Protein AF-G3NJJ9-F1 (afdb_monomer)

Nearest PDB structures (foldseek):
  6yvu-assembly1_B  TM=1.670E-01  e=7.328E+00  Saccharomyces cerevisiae S288C

pLDDT: mean 70.24, std 14.8, range [27.41, 92.44]

Radius of gyration: 74.54 Å; Cα contacts (8 Å, |Δi|>4): 278; chains: 1; bounding box: 172×60×232 Å

Organism: NCBI:txid481459

Secondary structure (DSSP, 8-state):
-----TTT----PPTTEESTTS-EEPTTEESSTT-PEEPPTHHHHHHHHHHHHHHHHHHHHHHHHHHHHT----SS--HHHHHHHHHHHHHHHHTTSS-HHHHHHHHHHHHHHHHHHHHHHHHHHHHHHHHHHHHHHHHHHHHHHHHHHHHHHHHHHHHHHHHHHHHHHHHH--HHHHHHHHHHHHHHHHHHHHHHHHHHSSTTSHHHHHHHHHHHHHHHHHHHHHHHHHHHHHHHHHHHHHHHHHHHHHHHHHHHHHHHHS---PPPTTSB-TT-TTEEEEEE-TTSSEEE--TT--SHHHHHHHHHHHHHHHHHHHHHHHHHHHHHHHHHHHHHHHHHHHHHHHHHHHHHHHHHHHHHHHHHHHHHHHHHHHHHHHSTT-----------------------------SSSSSS------------SSTHHHHHHHHHHHHHHHHHHHHHHHHHHHHHHHHHHHHHHHHHHHHHHHHHHHHHHHHHHHHHHHHHHHHHHHHHHHHHHHHHHHHHHHHHHHHHHHHHHHHHHHHHHHHHHHHHHHHHHHTTS--

Foldseek 3Di:
DFDQDPPQCATDEDQQFDDRPSLHGDQQWDDHPPPTHGDDPVSVVVVVVLVVVVVVLVVVVVVLVVVVVVDDDDPDDPVVSVVVVVLSVVLVVLSVDDPPPVNVVVVVVSVVVVVVVVVVVVVVVVVVVVVVVVVVVVVVVVVVVVVVVVVVVVVVVVVVVVVVVVVVCVVPDDPVVVVVVVVVVVVVVVVVVVVVCCCCDDCNHPNNVVVVVVVVVVVVCVVCVVVVVVVVVVVVVVVVVVVVVVVVVLVLQQVLFCQAQVGGDDQDPPLDDPPDPSAGDSHADPVRHRRGHDCPGPHLNNLLVVLVVLLVVLVVLVVVLVVLVVVLVVLVVVLVVLVVVLVVLVVVLVVVVVVLVVVVVVLVVVVVVVVVVVVCVVCVPDDDDDPPPPDDDDDDDDDDDDDDDDDDDDDPDDPDDDDDDDDDDDDDDDVCPVVVVSVVSVVVSVVSSVVSVVSNVVSVVSVVVSVVSVVVSVVSVVVSVVSVVVSVVSVVVSVVSVVVSVVVVVVSVVVVVVVVVVVVVVVVVVVVVVVVVVVVVVVVVVVVVVVVVVVVVVD

Sequence (555 aa):
MAQCDRLTGACECREGAAGKRCDECARGFTGDFPSCVQCHPCFQLWDDAVCQIKRDLEHIQYTAQKILESGVMPDIGDTRIRELEMKLLEVQDLISSEDGDRIHQLIGQSIDDLRAEIALTDGRLMGVAREINSTSEEESELRRTLSDLEQQLRDVNATVAHKQRVLDDFLTSGFADQFEKVKKYYQESLTAEDKCDASVSGPLSPVEQSKTSRAVTENLLNATRDNFLRALAAQNKSLSELQQKDLDLDKKVHHLSHKVCGGHSNASVNGSCPHSRCGGAGCRDDQGNPACGGDECNGTVSTSVRALTLARNATDRVSAANEELQGVARKLQDIATLTQDVKNQAMNTLEKVQKKKDQFENNNKKLKDFIKKIRDFLTEEGADPESIEKVALQVLAITLPANTTTLDKMVMRIKDRLSNLTDVEGIVNQTAQHIRKAKELLTEAEEAKSRAEGVKDTANSTKQALDESEKAIKEATDALTEAHDNLNSTRNATFEVAERLRQLEEKQDDVMTRLNNLTAEVEALRNKTEQNRQMAKDAKALASNATREASSLEQ

Structure (mmCIF, N/CA/C/O backbone):
data_AF-G3NJJ9-F1
#
_entry.id   AF-G3NJJ9-F1
#
loop_
_atom_site.group_PDB
_atom_site.id
_atom_site.type_symbol
_atom_site.label_atom_id
_atom_site.label_alt_id
_atom_site.label_comp_id
_atom_site.label_asym_id
_atom_site.label_entity_id
_atom_site.label_seq_id
_atom_site.pdbx_PDB_ins_code
_atom_site.Cartn_x
_atom_site.Cartn_y
_atom_site.Cartn_z
_atom_site.occupancy
_atom_site.B_iso_or_equiv
_atom_site.auth_seq_id
_atom_site.auth_comp_id
_atom_site.auth_asym_id
_atom_site.auth_atom_id
_atom_site.pdbx_PDB_model_num
ATOM 1 N N . MET A 1 1 ? 63.001 -45.233 14.721 1.00 41.09 1 MET A N 1
ATOM 2 C CA . MET A 1 1 ? 64.346 -45.138 14.116 1.00 41.09 1 MET A CA 1
ATOM 3 C C . MET A 1 1 ? 64.260 -44.071 13.042 1.00 41.09 1 MET A C 1
ATOM 5 O O . MET A 1 1 ? 63.453 -44.261 12.146 1.00 41.09 1 MET A O 1
ATOM 9 N N . ALA A 1 2 ? 64.996 -42.963 13.150 1.00 51.69 2 ALA A N 1
ATOM 10 C CA . ALA A 1 2 ? 65.141 -42.043 12.021 1.00 51.69 2 ALA A CA 1
ATOM 11 C C . ALA A 1 2 ? 66.154 -42.661 11.045 1.00 51.69 2 ALA A C 1
ATOM 13 O O . ALA A 1 2 ? 67.210 -43.122 11.483 1.00 51.69 2 ALA A O 1
ATOM 14 N N . GLN A 1 3 ? 65.808 -42.756 9.763 1.00 59.97 3 GLN A N 1
ATOM 15 C CA . GLN A 1 3 ? 66.698 -43.287 8.732 1.00 59.97 3 GLN A CA 1
ATOM 16 C C . GLN A 1 3 ? 67.337 -42.113 7.996 1.00 59.97 3 GLN A C 1
ATOM 18 O O . GLN A 1 3 ? 66.653 -41.399 7.276 1.00 59.97 3 GLN A O 1
ATOM 23 N N . CYS A 1 4 ? 68.644 -41.919 8.169 1.00 74.38 4 CYS A N 1
ATOM 24 C CA . CYS A 1 4 ? 69.392 -41.015 7.301 1.00 74.38 4 CYS A CA 1
ATOM 25 C C . CYS A 1 4 ? 69.577 -41.661 5.922 1.00 74.38 4 CYS A C 1
ATOM 27 O O . CYS A 1 4 ? 69.782 -42.878 5.823 1.00 74.38 4 CYS A O 1
ATOM 29 N N . ASP A 1 5 ? 69.526 -40.850 4.872 1.00 71.31 5 ASP A N 1
ATOM 30 C CA . ASP A 1 5 ? 69.753 -41.286 3.499 1.00 71.31 5 ASP A CA 1
ATOM 31 C C . ASP A 1 5 ? 71.200 -41.790 3.339 1.00 71.31 5 ASP A C 1
ATOM 33 O O . ASP A 1 5 ? 72.174 -41.119 3.691 1.00 71.31 5 ASP A O 1
ATOM 37 N N . ARG A 1 6 ? 71.340 -43.010 2.810 1.00 67.50 6 ARG A N 1
ATOM 38 C CA . ARG A 1 6 ? 72.626 -43.706 2.656 1.00 67.50 6 ARG A CA 1
ATOM 39 C C . ARG A 1 6 ? 73.481 -43.194 1.493 1.00 67.50 6 ARG A C 1
ATOM 41 O O . ARG A 1 6 ? 74.663 -43.521 1.460 1.00 67.50 6 ARG A O 1
ATOM 48 N N . LEU A 1 7 ? 72.904 -42.456 0.544 1.00 68.56 7 LEU A N 1
ATOM 49 C CA . LEU A 1 7 ? 73.606 -41.890 -0.613 1.00 68.56 7 LEU A CA 1
ATOM 50 C C . LEU A 1 7 ? 74.039 -40.445 -0.365 1.00 68.56 7 LEU A C 1
ATOM 52 O O . LEU A 1 7 ? 75.169 -40.085 -0.681 1.00 68.56 7 LEU A O 1
ATOM 56 N N . THR A 1 8 ? 73.157 -39.625 0.208 1.00 70.81 8 THR A N 1
ATOM 57 C CA . THR A 1 8 ? 73.437 -38.198 0.457 1.00 70.81 8 THR A CA 1
ATOM 58 C C . THR A 1 8 ? 74.047 -37.931 1.835 1.00 70.81 8 THR A C 1
ATOM 60 O O . THR A 1 8 ? 74.640 -36.873 2.051 1.00 70.81 8 THR A O 1
ATOM 63 N N . GLY A 1 9 ? 73.916 -38.876 2.774 1.00 70.38 9 GLY A N 1
ATOM 64 C CA . GLY A 1 9 ? 74.346 -38.721 4.165 1.00 70.38 9 GLY A CA 1
ATOM 65 C C . GLY A 1 9 ? 73.478 -37.759 4.982 1.00 70.38 9 GLY A C 1
ATOM 66 O O . GLY A 1 9 ? 73.823 -37.477 6.128 1.00 70.38 9 GLY A O 1
ATOM 67 N N . ALA A 1 10 ? 72.382 -37.250 4.410 1.00 70.19 10 ALA A N 1
ATOM 68 C CA . ALA A 1 10 ? 71.463 -36.341 5.078 1.00 70.19 10 ALA A CA 1
ATOM 69 C C . ALA A 1 10 ? 70.504 -37.114 5.995 1.00 70.19 10 ALA A C 1
ATOM 71 O O . ALA A 1 10 ? 69.851 -38.076 5.583 1.00 70.19 10 ALA A O 1
ATOM 72 N N . CYS A 1 11 ? 70.419 -36.689 7.250 1.00 77.25 11 CYS A N 1
ATOM 73 C CA . CYS A 1 11 ? 69.438 -37.183 8.206 1.00 77.25 11 CYS A CA 1
ATOM 74 C C . CYS A 1 11 ? 68.143 -36.360 8.134 1.00 77.25 11 CYS A C 1
ATOM 76 O O . CYS A 1 11 ? 68.185 -35.143 7.975 1.00 77.25 11 CYS A O 1
ATOM 78 N N . GLU A 1 12 ? 66.988 -37.014 8.274 1.00 78.31 12 GLU A N 1
ATOM 79 C CA . GLU A 1 12 ? 65.707 -36.318 8.420 1.00 78.31 12 GLU A CA 1
ATOM 80 C C . GLU A 1 12 ? 65.588 -35.782 9.855 1.00 78.31 12 GLU A C 1
ATOM 82 O O . GLU A 1 12 ? 65.505 -36.548 10.823 1.00 78.31 12 GLU A O 1
ATOM 87 N N . CYS A 1 13 ? 65.665 -34.458 9.994 1.00 77.81 13 CYS A N 1
ATOM 88 C CA . CYS A 1 13 ? 65.761 -33.796 11.289 1.00 77.81 13 CYS A CA 1
ATOM 89 C C . CYS A 1 13 ? 64.403 -33.620 11.960 1.00 77.81 13 CYS A C 1
ATOM 91 O O . CYS A 1 13 ? 63.373 -33.446 11.311 1.00 77.81 13 CYS A O 1
ATOM 93 N N . ARG A 1 14 ? 64.407 -33.650 13.296 1.00 74.62 14 ARG A N 1
ATOM 94 C CA . ARG A 1 14 ? 63.233 -33.255 14.078 1.00 74.62 14 ARG A CA 1
ATOM 95 C C . ARG A 1 14 ? 63.040 -31.747 13.987 1.00 74.62 14 ARG A C 1
ATOM 97 O O . ARG A 1 14 ? 64.009 -31.006 13.859 1.00 74.62 14 ARG A O 1
ATOM 104 N N . GLU A 1 15 ? 61.791 -31.319 14.110 1.00 74.88 15 GLU A N 1
ATOM 105 C CA . GLU A 1 15 ? 61.422 -29.909 14.187 1.00 74.88 15 GLU A CA 1
ATOM 106 C C . GLU A 1 15 ? 62.269 -29.176 15.243 1.00 74.88 15 GLU A C 1
ATOM 108 O O . GLU A 1 15 ? 62.457 -29.672 16.356 1.00 74.88 15 GLU A O 1
ATOM 113 N N . GLY A 1 16 ? 62.843 -28.036 14.852 1.00 74.94 16 GLY A N 1
ATOM 114 C CA . GLY A 1 16 ? 63.812 -27.282 15.650 1.00 74.94 16 GLY A CA 1
ATOM 115 C C . GLY A 1 16 ? 65.289 -27.642 15.437 1.00 74.94 16 GLY A C 1
ATOM 116 O O . GLY A 1 16 ? 66.140 -26.860 15.851 1.00 74.94 16 GLY A O 1
ATOM 117 N N . ALA A 1 17 ? 65.616 -28.744 14.751 1.00 80.25 17 ALA A N 1
ATOM 118 C CA . ALA A 1 17 ? 66.990 -29.152 14.433 1.00 80.25 17 ALA A CA 1
ATOM 119 C C . ALA A 1 17 ? 67.284 -29.131 12.920 1.00 80.25 17 ALA A C 1
ATOM 121 O O . ALA A 1 17 ? 66.417 -29.430 12.098 1.00 80.25 17 ALA A O 1
ATOM 122 N N . ALA A 1 18 ? 68.524 -28.811 12.557 1.00 78.00 18 ALA A N 1
ATOM 123 C CA . ALA A 1 18 ? 69.042 -28.766 11.192 1.00 78.00 18 ALA A CA 1
ATOM 124 C C . ALA A 1 18 ? 70.519 -29.211 11.144 1.00 78.00 18 ALA A C 1
ATOM 126 O O . ALA A 1 18 ? 71.056 -29.746 12.113 1.00 78.00 18 ALA A O 1
ATOM 127 N N . GLY A 1 19 ? 71.163 -29.039 9.987 1.00 77.31 19 GLY A N 1
ATOM 128 C CA . GLY A 1 19 ? 72.485 -29.599 9.699 1.00 77.31 19 GLY A CA 1
ATOM 129 C C . GLY A 1 19 ? 72.388 -31.018 9.128 1.00 77.31 19 GLY A C 1
ATOM 130 O O . GLY A 1 19 ? 71.391 -31.718 9.303 1.00 77.31 19 GLY A O 1
ATOM 131 N N . LYS A 1 20 ? 73.423 -31.474 8.408 1.00 74.19 20 LYS A N 1
ATOM 132 C CA . LYS A 1 20 ? 73.378 -32.766 7.683 1.00 74.19 20 LYS A CA 1
ATOM 133 C C . LYS A 1 20 ? 73.173 -33.973 8.604 1.00 74.19 20 LYS A C 1
ATOM 135 O O . LYS A 1 20 ? 72.646 -34.987 8.151 1.00 74.19 20 LYS A O 1
ATOM 140 N N . ARG A 1 21 ? 73.585 -33.872 9.872 1.00 72.19 21 ARG A N 1
ATOM 141 C CA . ARG A 1 21 ? 73.423 -34.919 10.891 1.00 72.19 21 ARG A CA 1
ATOM 142 C C . ARG A 1 21 ? 72.408 -34.534 11.971 1.00 72.19 21 ARG A C 1
ATOM 144 O O . ARG A 1 21 ? 72.274 -35.276 12.943 1.00 72.19 21 ARG A O 1
ATOM 151 N N . CYS A 1 22 ? 71.668 -33.441 11.765 1.00 79.12 22 CYS A N 1
ATOM 152 C CA . CYS A 1 22 ? 70.693 -32.893 12.704 1.00 79.12 22 CYS A CA 1
ATOM 153 C C . CYS A 1 22 ? 71.310 -32.511 14.054 1.00 79.12 22 CYS A C 1
ATOM 155 O O . CYS A 1 22 ? 70.753 -32.854 15.092 1.00 79.12 22 CYS A O 1
ATOM 157 N N . ASP A 1 23 ? 72.485 -31.883 14.011 1.00 79.56 23 ASP A N 1
ATOM 158 C CA . ASP A 1 23 ? 73.357 -31.516 15.129 1.00 79.56 23 ASP A CA 1
ATOM 159 C C . ASP A 1 23 ? 73.420 -29.997 15.406 1.00 79.56 23 ASP A C 1
ATOM 161 O O . ASP A 1 23 ? 74.096 -29.567 16.338 1.00 79.56 23 ASP A O 1
ATOM 165 N N . GLU A 1 24 ? 72.670 -29.194 14.649 1.00 82.62 24 GLU A N 1
ATOM 166 C CA . GLU A 1 24 ? 72.542 -27.738 14.795 1.00 82.62 24 GLU A CA 1
ATOM 167 C C . GLU A 1 24 ? 71.064 -27.355 15.012 1.00 82.62 24 GLU A C 1
ATOM 169 O O . GLU A 1 24 ? 70.159 -28.144 14.726 1.00 82.62 24 GLU A O 1
ATOM 174 N N . CYS A 1 25 ? 70.777 -26.146 15.503 1.00 80.50 25 CYS A N 1
ATOM 175 C CA . CYS A 1 25 ? 69.395 -25.656 15.575 1.00 80.50 25 CYS A CA 1
ATOM 176 C C . CYS A 1 25 ? 68.909 -25.148 14.208 1.00 80.50 25 CYS A C 1
ATOM 178 O O . CYS A 1 25 ? 69.658 -24.546 13.440 1.00 80.50 25 CYS A O 1
ATOM 180 N N . ALA A 1 26 ? 67.640 -25.402 13.887 1.00 78.44 26 ALA A N 1
ATOM 181 C CA . ALA A 1 26 ? 67.033 -24.958 12.636 1.00 78.44 26 ALA A CA 1
ATOM 182 C C . ALA A 1 26 ? 66.848 -23.435 12.594 1.00 78.44 26 ALA A C 1
ATOM 184 O O . ALA A 1 26 ? 66.605 -22.803 13.618 1.00 78.44 26 ALA A O 1
ATOM 185 N N . ARG A 1 27 ? 66.880 -22.842 11.393 1.00 79.69 27 ARG A N 1
ATOM 186 C CA . ARG A 1 27 ? 66.535 -21.424 11.186 1.00 79.69 27 ARG A CA 1
ATOM 187 C C . ARG A 1 27 ? 65.144 -21.144 11.773 1.00 79.69 27 ARG A C 1
ATOM 189 O O . ARG A 1 27 ? 64.200 -21.880 11.499 1.00 79.69 27 ARG A O 1
ATOM 196 N N . GLY A 1 28 ? 65.034 -20.109 12.606 1.00 75.00 28 GLY A N 1
ATOM 197 C CA . GLY A 1 28 ? 63.839 -19.849 13.420 1.00 75.00 28 GLY A CA 1
ATOM 198 C C . GLY A 1 28 ? 63.837 -20.512 14.804 1.00 75.00 28 GLY A C 1
ATOM 199 O O . GLY A 1 28 ? 62.858 -20.360 15.533 1.00 75.00 28 GLY A O 1
ATOM 200 N N . PHE A 1 29 ? 64.917 -21.195 15.189 1.00 79.06 29 PHE A N 1
ATOM 201 C CA . PHE A 1 29 ? 65.172 -21.737 16.524 1.00 79.06 29 PHE A CA 1
ATOM 202 C C . PHE A 1 29 ? 66.587 -21.345 16.992 1.00 79.06 29 PHE A C 1
ATOM 204 O O . PHE A 1 29 ? 67.478 -21.103 16.181 1.00 79.06 29 PHE A O 1
ATOM 211 N N . THR A 1 30 ? 66.792 -21.259 18.305 1.00 77.25 30 THR A N 1
ATOM 212 C CA . THR A 1 30 ? 68.030 -20.795 18.953 1.00 77.25 30 THR A CA 1
ATOM 213 C C . THR A 1 30 ? 68.324 -21.590 20.232 1.00 77.25 30 THR A C 1
ATOM 215 O O . THR A 1 30 ? 67.463 -22.324 20.720 1.00 77.25 30 THR A O 1
ATOM 218 N N . GLY A 1 31 ? 69.531 -21.450 20.782 1.00 75.75 31 GLY A N 1
ATOM 219 C CA . GLY A 1 31 ? 70.031 -22.201 21.940 1.00 75.75 31 GLY A CA 1
ATOM 220 C C . GLY A 1 31 ? 71.002 -23.327 21.570 1.00 75.75 31 GLY A C 1
ATOM 221 O O . GLY A 1 31 ? 71.287 -23.563 20.399 1.00 75.75 31 GLY A O 1
ATOM 222 N N . ASP A 1 32 ? 71.520 -24.020 22.585 1.00 75.81 32 ASP A N 1
ATOM 223 C CA . ASP A 1 32 ? 72.497 -25.096 22.404 1.00 75.81 32 ASP A CA 1
ATOM 224 C C . ASP A 1 32 ? 71.812 -26.431 22.074 1.00 75.81 32 ASP A C 1
ATOM 226 O O . ASP A 1 32 ? 70.965 -26.926 22.828 1.00 75.81 32 ASP A O 1
ATOM 230 N N . PHE A 1 33 ? 72.208 -27.056 20.963 1.00 70.44 33 PHE A N 1
ATOM 231 C CA . PHE A 1 33 ? 71.708 -28.370 20.557 1.00 70.44 33 PHE A CA 1
ATOM 232 C C . PHE A 1 33 ? 72.006 -29.438 21.640 1.00 70.44 33 PHE A C 1
ATOM 234 O O . PHE A 1 33 ? 73.137 -29.509 22.127 1.00 70.44 33 PHE A O 1
ATOM 241 N N . PRO A 1 34 ? 71.043 -30.303 22.035 1.00 69.50 34 PRO A N 1
ATOM 242 C CA . PRO A 1 34 ? 69.752 -30.588 21.394 1.00 69.50 34 PRO A CA 1
ATOM 243 C C . PRO A 1 34 ? 68.555 -29.751 21.887 1.00 69.50 34 PRO A C 1
ATOM 245 O O . PRO A 1 34 ? 67.417 -30.060 21.534 1.00 69.50 34 PRO A O 1
ATOM 248 N N . SER A 1 35 ? 68.769 -28.724 22.709 1.00 77.12 35 SER A N 1
ATOM 249 C CA . SER A 1 35 ? 67.711 -27.951 23.381 1.00 77.12 35 SER A CA 1
ATOM 250 C C . SER A 1 35 ? 67.320 -26.683 22.609 1.00 77.12 35 SER A C 1
ATOM 252 O O . SER A 1 35 ? 67.297 -25.586 23.165 1.00 77.12 35 SER A O 1
ATOM 254 N N . CYS A 1 36 ? 67.005 -26.833 21.323 1.00 81.94 36 CYS A N 1
ATOM 255 C CA . CYS A 1 36 ? 66.625 -25.721 20.452 1.00 81.94 36 CYS A CA 1
ATOM 256 C C . CYS A 1 36 ? 65.228 -25.177 20.812 1.00 81.94 36 CYS A C 1
ATOM 258 O O . CYS A 1 36 ? 64.234 -25.902 20.742 1.00 81.94 36 CYS A O 1
ATOM 260 N N . VAL A 1 37 ? 65.138 -23.893 21.164 1.00 80.38 37 VAL A N 1
ATOM 261 C CA . VAL A 1 37 ? 63.878 -23.182 21.440 1.00 80.38 37 VAL A CA 1
ATOM 262 C C . VAL A 1 37 ? 63.496 -22.290 20.264 1.00 80.38 37 VAL A C 1
ATOM 264 O O . VAL A 1 37 ? 64.362 -21.716 19.612 1.00 80.38 37 VAL A O 1
ATOM 267 N N . GLN A 1 38 ? 62.203 -22.163 19.968 1.00 80.81 38 GLN A N 1
ATOM 268 C CA . GLN A 1 38 ? 61.744 -21.333 18.853 1.00 80.81 38 GLN A CA 1
ATOM 269 C C . GLN A 1 38 ? 62.074 -19.852 19.102 1.00 80.81 38 GLN A C 1
ATOM 271 O O . GLN A 1 38 ? 61.852 -19.332 20.198 1.00 80.81 38 GLN A O 1
ATOM 276 N N . CYS A 1 39 ? 62.595 -19.168 18.084 1.00 78.25 39 CYS A N 1
ATOM 277 C CA . CYS A 1 39 ? 62.847 -17.732 18.129 1.00 78.25 39 CYS A CA 1
ATOM 278 C C . CYS A 1 39 ? 61.536 -16.952 18.317 1.00 78.25 39 CYS A C 1
ATOM 280 O O . CYS A 1 39 ? 60.464 -17.388 17.897 1.00 78.25 39 CYS A O 1
ATOM 282 N N . HIS A 1 40 ? 61.624 -15.763 18.923 1.00 78.94 40 HIS A N 1
ATOM 283 C CA . HIS A 1 40 ? 60.466 -14.889 19.131 1.00 78.94 40 HIS A CA 1
ATOM 284 C C . HIS A 1 40 ? 59.728 -14.611 17.801 1.00 78.94 40 HIS A C 1
ATOM 286 O O . HIS A 1 40 ? 60.409 -14.422 16.795 1.00 78.94 40 HIS A O 1
ATOM 292 N N . PRO A 1 41 ? 58.381 -14.499 17.758 1.00 74.38 41 PRO A N 1
ATOM 293 C CA . PRO A 1 41 ? 57.627 -14.321 16.508 1.00 74.38 41 PRO A CA 1
ATOM 294 C C . PRO A 1 41 ? 58.087 -13.171 15.596 1.00 74.38 41 PRO A C 1
ATOM 296 O O . PRO A 1 41 ? 57.960 -13.273 14.380 1.00 74.38 41 PRO A O 1
ATOM 299 N N . CYS A 1 42 ? 58.691 -12.110 16.147 1.00 71.50 42 CYS A N 1
ATOM 300 C CA . CYS A 1 42 ? 59.315 -11.041 15.350 1.00 71.50 42 CYS A CA 1
ATOM 301 C C . CYS A 1 42 ? 60.434 -11.538 14.416 1.00 71.50 42 CYS A C 1
ATOM 303 O O . CYS A 1 42 ? 60.682 -10.905 13.396 1.00 71.50 42 CYS A O 1
ATOM 305 N N . PHE A 1 43 ? 61.083 -12.665 14.732 1.00 76.62 43 PHE A N 1
ATOM 306 C CA . PHE A 1 43 ? 62.064 -13.296 13.853 1.00 76.62 43 PHE A CA 1
ATOM 307 C C . PHE A 1 43 ? 61.438 -13.683 12.514 1.00 76.62 43 PHE A C 1
ATOM 309 O O . PHE A 1 43 ? 62.079 -13.469 11.504 1.00 76.62 43 PHE A O 1
ATOM 316 N N . GLN A 1 44 ? 60.194 -14.177 12.467 1.00 70.44 44 GLN A N 1
ATOM 317 C CA . GLN A 1 44 ? 59.548 -14.529 11.192 1.00 70.44 44 GLN A CA 1
ATOM 318 C C . GLN A 1 44 ? 59.372 -13.294 10.293 1.00 70.44 44 GLN A C 1
ATOM 320 O O . GLN A 1 44 ? 59.733 -13.335 9.125 1.00 70.44 44 GLN A O 1
ATOM 325 N N . LEU A 1 45 ? 58.937 -12.162 10.862 1.00 70.06 45 LEU A N 1
ATOM 326 C CA . LEU A 1 45 ? 58.808 -10.891 10.131 1.00 70.06 45 LEU A CA 1
ATOM 327 C C . LEU A 1 45 ? 60.157 -10.375 9.599 1.00 70.06 45 LEU A C 1
ATOM 329 O O . LEU A 1 45 ? 60.220 -9.791 8.519 1.00 70.06 45 LEU A O 1
ATOM 333 N N . TRP A 1 46 ? 61.234 -10.585 10.360 1.00 71.75 46 TRP A N 1
ATOM 334 C CA . TRP A 1 46 ? 62.602 -10.274 9.942 1.00 71.75 46 TRP A CA 1
ATOM 335 C C . TRP A 1 46 ? 63.105 -11.243 8.860 1.00 71.75 46 TRP A C 1
ATOM 337 O O . TRP A 1 46 ? 63.692 -10.809 7.872 1.00 71.75 46 TRP A O 1
ATOM 347 N N . ASP A 1 47 ? 62.832 -12.539 9.012 1.00 72.44 47 ASP A N 1
ATOM 348 C CA . ASP A 1 47 ? 63.287 -13.601 8.112 1.00 72.44 47 ASP A CA 1
ATOM 349 C C . ASP A 1 47 ? 62.621 -13.494 6.737 1.00 72.44 47 ASP A C 1
ATOM 351 O O . ASP A 1 47 ? 63.296 -13.616 5.714 1.00 72.44 47 ASP A O 1
ATOM 355 N N . ASP A 1 48 ? 61.324 -13.169 6.717 1.00 70.38 48 ASP A N 1
ATOM 356 C CA . ASP A 1 48 ? 60.563 -12.831 5.514 1.00 70.38 48 ASP A CA 1
ATOM 357 C C . ASP A 1 48 ? 61.169 -11.614 4.803 1.00 70.38 48 ASP A C 1
ATOM 359 O O . ASP A 1 48 ? 61.399 -11.659 3.593 1.00 70.38 48 ASP A O 1
ATOM 363 N N . ALA A 1 49 ? 61.493 -10.544 5.542 1.00 69.00 49 ALA A N 1
ATOM 364 C CA . ALA A 1 49 ? 62.103 -9.341 4.977 1.00 69.00 49 ALA A CA 1
ATOM 365 C C . ALA A 1 49 ? 63.500 -9.616 4.390 1.00 69.00 49 ALA A C 1
ATOM 367 O O . ALA A 1 49 ? 63.788 -9.200 3.269 1.00 69.00 49 ALA A O 1
ATOM 368 N N . VAL A 1 50 ? 64.354 -10.368 5.093 1.00 71.06 50 VAL A N 1
ATOM 369 C CA . VAL A 1 50 ? 65.686 -10.761 4.597 1.00 71.06 50 VAL A CA 1
ATOM 370 C C . VAL A 1 50 ? 65.576 -11.698 3.387 1.00 71.06 50 VAL A C 1
ATOM 372 O O . VAL A 1 50 ? 66.326 -11.546 2.421 1.00 71.06 50 VAL A O 1
ATOM 375 N N . CYS A 1 51 ? 64.616 -12.628 3.380 1.00 68.62 51 CYS A N 1
ATOM 376 C CA . CYS A 1 51 ? 64.348 -13.484 2.222 1.00 68.62 51 CYS A CA 1
ATOM 377 C C . CYS A 1 51 ? 63.826 -12.695 1.014 1.00 68.62 51 CYS A C 1
ATOM 379 O O . CYS A 1 51 ? 64.191 -13.020 -0.116 1.00 68.62 51 CYS A O 1
ATOM 381 N N . GLN A 1 52 ? 63.001 -11.669 1.233 1.00 67.06 52 GLN A N 1
ATOM 382 C CA . GLN A 1 52 ? 62.531 -10.762 0.187 1.00 67.06 52 GLN A CA 1
ATOM 383 C C . GLN A 1 52 ? 63.713 -9.997 -0.426 1.00 67.06 52 GLN A C 1
ATOM 385 O O . GLN A 1 52 ? 63.954 -10.109 -1.626 1.00 67.06 52 GLN A O 1
ATOM 390 N N . ILE A 1 53 ? 64.519 -9.333 0.412 1.00 70.00 53 ILE A N 1
ATOM 391 C CA . ILE A 1 53 ? 65.702 -8.563 -0.006 1.00 70.00 53 ILE A CA 1
ATOM 392 C C . ILE A 1 53 ? 66.685 -9.438 -0.787 1.00 70.00 53 ILE A C 1
ATOM 394 O O . ILE A 1 53 ? 67.191 -9.013 -1.821 1.00 70.00 53 ILE A O 1
ATOM 398 N N . LYS A 1 54 ? 66.932 -10.677 -0.340 1.00 67.88 54 LYS A N 1
ATOM 399 C CA . LYS A 1 54 ? 67.832 -11.599 -1.043 1.00 67.88 54 LYS A CA 1
ATOM 400 C C . LYS A 1 54 ? 67.343 -11.936 -2.459 1.00 67.88 54 LYS A C 1
ATOM 402 O O . LYS A 1 54 ? 68.151 -11.917 -3.385 1.00 67.88 54 LYS A O 1
ATOM 407 N N . ARG A 1 55 ? 66.044 -12.211 -2.643 1.00 70.38 55 ARG A N 1
ATOM 408 C CA . ARG A 1 55 ? 65.462 -12.472 -3.976 1.00 70.38 55 ARG A CA 1
ATOM 409 C C . ARG A 1 55 ? 65.532 -11.237 -4.871 1.00 70.38 55 ARG A C 1
ATOM 411 O O . ARG A 1 55 ? 65.845 -11.364 -6.052 1.00 70.38 55 ARG A O 1
ATOM 418 N N . ASP A 1 56 ? 65.269 -10.059 -4.308 1.00 65.94 56 ASP A N 1
ATOM 419 C CA . ASP A 1 56 ? 65.354 -8.792 -5.034 1.00 65.94 56 ASP A CA 1
ATOM 420 C C . ASP A 1 56 ? 66.807 -8.529 -5.490 1.00 65.94 56 ASP A C 1
ATOM 422 O O . ASP A 1 56 ? 67.031 -8.159 -6.643 1.00 65.94 56 ASP A O 1
ATOM 426 N N . LEU A 1 57 ? 67.806 -8.823 -4.642 1.00 66.44 57 LEU A N 1
ATOM 427 C CA . LEU A 1 57 ? 69.236 -8.735 -4.973 1.00 66.44 57 LEU A CA 1
ATOM 428 C C . LEU A 1 57 ? 69.626 -9.682 -6.124 1.00 66.44 57 LEU A C 1
ATOM 430 O O . LEU A 1 57 ? 70.250 -9.254 -7.095 1.00 66.44 57 LEU A O 1
ATOM 434 N N . GLU A 1 58 ? 69.221 -10.955 -6.040 1.00 70.50 58 GLU A N 1
ATOM 435 C CA . GLU A 1 58 ? 69.463 -11.975 -7.074 1.00 70.50 58 GLU A CA 1
ATOM 436 C C . GLU A 1 58 ? 68.814 -11.579 -8.417 1.00 70.50 58 GLU A C 1
ATOM 438 O O . GLU A 1 58 ? 69.420 -11.733 -9.482 1.00 70.50 58 GLU A O 1
ATOM 443 N N . HIS A 1 59 ? 67.611 -10.993 -8.383 1.00 67.69 59 HIS A N 1
ATOM 444 C CA . HIS A 1 59 ? 66.914 -10.499 -9.573 1.00 67.69 59 HIS A CA 1
ATOM 445 C C . HIS A 1 59 ? 67.597 -9.268 -10.197 1.00 67.69 59 HIS A C 1
ATOM 447 O O . HIS A 1 59 ? 67.718 -9.179 -11.425 1.00 67.69 59 HIS A O 1
ATOM 453 N N . ILE A 1 60 ? 68.069 -8.320 -9.380 1.00 64.38 60 ILE A N 1
ATOM 454 C CA . ILE A 1 60 ? 68.826 -7.148 -9.847 1.00 64.38 60 ILE A CA 1
ATOM 455 C C . ILE A 1 60 ? 70.145 -7.594 -10.493 1.00 64.38 60 ILE A C 1
ATOM 457 O O . ILE A 1 60 ? 70.457 -7.150 -11.599 1.00 64.38 60 ILE A O 1
ATOM 461 N N . GLN A 1 61 ? 70.872 -8.525 -9.868 1.00 66.38 61 GLN A N 1
ATOM 462 C CA . GLN A 1 61 ? 72.128 -9.064 -10.397 1.00 66.38 61 GLN A CA 1
ATOM 463 C C . GLN A 1 61 ? 71.926 -9.764 -11.754 1.00 66.38 61 GLN A C 1
ATOM 465 O O . GLN A 1 61 ? 72.652 -9.483 -12.709 1.00 66.38 61 GLN A O 1
ATOM 470 N N . TYR A 1 62 ? 70.885 -10.598 -11.880 1.00 67.25 62 TYR A N 1
ATOM 471 C CA . TYR A 1 62 ? 70.498 -11.213 -13.156 1.00 67.25 62 TYR A CA 1
ATOM 472 C C . TYR A 1 62 ? 70.156 -10.169 -14.235 1.00 67.25 62 TYR A C 1
ATOM 474 O O . TYR A 1 62 ? 70.554 -10.303 -15.394 1.00 67.25 62 TYR A O 1
ATOM 482 N N . THR A 1 63 ? 69.444 -9.103 -13.858 1.00 56.69 63 THR A N 1
ATOM 483 C CA . THR A 1 63 ? 69.041 -8.036 -14.786 1.00 56.69 63 THR A CA 1
ATOM 484 C C . THR A 1 63 ? 70.251 -7.243 -15.292 1.00 56.69 63 THR A C 1
ATOM 486 O O . THR A 1 63 ? 70.362 -7.009 -16.496 1.00 56.69 63 THR A O 1
ATOM 489 N N . ALA A 1 64 ? 71.194 -6.895 -14.410 1.00 60.16 64 ALA A N 1
ATOM 490 C CA . ALA A 1 64 ? 72.432 -6.205 -14.774 1.00 60.16 64 ALA A CA 1
ATOM 491 C C . ALA A 1 64 ? 73.308 -7.043 -15.725 1.00 60.16 64 ALA A C 1
ATOM 493 O O . ALA A 1 64 ? 73.759 -6.541 -16.758 1.00 60.16 64 ALA A O 1
ATOM 494 N N . GLN A 1 65 ? 73.477 -8.340 -15.440 1.00 60.72 65 GLN A N 1
ATOM 495 C CA . GLN A 1 65 ? 74.229 -9.250 -16.310 1.00 60.72 65 GLN A CA 1
ATOM 496 C C . GLN A 1 65 ? 73.597 -9.363 -17.708 1.00 60.72 65 GLN A C 1
ATOM 498 O O . GLN A 1 65 ? 74.296 -9.309 -18.719 1.00 60.72 65 GLN A O 1
ATOM 503 N N . LYS A 1 66 ? 72.264 -9.446 -17.783 1.00 57.47 66 LYS A N 1
ATOM 504 C CA . LYS A 1 66 ? 71.532 -9.525 -19.054 1.00 57.47 66 LYS A CA 1
ATOM 505 C C . LYS A 1 66 ? 71.665 -8.256 -19.906 1.00 57.47 66 LYS A C 1
ATOM 507 O O . LYS A 1 66 ? 71.685 -8.346 -21.132 1.00 57.47 66 LYS A O 1
ATOM 512 N N . ILE A 1 67 ? 71.780 -7.084 -19.275 1.00 56.03 67 ILE A N 1
ATOM 513 C CA . ILE A 1 67 ? 72.049 -5.815 -19.970 1.00 56.03 67 ILE A CA 1
ATOM 514 C C . ILE A 1 67 ? 73.461 -5.835 -20.576 1.00 56.03 67 ILE A C 1
ATOM 516 O O . ILE A 1 67 ? 73.611 -5.529 -21.760 1.00 56.03 67 ILE A O 1
ATOM 520 N N . LEU A 1 68 ? 74.472 -6.287 -19.825 1.00 55.00 68 LEU A N 1
ATOM 521 C CA . LEU A 1 68 ? 75.852 -6.436 -20.314 1.00 55.00 68 LEU A CA 1
ATOM 522 C C . LEU A 1 68 ? 75.972 -7.421 -21.492 1.00 55.00 68 LEU A C 1
ATOM 524 O O . LEU A 1 68 ? 76.674 -7.134 -22.461 1.00 55.00 68 LEU A O 1
ATOM 528 N N . GLU A 1 69 ? 75.254 -8.547 -21.457 1.00 56.09 69 GLU A N 1
ATOM 529 C CA . GLU A 1 69 ? 75.221 -9.523 -22.560 1.00 56.09 69 GLU A CA 1
ATOM 530 C C . GLU A 1 69 ? 74.498 -8.998 -23.819 1.00 56.09 69 GLU A C 1
ATOM 532 O O . GLU A 1 69 ? 74.749 -9.486 -24.921 1.00 56.09 69 GLU A O 1
ATOM 537 N N . SER A 1 70 ? 73.627 -7.988 -23.688 1.00 50.38 70 SER A N 1
ATOM 538 C CA . SER A 1 70 ? 72.797 -7.471 -24.792 1.00 50.38 70 SER A CA 1
ATOM 539 C C . SER A 1 70 ? 73.493 -6.488 -25.750 1.00 50.38 70 SER A C 1
ATOM 541 O O . SER A 1 70 ? 72.911 -6.115 -26.767 1.00 50.38 70 SER A O 1
ATOM 543 N N . GLY A 1 71 ? 74.757 -6.130 -25.491 1.00 49.44 71 GLY A N 1
ATOM 544 C CA . GLY A 1 71 ? 75.677 -5.673 -26.539 1.00 49.44 71 GLY A CA 1
ATOM 545 C C . GLY A 1 71 ? 75.375 -4.322 -27.202 1.00 49.44 71 GLY A C 1
ATOM 546 O O . GLY A 1 71 ? 75.486 -4.214 -28.422 1.00 49.44 71 GLY A O 1
ATOM 547 N N . VAL A 1 72 ? 75.072 -3.277 -26.424 1.00 43.34 72 VAL A N 1
ATOM 548 C CA . VAL A 1 72 ? 75.075 -1.883 -26.913 1.00 43.34 72 VAL A CA 1
ATOM 549 C C . VAL A 1 72 ? 76.128 -1.078 -26.152 1.00 43.34 72 VAL A C 1
ATOM 551 O O . VAL A 1 72 ? 75.923 -0.700 -25.004 1.00 43.34 72 VAL A O 1
ATOM 554 N N . MET A 1 73 ? 77.259 -0.808 -26.808 1.00 41.28 73 MET A N 1
ATOM 555 C CA . MET A 1 73 ? 78.298 0.106 -26.323 1.00 41.28 73 MET A CA 1
ATOM 556 C C . MET A 1 73 ? 78.156 1.474 -27.002 1.00 41.28 73 MET A C 1
ATOM 558 O O . MET A 1 73 ? 78.511 1.606 -28.175 1.00 41.28 73 MET A O 1
ATOM 562 N N . PRO A 1 74 ? 77.756 2.519 -26.268 1.00 42.16 74 PRO A N 1
ATOM 563 C CA . PRO A 1 74 ? 78.371 3.827 -26.375 1.00 42.16 74 PRO A CA 1
ATOM 564 C C . PRO A 1 74 ? 79.644 3.819 -25.520 1.00 42.16 74 PRO A C 1
ATOM 566 O O . PRO A 1 74 ? 79.621 3.462 -24.344 1.00 42.16 74 PRO A O 1
ATOM 569 N N . ASP A 1 75 ? 80.759 4.207 -26.128 1.00 42.06 75 ASP A N 1
ATOM 570 C CA . ASP A 1 75 ? 81.985 4.545 -25.408 1.00 42.06 75 ASP A CA 1
ATOM 571 C C . ASP A 1 75 ? 81.728 5.686 -24.398 1.00 42.06 75 ASP A C 1
ATOM 573 O O . ASP A 1 75 ? 80.887 6.550 -24.649 1.00 42.06 75 ASP A O 1
ATOM 577 N N . ILE A 1 76 ? 82.511 5.705 -23.311 1.00 44.50 76 ILE A N 1
ATOM 578 C CA . ILE A 1 76 ? 82.414 6.505 -22.067 1.00 44.50 76 ILE A CA 1
ATOM 579 C C . ILE A 1 76 ? 81.682 5.764 -20.937 1.00 44.50 76 ILE A C 1
ATOM 581 O O . ILE A 1 76 ? 80.459 5.687 -20.873 1.00 44.50 76 ILE A O 1
ATOM 585 N N . GLY A 1 77 ? 82.481 5.230 -20.006 1.00 56.75 77 GLY A N 1
ATOM 586 C CA . GLY A 1 77 ? 82.011 4.361 -18.930 1.00 56.75 77 GLY A CA 1
ATOM 587 C C . GLY A 1 77 ? 81.006 5.030 -17.994 1.00 56.75 77 GLY A C 1
ATOM 588 O O . GLY A 1 77 ? 81.330 6.017 -17.332 1.00 56.75 77 GLY A O 1
ATOM 589 N N . ASP A 1 78 ? 79.820 4.429 -17.886 1.00 55.88 78 ASP A N 1
ATOM 590 C CA . ASP A 1 78 ? 78.801 4.835 -16.924 1.00 55.88 78 ASP A CA 1
ATOM 591 C C . ASP A 1 78 ? 79.250 4.439 -15.509 1.00 55.88 78 ASP A C 1
ATOM 593 O O . ASP A 1 78 ? 79.060 3.310 -15.041 1.00 55.88 78 ASP A O 1
ATOM 597 N N . THR A 1 79 ? 79.918 5.379 -14.834 1.00 57.25 79 THR A N 1
ATOM 598 C CA . THR A 1 79 ? 80.458 5.201 -13.480 1.00 57.25 79 THR A CA 1
ATOM 599 C C . THR A 1 79 ? 79.385 4.758 -12.492 1.00 57.25 79 THR A C 1
ATOM 601 O O . THR A 1 79 ? 79.705 4.038 -11.551 1.00 57.25 79 THR A O 1
ATOM 604 N N . ARG A 1 80 ? 78.116 5.103 -12.749 1.00 55.31 80 ARG A N 1
ATOM 605 C CA . ARG A 1 80 ? 76.975 4.781 -11.888 1.00 55.31 80 ARG A CA 1
ATOM 606 C C . ARG A 1 80 ? 76.614 3.303 -11.892 1.00 55.31 80 ARG A C 1
ATOM 608 O O . ARG A 1 80 ? 76.231 2.799 -10.845 1.00 55.31 80 ARG A O 1
ATOM 615 N N . ILE A 1 81 ? 76.771 2.586 -13.011 1.00 59.12 81 ILE A N 1
ATOM 616 C CA . ILE A 1 81 ? 76.533 1.129 -13.039 1.00 59.12 81 ILE A CA 1
ATOM 617 C C . ILE A 1 81 ? 77.583 0.421 -12.172 1.00 59.12 81 ILE A C 1
ATOM 619 O O . ILE A 1 81 ? 77.244 -0.453 -11.380 1.00 59.12 81 ILE A O 1
ATOM 623 N N . ARG A 1 82 ? 78.843 0.873 -12.234 1.00 60.84 82 ARG A N 1
ATOM 624 C CA . ARG A 1 82 ? 79.917 0.395 -11.349 1.00 60.84 82 ARG A CA 1
ATOM 625 C C . ARG A 1 82 ? 79.721 0.792 -9.886 1.00 60.84 82 ARG A C 1
ATOM 627 O O . ARG A 1 82 ? 80.018 -0.009 -9.007 1.00 60.84 82 ARG A O 1
ATOM 634 N N . GLU A 1 83 ? 79.218 1.992 -9.601 1.00 63.03 83 GLU A N 1
ATOM 635 C CA . GLU A 1 83 ? 78.832 2.380 -8.236 1.00 63.03 83 GLU A CA 1
ATOM 636 C C . GLU A 1 83 ? 77.668 1.529 -7.710 1.00 63.03 83 GLU A C 1
ATOM 638 O O . GLU A 1 83 ? 77.681 1.156 -6.541 1.00 63.03 83 GLU A O 1
ATOM 643 N N . LEU A 1 84 ? 76.700 1.168 -8.560 1.00 60.69 84 LEU A N 1
ATOM 644 C CA . LEU A 1 84 ? 75.621 0.236 -8.224 1.00 60.69 84 LEU A CA 1
ATOM 645 C C . LEU A 1 84 ? 76.152 -1.174 -7.938 1.00 60.69 84 LEU A C 1
ATOM 647 O O . LEU A 1 84 ? 75.774 -1.744 -6.919 1.00 60.69 84 LEU A O 1
ATOM 651 N N . GLU A 1 85 ? 77.059 -1.716 -8.759 1.00 61.84 85 GLU A N 1
ATOM 652 C CA . GLU A 1 85 ? 77.727 -3.000 -8.479 1.00 61.84 85 GLU A CA 1
ATOM 653 C C . GLU A 1 85 ? 78.510 -2.968 -7.158 1.00 61.84 85 GLU A C 1
ATOM 655 O O . GLU A 1 85 ? 78.390 -3.894 -6.356 1.00 61.84 85 GLU A O 1
ATOM 660 N N . MET A 1 86 ? 79.274 -1.899 -6.889 1.00 64.88 86 MET A N 1
ATOM 661 C CA . MET A 1 86 ? 80.000 -1.758 -5.620 1.00 64.88 86 MET A CA 1
ATOM 662 C C . MET A 1 86 ? 79.050 -1.671 -4.421 1.00 64.88 86 MET A C 1
ATOM 664 O O . MET A 1 86 ? 79.264 -2.379 -3.442 1.00 64.88 86 MET A O 1
ATOM 668 N N . LYS A 1 87 ? 77.976 -0.873 -4.502 1.00 64.44 87 LYS A N 1
ATOM 669 C CA . LYS A 1 87 ? 76.966 -0.775 -3.434 1.00 64.44 87 LYS A CA 1
ATOM 670 C C . LYS A 1 87 ? 76.206 -2.090 -3.224 1.00 64.44 87 LYS A C 1
ATOM 672 O O . LYS A 1 87 ? 75.894 -2.433 -2.089 1.00 64.44 87 LYS A O 1
ATOM 677 N N . LEU A 1 88 ? 75.927 -2.848 -4.288 1.00 64.00 88 LEU A N 1
ATOM 678 C CA . LEU A 1 88 ? 75.313 -4.180 -4.199 1.00 64.00 88 LEU A CA 1
ATOM 679 C C . LEU A 1 88 ? 76.231 -5.182 -3.487 1.00 64.00 88 LEU A C 1
ATOM 681 O O . LEU A 1 88 ? 75.762 -5.919 -2.621 1.00 64.00 88 LEU A O 1
ATOM 685 N N . LEU A 1 89 ? 77.531 -5.175 -3.801 1.00 67.56 89 LEU A N 1
ATOM 686 C CA . LEU A 1 89 ? 78.537 -5.988 -3.108 1.00 67.56 89 LEU A CA 1
ATOM 687 C C . LEU A 1 89 ? 78.689 -5.583 -1.634 1.00 67.56 89 LEU A C 1
ATOM 689 O O . LEU A 1 89 ? 78.749 -6.451 -0.769 1.00 67.56 89 LEU A O 1
ATOM 693 N N . GLU A 1 90 ? 78.692 -4.283 -1.336 1.00 65.62 90 GLU A N 1
ATOM 694 C CA . GLU A 1 90 ? 78.777 -3.743 0.028 1.00 65.62 90 GLU A CA 1
ATOM 695 C C . GLU A 1 90 ? 77.557 -4.152 0.879 1.00 65.62 90 GLU A C 1
ATOM 697 O O . GLU A 1 90 ? 77.708 -4.598 2.016 1.00 65.62 90 GLU A O 1
ATOM 702 N N . VAL A 1 91 ? 76.347 -4.118 0.305 1.00 63.12 91 VAL A N 1
ATOM 703 C CA . VAL A 1 91 ? 75.123 -4.641 0.943 1.00 63.12 91 VAL A CA 1
ATOM 704 C C . VAL A 1 91 ? 75.175 -6.167 1.121 1.00 63.12 91 VAL A C 1
ATOM 706 O O . VAL A 1 91 ? 74.722 -6.676 2.146 1.00 63.12 91 VAL A O 1
ATOM 709 N N . GLN A 1 92 ? 75.741 -6.913 0.167 1.00 62.03 92 GLN A N 1
ATOM 710 C CA . GLN A 1 92 ? 75.860 -8.375 0.249 1.00 62.03 92 GLN A CA 1
ATOM 711 C C . GLN A 1 92 ? 76.857 -8.835 1.333 1.00 62.03 92 GLN A C 1
ATOM 713 O O . GLN A 1 92 ? 76.599 -9.826 2.025 1.00 62.03 92 GLN A O 1
ATOM 718 N N . ASP A 1 93 ? 77.956 -8.101 1.516 1.00 64.12 93 ASP A N 1
ATOM 719 C CA . ASP A 1 93 ? 78.931 -8.319 2.592 1.00 64.12 93 ASP A CA 1
ATOM 720 C C . ASP A 1 93 ? 78.326 -7.965 3.966 1.00 64.12 93 ASP A C 1
ATOM 722 O O . ASP A 1 93 ? 78.397 -8.756 4.907 1.00 64.12 93 ASP A O 1
ATOM 726 N N . LEU A 1 94 ? 77.595 -6.844 4.060 1.00 59.31 94 LEU A N 1
ATOM 727 C CA . LEU A 1 94 ? 76.885 -6.428 5.280 1.00 59.31 94 LEU A CA 1
ATOM 728 C C . LEU A 1 94 ? 75.802 -7.420 5.734 1.00 59.31 94 LEU A C 1
ATOM 730 O O . LEU A 1 94 ? 75.667 -7.656 6.933 1.00 59.31 94 LEU A O 1
ATOM 734 N N . ILE A 1 95 ? 75.062 -8.040 4.807 1.00 58.94 95 ILE A N 1
ATOM 735 C CA . ILE A 1 95 ? 74.083 -9.107 5.113 1.00 58.94 95 ILE A CA 1
ATOM 736 C C . ILE A 1 95 ? 74.767 -10.378 5.661 1.00 58.94 95 ILE A C 1
ATOM 738 O O . ILE A 1 95 ? 74.115 -11.203 6.303 1.00 58.94 95 ILE A O 1
ATOM 742 N N . SER A 1 96 ? 76.074 -10.534 5.439 1.00 58.19 96 SER A N 1
ATOM 743 C CA . SER A 1 96 ? 76.873 -11.678 5.899 1.00 58.19 96 SER A CA 1
ATOM 744 C C . SER A 1 96 ? 77.573 -11.439 7.251 1.00 58.19 96 SER A C 1
ATOM 746 O O . SER A 1 96 ? 78.295 -12.318 7.720 1.00 58.19 96 SER A O 1
ATOM 748 N N . SER A 1 97 ? 77.368 -10.274 7.881 1.00 57.97 97 SER A N 1
ATOM 749 C CA . SER A 1 97 ? 77.990 -9.865 9.150 1.00 57.97 97 SER A CA 1
ATOM 750 C C . SER A 1 97 ? 77.016 -9.958 10.338 1.00 57.97 97 SER A C 1
ATOM 752 O O . SER A 1 97 ? 75.815 -9.757 10.182 1.00 57.97 97 SER A O 1
ATOM 754 N N . GLU A 1 98 ? 77.514 -10.249 11.546 1.00 53.91 98 GLU A N 1
ATOM 755 C CA . GLU A 1 98 ? 76.686 -10.550 12.738 1.00 53.91 98 GLU A CA 1
ATOM 756 C C . GLU A 1 98 ? 76.199 -9.314 13.540 1.00 53.91 98 GLU A C 1
ATOM 758 O O . GLU A 1 98 ? 75.582 -9.463 14.595 1.00 53.91 98 GLU A O 1
ATOM 763 N N . ASP A 1 99 ? 76.437 -8.083 13.070 1.00 53.38 99 ASP A N 1
ATOM 764 C CA . ASP A 1 99 ? 76.254 -6.850 13.866 1.00 53.38 99 ASP A CA 1
ATOM 765 C C . ASP A 1 99 ? 74.878 -6.163 13.631 1.00 53.38 99 ASP A C 1
ATOM 767 O O . ASP A 1 99 ? 74.744 -5.140 12.948 1.00 53.38 99 ASP A O 1
ATOM 771 N N . GLY A 1 100 ? 73.819 -6.770 14.184 1.00 55.97 100 GLY A N 1
ATOM 772 C CA . GLY A 1 100 ? 72.406 -6.525 13.832 1.00 55.97 100 GLY A CA 1
ATOM 773 C C . GLY A 1 100 ? 71.871 -5.082 13.905 1.00 55.97 100 GLY A C 1
ATOM 774 O O . GLY A 1 100 ? 71.034 -4.704 13.082 1.00 55.97 100 GLY A O 1
ATOM 775 N N . ASP A 1 101 ? 72.348 -4.245 14.831 1.00 53.81 101 ASP A N 1
ATOM 776 C CA . ASP A 1 101 ? 71.787 -2.893 15.028 1.00 53.81 101 ASP A CA 1
ATOM 777 C C . ASP A 1 101 ? 72.224 -1.887 13.946 1.00 53.81 101 ASP A C 1
ATOM 779 O O . ASP A 1 101 ? 71.468 -0.979 13.591 1.00 53.81 101 ASP A O 1
ATOM 783 N N . ARG A 1 102 ? 73.421 -2.052 13.363 1.00 55.12 102 ARG A N 1
ATOM 784 C CA . ARG A 1 102 ? 73.874 -1.222 12.227 1.00 55.12 102 ARG A CA 1
ATOM 785 C C . ARG A 1 102 ? 73.214 -1.626 10.915 1.00 55.12 102 ARG A C 1
ATOM 787 O O . ARG A 1 102 ? 72.939 -0.768 10.074 1.00 55.12 102 ARG A O 1
ATOM 794 N N . ILE A 1 103 ? 72.938 -2.919 10.769 1.00 57.31 103 ILE A N 1
ATOM 795 C CA . ILE A 1 103 ? 72.332 -3.522 9.581 1.00 57.31 103 ILE A CA 1
ATOM 796 C C . ILE A 1 103 ? 70.961 -2.891 9.287 1.00 57.31 103 ILE A C 1
ATOM 798 O O . ILE A 1 103 ? 70.672 -2.573 8.136 1.00 57.31 103 ILE A O 1
ATOM 802 N N . HIS A 1 104 ? 70.141 -2.608 10.304 1.00 54.94 104 HIS A N 1
ATOM 803 C CA . HIS A 1 104 ? 68.781 -2.105 10.084 1.00 54.94 104 HIS A CA 1
ATOM 804 C C . HIS A 1 104 ? 68.668 -0.672 9.542 1.00 54.94 104 HIS A C 1
ATOM 806 O O . HIS A 1 104 ? 67.822 -0.434 8.678 1.00 54.94 104 HIS A O 1
ATOM 812 N N . GLN A 1 105 ? 69.497 0.280 9.987 1.00 58.28 105 GLN A N 1
ATOM 813 C CA . GLN A 1 105 ? 69.453 1.644 9.432 1.00 58.28 105 GLN A CA 1
ATOM 814 C C . GLN A 1 105 ? 70.076 1.729 8.034 1.00 58.28 105 GLN A C 1
ATOM 816 O O . GLN A 1 105 ? 69.524 2.406 7.166 1.00 58.28 105 GLN A O 1
ATOM 821 N N . LEU A 1 106 ? 71.186 1.020 7.803 1.00 58.00 106 LEU A N 1
ATOM 822 C CA . LEU A 1 106 ? 71.883 1.042 6.517 1.00 58.00 106 LEU A CA 1
ATOM 823 C C . LEU A 1 106 ? 71.093 0.315 5.424 1.00 58.00 106 LEU A C 1
ATOM 825 O O . LEU A 1 106 ? 70.908 0.887 4.356 1.00 58.00 106 LEU A O 1
ATOM 829 N N . ILE A 1 107 ? 70.532 -0.871 5.695 1.00 62.41 107 ILE A N 1
ATOM 830 C CA . ILE A 1 107 ? 69.699 -1.583 4.708 1.00 62.41 107 ILE A CA 1
ATOM 831 C C . ILE A 1 107 ? 68.466 -0.757 4.314 1.00 62.41 107 ILE A C 1
ATOM 833 O O . ILE A 1 107 ? 68.129 -0.713 3.134 1.00 62.41 107 ILE A O 1
ATOM 837 N N . GLY A 1 108 ? 67.820 -0.065 5.260 1.00 61.47 108 GLY A N 1
ATOM 838 C CA . GLY A 1 108 ? 66.688 0.816 4.952 1.00 61.47 108 GLY A CA 1
ATOM 839 C C . GLY A 1 108 ? 67.062 1.929 3.968 1.00 61.47 108 GLY A C 1
ATOM 840 O O . GLY A 1 108 ? 66.425 2.069 2.926 1.00 61.47 108 GLY A O 1
ATOM 841 N N . GLN A 1 109 ? 68.139 2.670 4.257 1.00 65.62 109 GLN A N 1
ATOM 842 C CA . GLN A 1 109 ? 68.622 3.734 3.368 1.00 65.62 109 GLN A CA 1
ATOM 843 C C . GLN A 1 109 ? 69.100 3.195 2.015 1.00 65.62 109 GLN A C 1
ATOM 845 O O . GLN A 1 109 ? 68.711 3.732 0.983 1.00 65.62 109 GLN A O 1
ATOM 850 N N . SER A 1 110 ? 69.878 2.108 1.991 1.00 63.47 110 SER A N 1
ATOM 851 C CA . SER A 1 110 ? 70.355 1.511 0.741 1.00 63.47 110 SER A CA 1
ATOM 852 C C . SER A 1 110 ? 69.215 0.990 -0.137 1.00 63.47 110 SER A C 1
ATOM 854 O O . SER A 1 110 ? 69.294 1.127 -1.353 1.00 63.47 110 SER A O 1
ATOM 856 N N . ILE A 1 111 ? 68.142 0.433 0.438 1.00 64.56 111 ILE A N 1
ATOM 857 C CA . ILE A 1 111 ? 66.972 -0.022 -0.331 1.00 64.56 111 ILE A CA 1
ATOM 858 C C . ILE A 1 111 ? 66.195 1.154 -0.924 1.00 64.56 111 ILE A C 1
ATOM 860 O O . ILE A 1 111 ? 65.787 1.075 -2.083 1.00 64.56 111 ILE A O 1
ATOM 864 N N . ASP A 1 112 ? 65.985 2.235 -0.173 1.00 68.62 112 ASP A N 1
ATOM 865 C CA . ASP A 1 112 ? 65.242 3.387 -0.690 1.00 68.62 112 ASP A CA 1
ATOM 866 C C . ASP A 1 112 ? 66.064 4.186 -1.724 1.00 68.62 112 ASP A C 1
ATOM 868 O O . ASP A 1 112 ? 65.509 4.582 -2.753 1.00 68.62 112 ASP A O 1
ATOM 872 N N . ASP A 1 113 ? 67.387 4.301 -1.550 1.00 70.19 113 ASP A N 1
ATOM 873 C CA . ASP A 1 113 ? 68.309 4.822 -2.575 1.00 70.19 113 ASP A CA 1
ATOM 874 C C . ASP A 1 113 ? 68.292 3.953 -3.848 1.00 70.19 113 ASP A C 1
ATOM 876 O O . ASP A 1 113 ? 68.189 4.474 -4.963 1.00 70.19 113 ASP A O 1
ATOM 880 N N . LEU A 1 114 ? 68.347 2.620 -3.706 1.00 64.94 114 LEU A N 1
ATOM 881 C CA . LEU A 1 114 ? 68.264 1.687 -4.837 1.00 64.94 114 LEU A CA 1
ATOM 882 C C . LEU A 1 114 ? 66.910 1.786 -5.550 1.00 64.94 114 LEU A C 1
ATOM 884 O O . LEU A 1 114 ? 66.875 1.801 -6.777 1.00 64.94 114 LEU A O 1
ATOM 888 N N . ARG A 1 115 ? 65.794 1.913 -4.821 1.00 66.38 115 ARG A N 1
ATOM 889 C CA . ARG A 1 115 ? 64.464 2.139 -5.417 1.00 66.38 115 ARG A CA 1
ATOM 890 C C . ARG A 1 115 ? 64.399 3.451 -6.194 1.00 66.38 115 ARG A C 1
ATOM 892 O O . ARG A 1 115 ? 63.812 3.471 -7.276 1.00 66.38 115 ARG A O 1
ATOM 899 N N . ALA A 1 116 ? 64.996 4.523 -5.675 1.00 72.94 116 ALA A N 1
ATOM 900 C CA . ALA A 1 116 ? 65.035 5.817 -6.350 1.00 72.94 116 ALA A CA 1
ATOM 901 C C . ALA A 1 116 ? 65.852 5.762 -7.655 1.00 72.94 116 ALA A C 1
ATOM 903 O O . ALA A 1 116 ? 65.372 6.215 -8.697 1.00 72.94 116 ALA A O 1
ATOM 904 N N . GLU A 1 117 ? 67.043 5.155 -7.634 1.00 69.38 117 GLU A N 1
ATOM 905 C CA . GLU A 1 117 ? 67.875 4.972 -8.834 1.00 69.38 117 GLU A CA 1
ATOM 906 C C . GLU A 1 117 ? 67.254 3.988 -9.842 1.00 69.38 117 GLU A C 1
ATOM 908 O O . GLU A 1 117 ? 67.308 4.244 -11.047 1.00 69.38 117 GLU A O 1
ATOM 913 N N . ILE A 1 118 ? 66.584 2.919 -9.393 1.00 68.06 118 ILE A N 1
ATOM 914 C CA . ILE A 1 118 ? 65.831 2.009 -10.276 1.00 68.06 118 ILE A CA 1
ATOM 915 C C . ILE A 1 118 ? 64.677 2.754 -10.960 1.00 68.06 118 ILE A C 1
ATOM 917 O O . ILE A 1 118 ? 64.538 2.650 -12.176 1.00 68.06 118 ILE A O 1
ATOM 921 N N . ALA A 1 119 ? 63.891 3.555 -10.232 1.00 69.25 119 ALA A N 1
ATOM 922 C CA . ALA A 1 119 ? 62.791 4.330 -10.816 1.00 69.25 119 ALA A CA 1
ATOM 923 C C . ALA A 1 119 ? 63.281 5.394 -11.822 1.00 69.25 119 ALA A C 1
ATOM 925 O O . ALA A 1 119 ? 62.672 5.586 -12.876 1.00 69.25 119 ALA A O 1
ATOM 926 N N . LEU A 1 120 ? 64.409 6.055 -11.535 1.00 73.81 120 LEU A N 1
ATOM 927 C CA . LEU A 1 120 ? 65.079 6.964 -12.475 1.00 73.81 120 LEU A CA 1
ATOM 928 C C . LEU A 1 120 ? 65.596 6.234 -13.723 1.00 73.81 120 LEU A C 1
ATOM 930 O O . LEU A 1 120 ? 65.496 6.759 -14.834 1.00 73.81 120 LEU A O 1
ATOM 934 N N . THR A 1 121 ? 66.134 5.029 -13.550 1.00 70.00 121 THR A N 1
ATOM 935 C CA . THR A 1 121 ? 66.675 4.208 -14.640 1.00 70.00 121 THR A CA 1
ATOM 936 C C . THR A 1 121 ? 65.562 3.660 -15.534 1.00 70.00 121 THR A C 1
ATOM 938 O O . THR A 1 121 ? 65.670 3.766 -16.753 1.00 70.00 121 THR A O 1
ATOM 941 N N . ASP A 1 122 ? 64.459 3.176 -14.957 1.00 67.25 122 ASP A N 1
ATOM 942 C CA . ASP A 1 122 ? 63.267 2.720 -15.687 1.00 67.25 122 ASP A CA 1
ATOM 943 C C . ASP A 1 122 ? 62.611 3.868 -16.475 1.00 67.25 122 ASP A C 1
ATOM 945 O O . ASP A 1 122 ? 62.344 3.740 -17.670 1.00 67.25 122 ASP A O 1
ATOM 949 N N . GLY A 1 123 ? 62.479 5.053 -15.863 1.00 71.94 123 GLY A N 1
ATOM 950 C CA . GLY A 1 123 ? 61.996 6.253 -16.553 1.00 71.94 123 GLY A CA 1
ATOM 951 C C . GLY A 1 123 ? 62.862 6.658 -17.756 1.00 71.94 123 GLY A C 1
ATOM 952 O O . GLY A 1 123 ? 62.331 7.044 -18.800 1.00 71.94 123 GLY A O 1
ATOM 953 N N . ARG A 1 124 ? 64.194 6.521 -17.653 1.00 71.81 124 ARG A N 1
ATOM 954 C CA . ARG A 1 124 ? 65.118 6.745 -18.783 1.00 71.81 124 ARG A CA 1
ATOM 955 C C . ARG A 1 124 ? 65.020 5.641 -19.838 1.00 71.81 124 ARG A C 1
ATOM 957 O O . ARG A 1 124 ? 65.019 5.961 -21.024 1.00 71.81 124 ARG A O 1
ATOM 964 N N . LEU A 1 125 ? 64.881 4.377 -19.434 1.00 71.00 125 LEU A N 1
ATOM 965 C CA . LEU A 1 125 ? 64.667 3.239 -20.335 1.00 71.00 125 LEU A CA 1
ATOM 966 C C . LEU A 1 125 ? 63.369 3.376 -21.137 1.00 71.00 125 LEU A C 1
ATOM 968 O O . LEU A 1 125 ? 63.388 3.150 -22.343 1.00 71.00 125 LEU A O 1
ATOM 972 N N . MET A 1 126 ? 62.268 3.824 -20.523 1.00 68.88 126 MET A N 1
ATOM 973 C CA . MET A 1 126 ? 61.029 4.131 -21.249 1.00 68.88 126 MET A CA 1
ATOM 974 C C . MET A 1 126 ? 61.192 5.302 -22.229 1.00 68.88 126 MET A C 1
ATOM 976 O O . MET A 1 126 ? 60.599 5.276 -23.309 1.00 68.88 126 MET A O 1
ATOM 980 N N . GLY A 1 127 ? 62.001 6.309 -21.882 1.00 75.00 127 GLY A N 1
ATOM 981 C CA . GLY A 1 127 ? 62.378 7.394 -22.793 1.00 75.00 127 GLY A CA 1
ATOM 982 C C . GLY A 1 127 ? 63.109 6.869 -24.030 1.00 75.00 127 GLY A C 1
ATOM 983 O O . GLY A 1 127 ? 62.631 7.049 -25.147 1.00 75.00 127 GLY A O 1
ATOM 984 N N . VAL A 1 128 ? 64.199 6.126 -23.821 1.00 75.62 128 VAL A N 1
ATOM 985 C CA . VAL A 1 128 ? 65.008 5.521 -24.894 1.00 75.62 128 VAL A CA 1
ATOM 986 C C . VAL A 1 128 ? 64.194 4.524 -25.727 1.00 75.6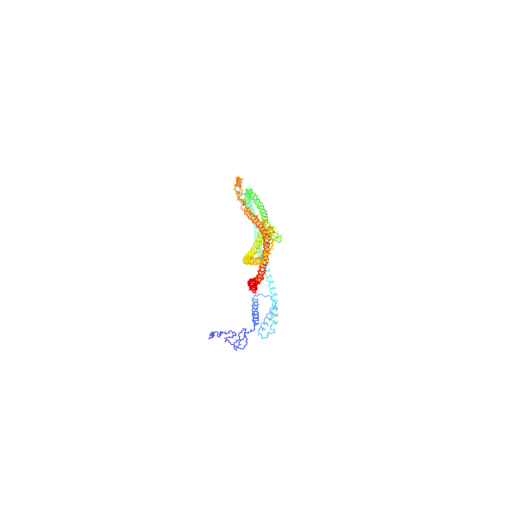2 128 VAL A C 1
ATOM 988 O O . VAL A 1 128 ? 64.300 4.521 -26.948 1.00 75.62 128 VAL A O 1
ATOM 991 N N . ALA A 1 129 ? 63.327 3.714 -25.114 1.00 68.00 129 ALA A N 1
ATOM 992 C CA . ALA A 1 129 ? 62.449 2.796 -25.842 1.00 68.00 129 ALA A CA 1
ATOM 993 C C . ALA A 1 129 ? 61.450 3.538 -26.750 1.00 68.00 129 ALA A C 1
ATOM 995 O O . ALA A 1 129 ? 61.176 3.089 -27.864 1.00 68.00 129 ALA A O 1
ATOM 996 N N . ARG A 1 130 ? 60.929 4.691 -26.305 1.00 75.75 130 ARG A N 1
ATOM 997 C CA . ARG A 1 130 ? 60.057 5.547 -27.121 1.00 75.75 130 ARG A CA 1
ATOM 998 C C . ARG A 1 130 ? 60.828 6.224 -28.258 1.00 75.75 130 ARG A C 1
ATOM 1000 O O . ARG A 1 130 ? 60.307 6.277 -29.368 1.00 75.75 130 ARG A O 1
ATOM 1007 N N . GLU A 1 131 ? 62.049 6.693 -28.004 1.00 78.50 131 GLU A N 1
ATOM 1008 C CA . GLU A 1 131 ? 62.937 7.247 -29.037 1.00 78.50 131 GLU A CA 1
ATOM 1009 C C . GLU A 1 131 ? 63.287 6.193 -30.096 1.00 78.50 131 GLU A C 1
ATOM 1011 O O . GLU A 1 131 ? 63.072 6.440 -31.278 1.00 78.50 131 GLU A O 1
ATOM 1016 N N . ILE A 1 132 ? 63.696 4.982 -29.696 1.00 80.19 132 ILE A N 1
ATOM 1017 C CA . ILE A 1 132 ? 63.973 3.861 -30.614 1.00 80.19 132 ILE A CA 1
ATOM 1018 C C . ILE A 1 132 ? 62.751 3.531 -31.480 1.00 80.19 132 ILE A C 1
ATOM 1020 O O . ILE A 1 132 ? 62.901 3.303 -32.680 1.00 80.19 132 ILE A O 1
ATOM 1024 N N . ASN A 1 133 ? 61.543 3.524 -30.907 1.00 77.56 133 ASN A N 1
ATOM 1025 C CA . ASN A 1 133 ? 60.331 3.251 -31.680 1.00 77.56 133 ASN A CA 1
ATOM 1026 C C . ASN A 1 133 ? 60.043 4.372 -32.699 1.00 77.56 133 ASN A C 1
ATOM 1028 O O . ASN A 1 133 ? 59.739 4.072 -33.850 1.00 77.56 133 ASN A O 1
ATOM 1032 N N . SER A 1 134 ? 60.231 5.642 -32.315 1.00 82.88 134 SER A N 1
ATOM 1033 C CA . SER A 1 134 ? 60.128 6.797 -33.225 1.00 82.88 134 SER A CA 1
ATOM 1034 C C . SER A 1 134 ? 61.156 6.721 -34.361 1.00 82.88 134 SER A C 1
ATOM 1036 O O . SER A 1 134 ? 60.802 6.843 -35.529 1.00 82.88 134 SER A O 1
ATOM 1038 N N . THR A 1 135 ? 62.423 6.438 -34.045 1.00 83.88 135 THR A N 1
ATOM 1039 C CA . THR A 1 135 ? 63.492 6.290 -35.046 1.00 83.88 135 THR A CA 1
ATOM 1040 C C . THR A 1 135 ? 63.268 5.079 -35.958 1.00 83.88 135 THR A C 1
ATOM 1042 O O . THR A 1 135 ? 63.625 5.127 -37.131 1.00 83.88 135 THR A O 1
ATOM 1045 N N . SER A 1 136 ? 62.648 3.999 -35.470 1.00 81.06 136 SER A N 1
ATOM 1046 C CA . SER A 1 136 ? 62.285 2.845 -36.304 1.00 81.06 136 SER A CA 1
ATOM 1047 C C . SER A 1 136 ? 61.129 3.159 -37.263 1.00 81.06 136 SER A C 1
ATOM 1049 O O . SER A 1 136 ? 61.155 2.735 -38.422 1.00 81.06 136 SER A O 1
ATOM 1051 N N . GLU A 1 137 ? 60.143 3.947 -36.823 1.00 82.56 137 GLU A N 1
ATOM 1052 C CA . GLU A 1 137 ? 59.078 4.462 -37.690 1.00 82.56 137 GLU A CA 1
ATOM 1053 C C . GLU A 1 137 ? 59.661 5.368 -38.791 1.00 82.56 137 GLU A C 1
ATOM 1055 O O . GLU A 1 137 ? 59.393 5.121 -39.973 1.00 82.56 137 GLU A O 1
ATOM 1060 N N . GLU A 1 138 ? 60.547 6.304 -38.428 1.00 84.56 138 GLU A N 1
ATOM 1061 C CA . GLU A 1 138 ? 61.298 7.166 -39.356 1.00 84.56 138 GLU A CA 1
ATOM 1062 C C . GLU A 1 138 ? 62.170 6.359 -40.338 1.00 84.56 138 GLU A C 1
ATOM 1064 O O . GLU A 1 138 ? 62.127 6.611 -41.543 1.00 84.56 138 GLU A O 1
ATOM 1069 N N . GLU A 1 139 ? 62.910 5.337 -39.881 1.00 83.69 139 GLU A N 1
ATOM 1070 C CA . GLU A 1 139 ? 63.683 4.444 -40.764 1.00 83.69 139 GLU A CA 1
ATOM 1071 C C . GLU A 1 139 ? 62.763 3.727 -41.765 1.00 83.69 139 GLU A C 1
ATOM 1073 O O . GLU A 1 139 ? 63.101 3.583 -42.944 1.00 83.69 139 GLU A O 1
ATOM 1078 N N . SER A 1 140 ? 61.572 3.301 -41.327 1.00 84.50 140 SER A N 1
ATOM 1079 C CA . SER A 1 140 ? 60.597 2.630 -42.191 1.00 84.50 140 SER A CA 1
ATOM 1080 C C . SER A 1 140 ? 60.055 3.555 -43.289 1.00 84.50 140 SER A C 1
ATOM 1082 O O . SER A 1 140 ? 59.842 3.116 -44.423 1.00 84.50 140 SER A O 1
ATOM 1084 N N . GLU A 1 141 ? 59.847 4.836 -42.980 1.00 88.44 141 GLU A N 1
ATOM 1085 C CA . GLU A 1 141 ? 59.404 5.851 -43.935 1.00 88.44 141 GLU A CA 1
ATOM 1086 C C . GLU A 1 141 ? 60.534 6.238 -44.896 1.00 88.44 141 GLU A C 1
ATOM 1088 O O . GLU A 1 141 ? 60.330 6.280 -46.116 1.00 88.44 141 GLU A O 1
ATOM 1093 N N . LEU A 1 142 ? 61.757 6.395 -44.383 1.00 89.44 142 LEU A N 1
ATOM 1094 C CA . LEU A 1 142 ? 62.938 6.669 -45.196 1.00 89.44 142 LEU A CA 1
ATOM 1095 C C . LEU A 1 142 ? 63.243 5.508 -46.159 1.00 89.44 142 LEU A C 1
ATOM 1097 O O . LEU A 1 142 ? 63.533 5.750 -47.329 1.00 89.44 142 LEU A O 1
ATOM 1101 N N . ARG A 1 143 ? 63.088 4.246 -45.725 1.00 87.62 143 ARG A N 1
ATOM 1102 C CA . ARG A 1 143 ? 63.199 3.058 -46.596 1.00 87.62 143 ARG A CA 1
ATOM 1103 C C . ARG A 1 143 ? 62.145 3.026 -47.699 1.00 87.62 143 ARG A C 1
ATOM 1105 O O . ARG A 1 143 ? 62.488 2.705 -48.837 1.00 87.62 143 ARG A O 1
ATOM 1112 N N . ARG A 1 144 ? 60.878 3.344 -47.396 1.00 87.44 144 ARG A N 1
ATOM 1113 C CA . ARG A 1 144 ? 59.822 3.445 -48.424 1.00 87.44 144 ARG A CA 1
ATOM 1114 C C . ARG A 1 144 ? 60.174 4.522 -49.449 1.00 87.44 144 ARG A C 1
ATOM 1116 O O . ARG A 1 144 ? 60.120 4.258 -50.646 1.00 87.44 144 ARG A O 1
ATOM 1123 N N . THR A 1 145 ? 60.605 5.687 -48.972 1.00 90.88 145 THR A N 1
ATOM 1124 C CA . THR A 1 145 ? 61.003 6.827 -49.810 1.00 90.88 145 THR A CA 1
ATOM 1125 C C . THR A 1 145 ? 62.211 6.492 -50.688 1.00 90.88 145 THR A C 1
ATOM 1127 O O . THR A 1 145 ? 62.213 6.801 -51.877 1.00 90.88 145 THR A O 1
ATOM 1130 N N . LEU A 1 146 ? 63.216 5.797 -50.145 1.00 91.31 146 LEU A N 1
ATOM 1131 C CA . LEU A 1 146 ? 64.377 5.325 -50.901 1.00 91.31 146 LEU A CA 1
ATOM 1132 C C . LEU A 1 146 ? 63.979 4.300 -51.973 1.00 91.31 146 LEU A C 1
ATOM 1134 O O . LEU A 1 146 ? 64.428 4.407 -53.109 1.00 91.31 146 LEU A O 1
ATOM 1138 N N . SER A 1 147 ? 63.107 3.342 -51.641 1.00 91.19 147 SER A N 1
ATOM 1139 C CA . SER A 1 147 ? 62.608 2.349 -52.601 1.00 91.19 147 SER A CA 1
ATOM 1140 C C . SER A 1 147 ? 61.813 2.985 -53.744 1.00 91.19 147 SER A C 1
ATOM 1142 O O . SER A 1 147 ? 61.902 2.511 -54.878 1.00 91.19 147 SER A O 1
ATOM 1144 N N . ASP A 1 148 ? 61.042 4.037 -53.462 1.00 91.06 148 ASP A N 1
ATOM 1145 C CA . ASP A 1 148 ? 60.312 4.795 -54.479 1.00 91.06 148 ASP A CA 1
ATOM 1146 C C . ASP A 1 148 ? 61.273 5.615 -55.354 1.00 91.06 148 ASP A C 1
ATOM 1148 O O . ASP A 1 148 ? 61.222 5.518 -56.577 1.00 91.06 148 ASP A O 1
ATOM 1152 N N . LEU A 1 149 ? 62.245 6.314 -54.755 1.00 90.00 149 LEU A N 1
ATOM 1153 C CA . LEU A 1 149 ? 63.307 7.024 -55.480 1.00 90.00 149 LEU A CA 1
ATOM 1154 C C . LEU A 1 149 ? 64.143 6.096 -56.373 1.00 90.00 149 LEU A C 1
ATOM 1156 O O . LEU A 1 149 ? 64.449 6.458 -57.508 1.00 90.00 149 LEU A O 1
ATOM 1160 N N . GLU A 1 150 ? 64.491 4.891 -55.911 1.00 90.69 150 GLU A N 1
ATOM 1161 C CA . GLU A 1 150 ? 65.150 3.892 -56.755 1.00 90.69 150 GLU A CA 1
ATOM 1162 C C . GLU A 1 150 ? 64.268 3.459 -57.930 1.00 90.69 150 GLU A C 1
ATOM 1164 O O . GLU A 1 150 ? 64.774 3.259 -59.036 1.00 90.69 150 GLU A O 1
ATOM 1169 N N . GLN A 1 151 ? 62.962 3.282 -57.705 1.00 90.38 151 GLN A N 1
ATOM 1170 C CA . GLN A 1 151 ? 62.027 2.898 -58.757 1.00 90.38 151 GLN A CA 1
ATOM 1171 C C . GLN A 1 151 ? 61.869 4.020 -59.788 1.00 90.38 151 GLN A C 1
ATOM 1173 O O . GLN A 1 151 ? 62.046 3.774 -60.979 1.00 90.38 151 GLN A O 1
ATOM 1178 N N . GLN A 1 152 ? 61.671 5.262 -59.339 1.00 91.44 152 GLN A N 1
ATOM 1179 C CA . GLN A 1 152 ? 61.655 6.440 -60.203 1.00 91.44 152 GLN A CA 1
ATOM 1180 C C . GLN A 1 152 ? 62.966 6.581 -60.992 1.00 91.44 152 GLN A C 1
ATOM 1182 O O . GLN A 1 152 ? 62.934 6.847 -62.192 1.00 91.44 152 GLN A O 1
ATOM 1187 N N . LEU A 1 153 ? 64.128 6.350 -60.368 1.00 90.88 153 LEU A N 1
ATOM 1188 C CA . LEU A 1 153 ? 65.422 6.397 -61.054 1.00 90.88 153 LEU A CA 1
ATOM 1189 C C . LEU A 1 153 ? 65.563 5.274 -62.097 1.00 90.88 153 LEU A C 1
ATOM 1191 O O . LEU A 1 153 ? 66.077 5.523 -63.191 1.00 90.88 153 LEU A O 1
ATOM 1195 N N . ARG A 1 154 ? 65.078 4.058 -61.800 1.00 89.62 154 ARG A N 1
ATOM 1196 C CA . ARG A 1 154 ? 65.000 2.945 -62.764 1.00 89.62 154 ARG A CA 1
ATOM 1197 C C . ARG A 1 154 ? 64.103 3.304 -63.953 1.00 89.62 154 ARG A C 1
ATOM 1199 O O . ARG A 1 154 ? 64.530 3.121 -65.095 1.00 89.62 154 ARG A O 1
ATOM 1206 N N . ASP A 1 155 ? 62.928 3.877 -63.708 1.00 90.69 155 ASP A N 1
ATOM 1207 C CA . ASP A 1 155 ? 61.958 4.252 -64.745 1.00 90.69 155 ASP A CA 1
ATOM 1208 C C . ASP A 1 155 ? 62.437 5.442 -65.594 1.00 90.69 155 ASP A C 1
ATOM 1210 O O . ASP A 1 155 ? 62.292 5.435 -66.821 1.00 90.69 155 ASP A O 1
ATOM 1214 N N . VAL A 1 156 ? 63.099 6.432 -64.985 1.00 89.50 156 VAL A N 1
ATOM 1215 C CA . VAL A 1 156 ? 63.771 7.529 -65.700 1.00 89.50 156 VAL A CA 1
ATOM 1216 C C . VAL A 1 156 ? 64.919 6.992 -66.552 1.00 89.50 156 VAL A C 1
ATOM 1218 O O . VAL A 1 156 ? 65.003 7.342 -67.727 1.00 89.50 156 VAL A O 1
ATOM 1221 N N . ASN A 1 157 ? 65.767 6.104 -66.027 1.00 91.12 157 ASN A N 1
ATOM 1222 C CA . ASN A 1 157 ? 66.862 5.508 -66.796 1.00 91.12 157 ASN A CA 1
ATOM 1223 C C . ASN A 1 157 ? 66.338 4.666 -67.977 1.00 91.12 157 ASN A C 1
ATOM 1225 O O . ASN A 1 157 ? 66.827 4.791 -69.100 1.00 91.12 157 ASN A O 1
ATOM 1229 N N . ALA A 1 158 ? 65.279 3.876 -67.767 1.00 88.25 158 ALA A N 1
ATOM 1230 C CA . ALA A 1 158 ? 64.595 3.147 -68.835 1.00 88.25 158 ALA A CA 1
ATOM 1231 C C . ALA A 1 158 ? 63.998 4.098 -69.890 1.00 88.25 158 ALA A C 1
ATOM 1233 O O . ALA A 1 158 ? 64.141 3.860 -71.093 1.00 88.25 158 ALA A O 1
ATOM 1234 N N . THR A 1 159 ? 63.396 5.208 -69.453 1.00 88.56 159 THR A N 1
ATOM 1235 C CA . THR A 1 159 ? 62.848 6.252 -70.330 1.00 88.56 159 THR A CA 1
ATOM 1236 C C . THR A 1 159 ? 63.948 6.935 -71.142 1.00 88.56 159 THR A C 1
ATOM 1238 O O . THR A 1 159 ? 63.801 7.073 -72.354 1.00 88.56 159 THR A O 1
ATOM 1241 N N . VAL A 1 160 ? 65.076 7.303 -70.528 1.00 88.62 160 VAL A N 1
ATOM 1242 C CA . VAL A 1 160 ? 66.234 7.902 -71.215 1.00 88.62 160 VAL A CA 1
ATOM 1243 C C . VAL A 1 160 ? 66.833 6.920 -72.221 1.00 88.62 160 VAL A C 1
ATOM 1245 O O . VAL A 1 160 ? 67.002 7.284 -73.382 1.00 88.62 160 VAL A O 1
ATOM 1248 N N . ALA A 1 161 ? 67.053 5.658 -71.843 1.00 86.38 161 ALA A N 1
ATOM 1249 C CA . ALA A 1 161 ? 67.563 4.624 -72.746 1.00 86.38 161 ALA A CA 1
ATOM 1250 C C . ALA A 1 161 ? 66.591 4.292 -73.896 1.00 86.38 161 ALA A C 1
ATOM 1252 O O . ALA A 1 161 ? 67.014 3.869 -74.976 1.00 86.38 161 ALA A O 1
ATOM 1253 N N . HIS A 1 162 ? 65.281 4.457 -73.689 1.00 85.94 162 HIS A N 1
ATOM 1254 C CA . HIS A 1 162 ? 64.280 4.370 -74.751 1.00 85.94 162 HIS A CA 1
ATOM 1255 C C . HIS A 1 162 ? 64.318 5.609 -75.660 1.00 85.94 162 HIS A C 1
ATOM 1257 O O . HIS A 1 162 ? 64.362 5.458 -76.877 1.00 85.94 162 HIS A O 1
ATOM 1263 N N . LYS A 1 163 ? 64.375 6.826 -75.103 1.00 84.25 163 LYS A N 1
ATOM 1264 C CA . LYS A 1 163 ? 64.458 8.073 -75.882 1.00 84.25 163 LYS A CA 1
ATOM 1265 C C . LYS A 1 163 ? 65.764 8.193 -76.668 1.00 84.25 163 LYS A C 1
ATOM 1267 O O . LYS A 1 163 ? 65.711 8.651 -77.801 1.00 84.25 163 LYS A O 1
ATOM 1272 N N . GLN A 1 164 ? 66.896 7.728 -76.137 1.00 83.50 164 GLN A N 1
ATOM 1273 C CA . GLN A 1 164 ? 68.154 7.617 -76.885 1.00 83.50 164 GLN A CA 1
ATOM 1274 C C . GLN A 1 164 ? 68.020 6.656 -78.068 1.00 83.50 164 GLN A C 1
ATOM 1276 O O . GLN A 1 164 ? 68.395 7.030 -79.171 1.00 83.50 164 GLN A O 1
ATOM 1281 N N . ARG A 1 165 ? 67.416 5.472 -77.879 1.00 81.31 165 ARG A N 1
ATOM 1282 C CA . ARG A 1 165 ? 67.124 4.555 -78.995 1.00 81.31 165 ARG A CA 1
ATOM 1283 C C . ARG A 1 165 ? 66.202 5.181 -80.036 1.00 81.31 165 ARG A C 1
ATOM 1285 O O . ARG A 1 165 ? 66.490 5.068 -81.214 1.00 81.31 165 ARG A O 1
ATOM 1292 N N . VAL A 1 166 ? 65.138 5.869 -79.619 1.00 77.81 166 VAL A N 1
ATOM 1293 C CA . VAL A 1 166 ? 64.229 6.578 -80.539 1.00 77.81 166 VAL A CA 1
ATOM 1294 C C . VAL A 1 166 ? 64.939 7.727 -81.264 1.00 77.81 166 VAL A C 1
ATOM 1296 O O . VAL A 1 166 ? 64.620 7.987 -82.416 1.00 77.81 166 VAL A O 1
ATOM 1299 N N . LEU A 1 167 ? 65.899 8.407 -80.631 1.00 76.56 167 LEU A N 1
ATOM 1300 C CA . LEU A 1 167 ? 66.676 9.482 -81.254 1.00 76.56 167 LEU A CA 1
ATOM 1301 C C . LEU A 1 167 ? 67.710 8.943 -82.254 1.00 76.56 167 LEU A C 1
ATOM 1303 O O . LEU A 1 167 ? 67.843 9.503 -83.335 1.00 76.56 167 LEU A O 1
ATOM 1307 N N . ASP A 1 168 ? 68.412 7.864 -81.913 1.00 74.38 168 ASP A N 1
ATOM 1308 C CA . ASP A 1 168 ? 69.381 7.193 -82.791 1.00 74.38 168 ASP A CA 1
ATOM 1309 C C . ASP A 1 168 ? 68.679 6.573 -84.012 1.00 74.38 168 ASP A C 1
ATOM 1311 O O . ASP A 1 168 ? 69.070 6.802 -85.156 1.00 74.38 168 ASP A O 1
ATOM 1315 N N . ASP A 1 169 ? 67.546 5.907 -83.780 1.00 68.56 169 ASP A N 1
ATOM 1316 C CA . ASP A 1 169 ? 66.617 5.434 -84.810 1.00 68.56 169 ASP A CA 1
ATOM 1317 C C . ASP A 1 169 ? 66.080 6.600 -85.662 1.00 68.56 169 ASP A C 1
ATOM 1319 O O . ASP A 1 169 ? 66.088 6.525 -86.884 1.00 68.56 169 ASP A O 1
ATOM 1323 N N . PHE A 1 170 ? 65.702 7.737 -85.065 1.00 64.50 170 PHE A N 1
ATOM 1324 C CA . PHE A 1 170 ? 65.278 8.927 -85.816 1.00 64.50 170 PHE A CA 1
ATOM 1325 C C . PHE A 1 170 ? 66.401 9.488 -86.707 1.00 64.50 170 PHE A C 1
ATOM 1327 O O . PHE A 1 170 ? 66.146 9.796 -87.870 1.00 64.50 170 PHE A O 1
ATOM 1334 N N . LEU A 1 171 ? 67.631 9.590 -86.191 1.00 65.44 171 LEU A N 1
ATOM 1335 C CA . LEU A 1 171 ? 68.800 10.126 -86.903 1.00 65.44 171 LEU A CA 1
ATOM 1336 C C . LEU A 1 171 ? 69.329 9.191 -88.002 1.00 65.44 171 LEU A C 1
ATOM 1338 O O . LEU A 1 171 ? 69.882 9.672 -88.990 1.00 65.44 171 LEU A O 1
ATOM 1342 N N . THR A 1 172 ? 69.166 7.876 -87.845 1.00 63.50 172 THR A N 1
ATOM 1343 C CA . THR A 1 172 ? 69.551 6.872 -88.853 1.00 63.50 172 THR A CA 1
ATOM 1344 C C . THR A 1 172 ? 68.432 6.569 -89.856 1.00 63.50 172 THR A C 1
ATOM 1346 O O . THR A 1 172 ? 68.711 6.122 -90.971 1.00 63.50 172 THR A O 1
ATOM 1349 N N . SER A 1 173 ? 67.173 6.850 -89.509 1.00 59.47 173 SER A N 1
ATOM 1350 C CA . SER A 1 173 ? 66.015 6.623 -90.376 1.00 59.47 173 SER A CA 1
ATOM 1351 C C . SER A 1 173 ? 65.887 7.641 -91.519 1.00 59.47 173 SER A C 1
ATOM 1353 O O . SER A 1 173 ? 65.868 8.855 -91.320 1.00 59.47 173 SER A O 1
ATOM 1355 N N . GLY A 1 174 ? 65.727 7.141 -92.747 1.00 65.25 174 GLY A N 1
ATOM 1356 C CA . GLY A 1 174 ? 65.364 7.965 -93.904 1.00 65.25 174 GLY A CA 1
ATOM 1357 C C . GLY A 1 174 ? 63.870 8.325 -93.941 1.00 65.25 174 GLY A C 1
ATOM 1358 O O . GLY A 1 174 ? 63.049 7.735 -93.240 1.00 65.25 174 GLY A O 1
ATOM 1359 N N . PHE A 1 175 ? 63.492 9.246 -94.838 1.00 64.69 175 PHE A N 1
ATOM 1360 C CA . PHE A 1 175 ? 62.115 9.758 -94.995 1.00 64.69 175 PHE A CA 1
ATOM 1361 C C . PHE A 1 175 ? 61.006 8.687 -95.076 1.00 64.69 175 PHE A C 1
ATOM 1363 O O . PHE A 1 175 ? 59.891 8.940 -94.624 1.00 64.69 175 PHE A O 1
ATOM 1370 N N . ALA A 1 176 ? 61.286 7.507 -95.639 1.00 69.31 176 ALA A N 1
ATOM 1371 C CA . ALA A 1 176 ? 60.303 6.426 -95.766 1.00 69.31 176 ALA A CA 1
ATOM 1372 C C . ALA A 1 176 ? 59.835 5.875 -94.406 1.00 69.31 176 ALA A C 1
ATOM 1374 O O . ALA A 1 176 ? 58.660 5.566 -94.222 1.00 69.31 176 ALA A O 1
ATOM 1375 N N . ASP A 1 177 ? 60.745 5.793 -93.441 1.00 66.62 177 ASP A N 1
ATOM 1376 C CA . ASP A 1 177 ? 60.499 5.180 -92.138 1.00 66.62 177 ASP A CA 1
ATOM 1377 C C . ASP A 1 177 ? 59.731 6.137 -91.203 1.00 66.62 177 ASP A C 1
ATOM 1379 O O . ASP A 1 177 ? 58.834 5.740 -90.458 1.00 66.62 177 ASP A O 1
ATOM 1383 N N . GLN A 1 178 ? 59.988 7.443 -91.342 1.00 68.81 178 GLN A N 1
ATOM 1384 C CA . GLN A 1 178 ? 59.198 8.507 -90.713 1.00 68.81 178 GLN A CA 1
ATOM 1385 C C . GLN A 1 178 ? 57.730 8.490 -91.173 1.00 68.81 178 GLN A C 1
ATOM 1387 O O . GLN A 1 178 ? 56.826 8.724 -90.369 1.00 68.81 178 GLN A O 1
ATOM 1392 N N . PHE A 1 179 ? 57.466 8.166 -92.443 1.00 76.69 179 PHE A N 1
ATOM 1393 C CA . PHE A 1 179 ? 56.101 8.070 -92.964 1.00 76.69 179 PHE A CA 1
ATOM 1394 C C . PHE A 1 179 ? 55.325 6.879 -92.373 1.00 76.69 179 PHE A C 1
ATOM 1396 O O . PHE A 1 179 ? 54.177 7.043 -91.954 1.00 76.69 179 PHE A O 1
ATOM 1403 N N . GLU A 1 180 ? 55.947 5.700 -92.252 1.00 79.06 180 GLU A N 1
ATOM 1404 C CA . GLU A 1 180 ? 55.310 4.556 -91.576 1.00 79.06 180 GLU A CA 1
ATOM 1405 C C . GLU A 1 180 ? 55.123 4.803 -90.066 1.00 79.06 180 GLU A C 1
ATOM 1407 O O . GLU A 1 180 ? 54.095 4.414 -89.511 1.00 79.06 180 GLU A O 1
ATOM 1412 N N . LYS A 1 181 ? 56.020 5.551 -89.404 1.00 76.81 181 LYS A N 1
ATOM 1413 C CA . LYS A 1 181 ? 55.816 6.013 -88.015 1.00 76.81 181 LYS A CA 1
ATOM 1414 C C . LYS A 1 181 ? 54.571 6.903 -87.873 1.00 76.81 181 LYS A C 1
ATOM 1416 O O . LYS A 1 181 ? 53.772 6.677 -86.965 1.00 76.81 181 LYS A O 1
ATOM 1421 N N . VAL A 1 182 ? 54.345 7.858 -88.783 1.00 81.25 182 VAL A N 1
ATOM 1422 C CA . VAL A 1 182 ? 53.119 8.692 -88.795 1.00 81.25 182 VAL A CA 1
ATOM 1423 C C . VAL A 1 182 ? 51.863 7.837 -88.985 1.00 81.25 182 VAL A C 1
ATOM 1425 O O . VAL A 1 182 ? 50.888 7.993 -88.250 1.00 81.25 182 VAL A O 1
ATOM 1428 N N . LYS A 1 183 ? 51.893 6.892 -89.927 1.00 83.31 183 LYS A N 1
ATOM 1429 C CA . LYS A 1 183 ? 50.782 5.968 -90.194 1.00 83.31 183 LYS A CA 1
ATOM 1430 C C . LYS A 1 183 ? 50.483 5.054 -88.996 1.00 83.31 183 LYS A C 1
ATOM 1432 O O . LYS A 1 183 ? 49.312 4.836 -88.690 1.00 83.31 183 LYS A O 1
ATOM 1437 N N . LYS A 1 184 ? 51.511 4.584 -88.276 1.00 86.75 184 LYS A N 1
ATOM 1438 C CA . LYS A 1 184 ? 51.359 3.821 -87.026 1.00 86.75 184 LYS A CA 1
ATOM 1439 C C . LYS A 1 184 ? 50.656 4.644 -85.944 1.00 86.75 184 LYS A C 1
ATOM 1441 O O . LYS A 1 184 ? 49.663 4.184 -85.390 1.00 86.75 184 LYS A O 1
ATOM 1446 N N . TYR A 1 185 ? 51.119 5.866 -85.669 1.00 84.88 185 TYR A N 1
ATOM 1447 C CA . TYR A 1 185 ? 50.481 6.721 -84.659 1.00 84.88 185 TYR A CA 1
ATOM 1448 C C . TYR A 1 185 ? 49.050 7.123 -85.044 1.00 84.88 185 TYR A C 1
ATOM 1450 O O . TYR A 1 185 ? 48.189 7.222 -84.174 1.00 84.88 185 TYR A O 1
ATOM 1458 N N . TYR A 1 186 ? 48.760 7.282 -86.338 1.00 85.94 186 TYR A N 1
ATOM 1459 C CA . TYR A 1 186 ? 47.393 7.484 -86.821 1.00 85.94 186 TYR A CA 1
ATOM 1460 C C . TYR A 1 186 ? 46.487 6.272 -86.527 1.00 85.94 186 TYR A C 1
ATOM 1462 O O . TYR A 1 186 ? 45.378 6.446 -86.027 1.00 85.94 186 TYR A O 1
ATOM 1470 N N . GLN A 1 187 ? 46.970 5.040 -86.736 1.00 90.06 187 GLN A N 1
ATOM 1471 C CA . GLN A 1 187 ? 46.238 3.820 -86.362 1.00 90.06 187 GLN A CA 1
ATOM 1472 C C . GLN A 1 187 ? 46.045 3.680 -84.842 1.00 90.06 187 GLN A C 1
ATOM 1474 O O . GLN A 1 187 ? 44.971 3.274 -84.395 1.00 90.06 187 GLN A O 1
ATOM 1479 N N . GLU A 1 188 ? 47.049 4.038 -84.037 1.00 89.31 188 GLU A N 1
ATOM 1480 C CA . GLU A 1 188 ? 46.927 4.071 -82.571 1.00 89.31 188 GLU A CA 1
ATOM 1481 C C . GLU A 1 188 ? 45.886 5.109 -82.113 1.00 89.31 188 GLU A C 1
ATOM 1483 O O . GLU A 1 188 ? 45.092 4.813 -81.220 1.00 89.31 188 GLU A O 1
ATOM 1488 N N . SER A 1 189 ? 45.827 6.275 -82.768 1.00 88.75 189 SER A N 1
ATOM 1489 C CA . SER A 1 189 ? 44.817 7.311 -82.510 1.00 88.75 189 SER A CA 1
ATOM 1490 C C . SER A 1 189 ? 43.400 6.837 -82.838 1.00 88.75 189 SER A C 1
ATOM 1492 O O . SER A 1 189 ? 42.516 6.990 -82.000 1.00 88.75 189 SER A O 1
ATOM 1494 N N . LEU A 1 190 ? 43.184 6.209 -84.001 1.00 90.38 190 LEU A N 1
ATOM 1495 C CA . LEU A 1 190 ? 41.884 5.621 -84.364 1.00 90.38 190 LEU A CA 1
ATOM 1496 C C . LEU A 1 190 ? 41.462 4.529 -83.366 1.00 90.38 190 LEU A C 1
ATOM 1498 O O . LEU A 1 190 ? 40.328 4.498 -82.906 1.00 90.38 190 LEU A O 1
ATOM 1502 N N . THR A 1 191 ? 42.405 3.683 -82.935 1.00 90.19 191 THR A N 1
ATOM 1503 C CA . THR A 1 191 ? 42.137 2.638 -81.928 1.00 90.19 191 THR A CA 1
ATOM 1504 C C . THR A 1 191 ? 41.792 3.224 -80.548 1.00 90.19 191 THR A C 1
ATOM 1506 O O . THR A 1 191 ? 41.131 2.569 -79.738 1.00 90.19 191 THR A O 1
ATOM 1509 N N . ALA A 1 192 ? 42.268 4.432 -80.232 1.00 86.44 192 ALA A N 1
ATOM 1510 C CA . ALA A 1 192 ? 41.901 5.151 -79.014 1.00 86.44 192 ALA A CA 1
ATOM 1511 C C . ALA A 1 192 ? 40.520 5.817 -79.142 1.00 86.44 192 ALA A C 1
ATOM 1513 O O . ALA A 1 192 ? 39.737 5.756 -78.195 1.00 86.44 192 ALA A O 1
ATOM 1514 N N . GLU A 1 193 ? 40.205 6.379 -80.312 1.00 86.62 193 GLU A N 1
ATOM 1515 C CA . GLU A 1 193 ? 38.885 6.916 -80.666 1.00 86.62 193 GLU A CA 1
ATOM 1516 C C . GLU A 1 193 ? 37.803 5.829 -80.547 1.00 86.62 193 GLU A C 1
ATOM 1518 O O . GLU A 1 193 ? 36.885 5.988 -79.745 1.00 86.62 193 GLU A O 1
ATOM 1523 N N . ASP A 1 194 ? 37.996 4.662 -81.176 1.00 85.69 194 ASP A N 1
ATOM 1524 C CA . ASP A 1 194 ? 37.092 3.500 -81.080 1.00 85.69 194 ASP A CA 1
ATOM 1525 C C . ASP A 1 194 ? 36.812 3.068 -79.623 1.00 85.69 194 ASP A C 1
ATOM 1527 O O . ASP A 1 194 ? 35.699 2.665 -79.276 1.00 85.69 194 ASP A O 1
ATOM 1531 N N . LYS A 1 195 ? 37.817 3.144 -78.737 1.00 84.62 195 LYS A N 1
ATOM 1532 C CA . LYS A 1 195 ? 37.677 2.793 -77.309 1.00 84.62 195 LYS A CA 1
ATOM 1533 C C . LYS A 1 195 ? 36.917 3.851 -76.514 1.00 84.62 195 LYS A C 1
ATOM 1535 O O . LYS A 1 195 ? 36.145 3.496 -75.619 1.00 84.62 195 LYS A O 1
ATOM 1540 N N . CYS A 1 196 ? 37.139 5.129 -76.813 1.00 84.19 196 CYS A N 1
ATOM 1541 C CA . CYS A 1 196 ? 36.364 6.226 -76.241 1.00 84.19 196 CYS A CA 1
ATOM 1542 C C . CYS A 1 196 ? 34.899 6.117 -76.675 1.00 84.19 196 CYS A C 1
ATOM 1544 O O . CYS A 1 196 ? 34.012 6.119 -75.820 1.00 84.19 196 CYS A O 1
ATOM 1546 N N . ASP A 1 197 ? 34.655 5.904 -77.968 1.00 86.75 197 ASP A N 1
ATOM 1547 C CA . ASP A 1 197 ? 33.317 5.746 -78.530 1.00 86.75 197 ASP A CA 1
ATOM 1548 C C . ASP A 1 197 ? 32.600 4.521 -77.962 1.00 86.75 197 ASP A C 1
ATOM 1550 O O . ASP A 1 197 ? 31.471 4.658 -77.499 1.00 86.75 197 ASP A O 1
ATOM 1554 N N . ALA A 1 198 ? 33.251 3.360 -77.844 1.00 83.50 198 ALA A N 1
ATOM 1555 C CA . ALA A 1 198 ? 32.668 2.190 -77.175 1.00 83.50 198 ALA A CA 1
ATOM 1556 C C . ALA A 1 198 ? 32.348 2.420 -75.678 1.00 83.50 198 ALA A C 1
ATOM 1558 O O . ALA A 1 198 ? 31.516 1.717 -75.099 1.00 83.50 198 ALA A O 1
ATOM 1559 N N . SER A 1 199 ? 32.991 3.403 -75.038 1.00 82.62 199 SER A N 1
ATOM 1560 C CA . SER A 1 199 ? 32.755 3.752 -73.630 1.00 82.62 199 SER A CA 1
ATOM 1561 C C . SER A 1 199 ? 31.560 4.694 -73.431 1.00 82.62 199 SER A C 1
ATOM 1563 O O . SER A 1 199 ? 30.960 4.699 -72.353 1.00 82.62 199 SER A O 1
ATOM 1565 N N . VAL A 1 200 ? 31.174 5.466 -74.455 1.00 84.06 200 VAL A N 1
ATOM 1566 C CA . VAL A 1 200 ? 30.042 6.413 -74.391 1.00 84.06 200 VAL A CA 1
ATOM 1567 C C . VAL A 1 200 ? 28.836 5.971 -75.227 1.00 84.06 200 VAL A C 1
ATOM 1569 O O . VAL A 1 200 ? 27.696 6.152 -74.799 1.00 84.06 200 VAL A O 1
ATOM 1572 N N . SER A 1 201 ? 29.066 5.303 -76.354 1.00 79.75 201 SER A N 1
ATOM 1573 C CA . SER A 1 201 ? 28.085 4.961 -77.385 1.00 79.75 201 SER A CA 1
ATOM 1574 C C . SER A 1 201 ? 27.895 3.449 -77.538 1.00 79.75 201 SER A C 1
ATOM 1576 O O . SER A 1 201 ? 28.830 2.659 -77.435 1.00 79.75 201 SER A O 1
ATOM 1578 N N . GLY A 1 202 ? 26.661 3.041 -77.839 1.00 82.44 202 GLY A N 1
ATOM 1579 C CA . GLY A 1 202 ? 26.288 1.641 -78.064 1.00 82.44 202 GLY A CA 1
ATOM 1580 C C . GLY A 1 202 ? 25.676 0.942 -76.837 1.00 82.44 202 GLY A C 1
ATOM 1581 O O . GLY A 1 202 ? 25.802 1.415 -75.709 1.00 82.44 202 GLY A O 1
ATOM 1582 N N . PRO A 1 203 ? 24.994 -0.203 -77.035 1.00 76.56 203 PRO A N 1
ATOM 1583 C CA . PRO A 1 203 ? 24.158 -0.840 -76.007 1.00 76.56 203 PRO A CA 1
ATOM 1584 C C . PRO A 1 203 ? 24.943 -1.461 -74.841 1.00 76.56 203 PRO A C 1
ATOM 1586 O O . PRO A 1 203 ? 24.360 -1.773 -73.806 1.00 76.56 203 PRO A O 1
ATOM 1589 N N . LEU A 1 204 ? 26.255 -1.654 -75.003 1.00 81.50 204 LEU A N 1
ATOM 1590 C CA . LEU A 1 204 ? 27.152 -2.148 -73.957 1.00 81.50 204 LEU A CA 1
ATOM 1591 C C . LEU A 1 204 ? 28.009 -1.036 -73.330 1.00 81.50 204 LEU A C 1
ATOM 1593 O O . LEU A 1 204 ? 28.834 -1.345 -72.473 1.00 81.50 204 LEU A O 1
ATOM 1597 N N . SER A 1 205 ? 27.817 0.234 -73.713 1.00 89.31 205 SER A N 1
ATOM 1598 C CA . SER A 1 205 ? 28.592 1.331 -73.131 1.00 89.31 205 SER A CA 1
ATOM 1599 C C . SER A 1 205 ? 28.232 1.517 -71.646 1.00 89.31 205 SER A C 1
ATOM 1601 O O . SER A 1 205 ? 27.050 1.451 -71.281 1.00 89.31 205 SER A O 1
ATOM 1603 N N . PRO A 1 206 ? 29.211 1.786 -70.762 1.00 87.88 206 PRO A N 1
ATOM 1604 C CA . PRO A 1 206 ? 28.951 2.136 -69.365 1.00 87.88 206 PRO A CA 1
ATOM 1605 C C . PRO A 1 206 ? 27.934 3.276 -69.190 1.00 87.88 206 PRO A C 1
ATOM 1607 O O . PRO A 1 206 ? 27.159 3.277 -68.230 1.00 87.88 206 PRO A O 1
ATOM 1610 N N . VAL A 1 207 ? 27.889 4.230 -70.128 1.00 88.69 207 VAL A N 1
ATOM 1611 C CA . VAL A 1 207 ? 26.941 5.356 -70.104 1.00 88.69 207 VAL A CA 1
ATOM 1612 C C . VAL A 1 207 ? 25.501 4.893 -70.360 1.00 88.69 207 VAL A C 1
ATOM 1614 O O . VAL A 1 207 ? 24.601 5.267 -69.601 1.00 88.69 207 VAL A O 1
ATOM 1617 N N . GLU A 1 208 ? 25.262 4.041 -71.361 1.00 88.19 208 GLU A N 1
ATOM 1618 C CA . GLU A 1 208 ? 23.913 3.548 -71.678 1.00 88.19 208 GLU A CA 1
ATOM 1619 C C . GLU A 1 208 ? 23.426 2.518 -70.638 1.00 88.19 208 GLU A C 1
ATOM 1621 O O . GLU A 1 208 ? 22.257 2.536 -70.236 1.00 88.19 208 GLU A O 1
ATOM 1626 N N . GLN A 1 209 ? 24.331 1.699 -70.086 1.00 88.88 209 GLN A N 1
ATOM 1627 C CA . GLN A 1 209 ? 24.039 0.835 -68.932 1.00 88.88 209 GLN A CA 1
ATOM 1628 C C . GLN A 1 209 ? 23.677 1.650 -67.677 1.00 88.88 209 GLN A C 1
ATOM 1630 O O . GLN A 1 209 ? 22.716 1.322 -66.975 1.00 88.88 209 GLN A O 1
ATOM 1635 N N . SER A 1 210 ? 24.391 2.751 -67.412 1.00 89.94 210 SER A N 1
ATOM 1636 C CA . SER A 1 210 ? 24.087 3.686 -66.318 1.00 89.94 210 SER A CA 1
ATOM 1637 C C . SER A 1 210 ? 22.719 4.354 -66.491 1.00 89.94 210 SER A C 1
ATOM 1639 O O . SER A 1 210 ? 21.960 4.479 -65.527 1.00 89.94 210 SER A O 1
ATOM 1641 N N . LYS A 1 211 ? 22.379 4.775 -67.713 1.00 89.88 211 LYS A N 1
ATOM 1642 C CA . LYS A 1 211 ? 21.070 5.350 -68.061 1.00 89.88 211 LYS A CA 1
ATOM 1643 C C . LYS A 1 211 ? 19.938 4.334 -67.878 1.00 89.88 211 LYS A C 1
ATOM 1645 O O . LYS A 1 211 ? 18.931 4.658 -67.254 1.00 89.88 211 LYS A O 1
ATOM 1650 N N . THR A 1 212 ? 20.136 3.097 -68.332 1.00 89.44 212 THR A N 1
ATOM 1651 C CA . THR A 1 212 ? 19.176 1.996 -68.146 1.00 89.44 212 THR A CA 1
ATOM 1652 C C . THR A 1 212 ? 18.964 1.687 -66.661 1.00 89.44 212 THR A C 1
ATOM 1654 O O . THR A 1 212 ? 17.829 1.626 -66.192 1.00 89.44 212 THR A O 1
ATOM 1657 N N . SER A 1 213 ? 20.050 1.581 -65.891 1.00 90.12 213 SER A N 1
ATOM 1658 C CA . SER A 1 213 ? 20.001 1.314 -64.445 1.00 90.12 213 SER A CA 1
ATOM 1659 C C . SER A 1 213 ? 19.283 2.428 -63.674 1.00 90.12 213 SER A C 1
ATOM 1661 O O . SER A 1 213 ? 18.475 2.144 -62.786 1.00 90.12 213 SER A O 1
ATOM 1663 N N . ARG A 1 214 ? 19.513 3.697 -64.045 1.00 90.31 214 ARG A N 1
ATOM 1664 C CA . ARG A 1 214 ? 18.780 4.850 -63.496 1.00 90.31 214 ARG A CA 1
ATOM 1665 C C . ARG A 1 214 ? 17.287 4.774 -63.799 1.00 90.31 214 ARG A C 1
ATOM 1667 O O . ARG A 1 214 ? 16.501 4.839 -62.862 1.00 90.31 214 ARG A O 1
ATOM 1674 N N . ALA A 1 215 ? 16.896 4.531 -65.051 1.00 92.06 215 ALA A N 1
ATOM 1675 C CA . ALA A 1 215 ? 15.486 4.416 -65.430 1.00 92.06 215 ALA A CA 1
ATOM 1676 C C . ALA A 1 215 ? 14.759 3.271 -64.692 1.00 92.06 215 ALA A C 1
ATOM 1678 O O . ALA A 1 215 ? 13.626 3.438 -64.240 1.00 92.06 215 ALA A O 1
ATOM 1679 N N . VAL A 1 216 ? 15.406 2.112 -64.511 1.00 92.44 216 VAL A N 1
ATOM 1680 C CA . VAL A 1 216 ? 14.854 1.006 -63.702 1.00 92.44 216 VAL A CA 1
ATOM 1681 C C . VAL A 1 216 ? 14.697 1.418 -62.233 1.00 92.44 216 VAL A C 1
ATOM 1683 O O . VAL A 1 216 ? 13.655 1.156 -61.630 1.00 92.44 216 VAL A O 1
ATOM 1686 N N . THR A 1 217 ? 15.693 2.108 -61.672 1.00 89.06 217 THR A N 1
ATOM 1687 C CA . THR A 1 217 ?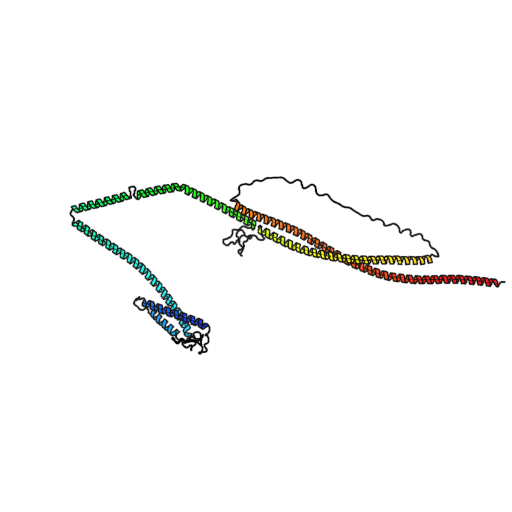 15.675 2.577 -60.277 1.00 89.06 217 THR A CA 1
ATOM 1688 C C . THR A 1 217 ? 14.587 3.627 -60.040 1.00 89.06 217 THR A C 1
ATOM 1690 O O . THR A 1 217 ? 13.836 3.514 -59.076 1.00 89.06 217 THR A O 1
ATOM 1693 N N . GLU A 1 218 ? 14.444 4.611 -60.931 1.00 90.31 218 GLU A N 1
ATOM 1694 C CA . GLU A 1 218 ? 13.400 5.644 -60.868 1.00 90.31 218 GLU A CA 1
ATOM 1695 C C . GLU A 1 218 ? 11.992 5.042 -60.960 1.00 90.31 218 GLU A C 1
ATOM 1697 O O . GLU A 1 218 ? 11.107 5.413 -60.186 1.00 90.31 218 GLU A O 1
ATOM 1702 N N . ASN A 1 219 ? 11.785 4.064 -61.849 1.00 89.88 219 ASN A N 1
ATOM 1703 C CA . ASN A 1 219 ? 10.511 3.352 -61.957 1.00 89.88 219 ASN A CA 1
ATOM 1704 C C . ASN A 1 219 ? 10.184 2.559 -60.682 1.00 89.88 219 ASN A C 1
ATOM 1706 O O . ASN A 1 219 ? 9.054 2.627 -60.195 1.00 89.88 219 ASN A O 1
ATOM 1710 N N . LEU A 1 220 ? 11.164 1.858 -60.098 1.00 88.31 220 LEU A N 1
ATOM 1711 C CA . LEU A 1 220 ? 10.982 1.138 -58.834 1.00 88.31 220 LEU A CA 1
ATOM 1712 C C . LEU A 1 220 ? 10.693 2.096 -57.665 1.00 88.31 220 LEU A C 1
ATOM 1714 O O . LEU A 1 220 ? 9.815 1.822 -56.843 1.00 88.31 220 LEU A O 1
ATOM 1718 N N . LEU A 1 221 ? 11.383 3.239 -57.610 1.00 86.06 221 LEU A N 1
ATOM 1719 C CA . LEU A 1 221 ? 11.173 4.271 -56.594 1.00 86.06 221 LEU A CA 1
ATOM 1720 C C . LEU A 1 221 ? 9.761 4.870 -56.698 1.00 86.06 221 LEU A C 1
ATOM 1722 O O . LEU A 1 221 ? 9.053 4.960 -55.699 1.00 86.06 221 LEU A O 1
ATOM 1726 N N . ASN A 1 222 ? 9.313 5.214 -57.909 1.00 87.56 222 ASN A N 1
ATOM 1727 C CA . ASN A 1 222 ? 7.967 5.743 -58.143 1.00 87.56 222 ASN A CA 1
ATOM 1728 C C . ASN A 1 222 ? 6.874 4.708 -57.825 1.00 87.56 222 ASN A C 1
ATOM 1730 O O . ASN A 1 222 ? 5.887 5.054 -57.179 1.00 87.56 222 ASN A O 1
ATOM 1734 N N . ALA A 1 223 ? 7.065 3.435 -58.189 1.00 86.56 223 ALA A N 1
ATOM 1735 C CA . ALA A 1 223 ? 6.117 2.362 -57.876 1.00 86.56 223 ALA A CA 1
ATOM 1736 C C . ALA A 1 223 ? 6.005 2.060 -56.366 1.00 86.56 223 ALA A C 1
ATOM 1738 O O . ALA A 1 223 ? 4.951 1.636 -55.888 1.00 86.56 223 ALA A O 1
ATOM 1739 N N . THR A 1 224 ? 7.078 2.273 -55.596 1.00 86.69 224 THR A N 1
ATOM 1740 C CA . THR A 1 224 ? 7.107 2.006 -54.145 1.00 86.69 224 THR A CA 1
ATOM 1741 C C . THR A 1 224 ? 6.749 3.221 -53.286 1.00 86.69 224 THR A C 1
ATOM 1743 O O . THR A 1 224 ? 6.239 3.037 -52.177 1.00 86.69 224 THR A O 1
ATOM 1746 N N . ARG A 1 225 ? 6.925 4.447 -53.802 1.00 87.25 225 ARG A N 1
ATOM 1747 C CA . ARG A 1 225 ? 6.660 5.731 -53.124 1.00 87.25 225 ARG A CA 1
ATOM 1748 C C . ARG A 1 225 ? 5.323 5.772 -52.386 1.00 87.25 225 ARG A C 1
ATOM 1750 O O . ARG A 1 225 ? 5.297 6.037 -51.186 1.00 87.25 225 ARG A O 1
ATOM 1757 N N . ASP A 1 226 ? 4.220 5.489 -53.073 1.00 87.69 226 ASP A N 1
ATOM 1758 C CA . ASP A 1 226 ? 2.881 5.630 -52.484 1.00 87.69 226 ASP A CA 1
ATOM 1759 C C . ASP A 1 226 ? 2.588 4.571 -51.419 1.00 87.69 226 ASP A C 1
ATOM 1761 O O . ASP A 1 226 ? 1.860 4.835 -50.461 1.00 87.69 226 ASP A O 1
ATOM 1765 N N . ASN A 1 227 ? 3.167 3.375 -51.559 1.00 87.25 227 ASN A N 1
ATOM 1766 C CA . ASN A 1 227 ? 3.062 2.322 -50.551 1.00 87.25 227 ASN A CA 1
ATOM 1767 C C . ASN A 1 227 ? 3.890 2.681 -49.306 1.00 87.25 227 ASN A C 1
ATOM 1769 O O . ASN A 1 227 ? 3.395 2.525 -48.191 1.00 87.25 227 ASN A O 1
ATOM 1773 N N . PHE A 1 228 ? 5.098 3.230 -49.484 1.00 86.12 228 PHE A N 1
ATOM 1774 C CA . PHE A 1 228 ? 5.934 3.722 -48.387 1.00 86.12 228 PHE A CA 1
ATOM 1775 C C . PHE A 1 228 ? 5.266 4.882 -47.634 1.00 86.12 228 PHE A C 1
ATOM 1777 O O . PHE A 1 228 ? 5.162 4.840 -46.411 1.00 86.12 228 PHE A O 1
ATOM 1784 N N . LEU A 1 229 ? 4.734 5.882 -48.348 1.00 88.81 229 LEU A N 1
ATOM 1785 C CA . LEU A 1 229 ? 4.032 7.014 -47.733 1.00 88.81 229 LEU A CA 1
ATOM 1786 C C . LEU A 1 229 ? 2.753 6.578 -47.000 1.00 88.81 229 LEU A C 1
ATOM 1788 O O . LEU A 1 229 ? 2.498 7.055 -45.893 1.00 88.81 229 LEU A O 1
ATOM 1792 N N . ARG A 1 230 ? 1.978 5.632 -47.555 1.00 87.12 230 ARG A N 1
ATOM 1793 C CA . ARG A 1 230 ? 0.821 5.041 -46.856 1.00 87.12 230 ARG A CA 1
ATOM 1794 C C . ARG A 1 230 ? 1.235 4.262 -45.605 1.00 87.12 230 ARG A C 1
ATOM 1796 O O . ARG A 1 230 ? 0.576 4.407 -44.577 1.00 87.12 230 ARG A O 1
ATOM 1803 N N . ALA A 1 231 ? 2.321 3.491 -45.656 1.00 87.94 231 ALA A N 1
ATOM 1804 C CA . ALA A 1 231 ? 2.843 2.768 -44.495 1.00 87.94 231 ALA A CA 1
ATOM 1805 C C . ALA A 1 231 ? 3.334 3.724 -43.392 1.00 87.94 231 ALA A C 1
ATOM 1807 O O . ALA A 1 231 ? 2.966 3.552 -42.232 1.00 87.94 231 ALA A O 1
ATOM 1808 N N . LEU A 1 232 ? 4.084 4.769 -43.755 1.00 88.38 232 LEU A N 1
ATOM 1809 C CA . LEU A 1 232 ? 4.565 5.797 -42.829 1.00 88.38 232 LEU A CA 1
ATOM 1810 C C . LEU A 1 232 ? 3.402 6.552 -42.165 1.00 88.38 232 LEU A C 1
ATOM 1812 O O . LEU A 1 232 ? 3.399 6.738 -40.949 1.00 88.38 232 LEU A O 1
ATOM 1816 N N . ALA A 1 233 ? 2.383 6.941 -42.938 1.00 89.88 233 ALA A N 1
ATOM 1817 C CA . ALA A 1 233 ? 1.188 7.596 -42.408 1.00 89.88 233 ALA A CA 1
ATOM 1818 C C . ALA A 1 233 ? 0.391 6.677 -41.462 1.00 89.88 233 ALA A C 1
ATOM 1820 O O . ALA A 1 233 ? -0.051 7.122 -40.402 1.00 89.88 233 ALA A O 1
ATOM 1821 N N . ALA A 1 234 ? 0.245 5.392 -41.809 1.00 88.12 234 ALA A N 1
ATOM 1822 C CA . ALA A 1 234 ? -0.414 4.404 -40.958 1.00 88.12 234 ALA A CA 1
ATOM 1823 C C . ALA A 1 234 ? 0.350 4.181 -39.642 1.00 88.12 234 ALA A C 1
ATOM 1825 O O . ALA A 1 234 ? -0.262 4.233 -38.579 1.00 88.12 234 ALA A O 1
ATOM 1826 N N . GLN A 1 235 ? 1.677 4.020 -39.694 1.00 87.25 235 GLN A N 1
ATOM 1827 C CA . GLN A 1 235 ? 2.520 3.881 -38.501 1.00 87.25 235 GLN A CA 1
ATOM 1828 C C . GLN A 1 235 ? 2.462 5.123 -37.606 1.00 87.25 235 GLN A C 1
ATOM 1830 O O . GLN A 1 235 ? 2.273 4.990 -36.399 1.00 87.25 235 GLN A O 1
ATOM 1835 N N . ASN A 1 236 ? 2.560 6.327 -38.178 1.00 88.31 236 ASN A N 1
ATOM 1836 C CA . ASN A 1 236 ? 2.501 7.573 -37.411 1.00 88.31 236 ASN A CA 1
ATOM 1837 C C . ASN A 1 236 ? 1.120 7.767 -36.747 1.00 88.31 236 ASN A C 1
ATOM 1839 O O . ASN A 1 236 ? 1.032 8.135 -35.576 1.00 88.31 236 ASN A O 1
ATOM 1843 N N . LYS A 1 237 ? 0.029 7.409 -37.444 1.00 89.44 237 LYS A N 1
ATOM 1844 C CA . LYS A 1 237 ? -1.319 7.375 -36.853 1.00 89.44 237 LYS A CA 1
ATOM 1845 C C . LYS A 1 237 ? -1.411 6.364 -35.707 1.00 89.44 237 LYS A C 1
ATOM 1847 O O . LYS A 1 237 ? -1.904 6.713 -34.640 1.00 89.44 237 LYS A O 1
ATOM 1852 N N . SER A 1 238 ? -0.911 5.140 -35.895 1.00 89.12 238 SER A N 1
ATOM 1853 C CA . SER A 1 238 ? -0.895 4.111 -34.847 1.00 89.12 238 SER A CA 1
ATOM 1854 C C . SER A 1 238 ? -0.069 4.524 -33.626 1.00 89.12 238 SER A C 1
ATOM 1856 O O . SER A 1 238 ? -0.484 4.251 -32.503 1.00 89.12 238 SER A O 1
ATOM 1858 N N . LEU A 1 239 ? 1.057 5.216 -33.827 1.00 89.12 239 LEU A N 1
ATOM 1859 C CA . LEU A 1 239 ? 1.883 5.759 -32.748 1.00 89.12 239 LEU A CA 1
ATOM 1860 C C . LEU A 1 239 ? 1.141 6.852 -31.968 1.00 89.12 239 LEU A C 1
ATOM 1862 O O . LEU A 1 239 ? 1.118 6.809 -30.741 1.00 89.12 239 LEU A O 1
ATOM 1866 N N . SER A 1 240 ? 0.477 7.780 -32.661 1.00 86.31 240 SER A N 1
ATOM 1867 C CA . SER A 1 240 ? -0.332 8.828 -32.026 1.00 86.31 240 SER A CA 1
ATOM 1868 C C . SER A 1 240 ? -1.530 8.250 -31.255 1.00 86.31 240 SER A C 1
ATOM 1870 O O . SER A 1 240 ? -1.777 8.634 -30.111 1.00 86.31 240 SER A O 1
ATOM 1872 N N . GLU A 1 241 ? -2.224 7.251 -31.815 1.00 89.06 241 GLU A N 1
ATOM 1873 C CA . GLU A 1 241 ? -3.284 6.517 -31.110 1.00 89.06 241 GLU A CA 1
ATOM 1874 C C . GLU A 1 241 ? -2.758 5.766 -29.874 1.00 89.06 241 GLU A C 1
ATOM 1876 O O . GLU A 1 241 ? -3.467 5.669 -28.871 1.00 89.06 241 GLU A O 1
ATOM 1881 N N . LEU A 1 242 ? -1.535 5.226 -29.927 1.00 83.62 242 LEU A N 1
ATOM 1882 C CA . LEU A 1 242 ? -0.900 4.547 -28.795 1.00 83.62 242 LEU A CA 1
ATOM 1883 C C . LEU A 1 242 ? -0.516 5.540 -27.690 1.00 83.62 242 LEU A C 1
ATOM 1885 O O . LEU A 1 242 ? -0.860 5.305 -26.537 1.00 83.62 242 LEU A O 1
ATOM 1889 N N . GLN A 1 243 ? 0.098 6.674 -28.039 1.00 80.69 243 GLN A N 1
ATOM 1890 C CA . GLN A 1 243 ? 0.407 7.764 -27.103 1.00 80.69 243 GLN A CA 1
ATOM 1891 C C . GLN A 1 243 ? -0.854 8.308 -26.416 1.00 80.69 243 GLN A C 1
ATOM 1893 O O . GLN A 1 243 ? -0.853 8.561 -25.213 1.00 80.69 243 GLN A O 1
ATOM 1898 N N . GLN A 1 244 ? -1.963 8.449 -27.150 1.00 84.69 244 GLN A N 1
ATOM 1899 C CA . GLN A 1 244 ? -3.228 8.890 -26.560 1.00 84.69 244 GLN A CA 1
ATOM 1900 C C . GLN A 1 244 ? -3.822 7.844 -25.599 1.00 84.69 244 GLN A C 1
ATOM 1902 O O . GLN A 1 244 ? -4.384 8.220 -24.570 1.00 84.69 244 GLN A O 1
ATOM 1907 N N . LYS A 1 245 ? -3.688 6.545 -25.905 1.00 84.06 245 LYS A N 1
ATOM 1908 C CA . LYS A 1 245 ? -4.101 5.447 -25.010 1.00 84.06 245 LYS A CA 1
ATOM 1909 C C . LYS A 1 245 ? -3.229 5.362 -23.758 1.00 84.06 245 LYS A C 1
ATOM 1911 O O . LYS A 1 245 ? -3.765 5.084 -22.692 1.00 84.06 245 LYS A O 1
ATOM 1916 N N . ASP A 1 246 ? -1.933 5.629 -23.877 1.00 78.00 246 ASP A N 1
ATOM 1917 C CA . ASP A 1 246 ? -0.990 5.669 -22.755 1.00 78.00 246 ASP A CA 1
ATOM 1918 C C . ASP A 1 246 ? -1.337 6.804 -21.773 1.00 78.00 246 ASP A C 1
ATOM 1920 O O . ASP A 1 246 ? -1.573 6.558 -20.593 1.00 78.00 246 ASP A O 1
ATOM 1924 N N . LEU A 1 247 ? -1.551 8.024 -22.284 1.00 79.81 247 LEU A N 1
ATOM 1925 C CA . LEU A 1 247 ? -2.001 9.179 -21.488 1.00 79.81 247 LEU A CA 1
ATOM 1926 C C . LEU A 1 247 ? -3.385 8.988 -20.835 1.00 79.81 247 LEU A C 1
ATOM 1928 O O . LEU A 1 247 ? -3.663 9.562 -19.782 1.00 79.81 247 LEU A O 1
ATOM 1932 N N . ASP A 1 248 ? -4.289 8.236 -21.465 1.00 81.50 248 ASP A N 1
ATOM 1933 C CA . ASP A 1 248 ? -5.589 7.871 -20.886 1.00 81.50 248 ASP A CA 1
ATOM 1934 C C . ASP A 1 248 ? -5.456 6.767 -19.819 1.00 81.50 248 ASP A C 1
ATOM 1936 O O . ASP A 1 248 ? -6.159 6.795 -18.804 1.00 81.50 248 ASP A O 1
ATOM 1940 N N . LEU A 1 249 ? -4.525 5.825 -20.001 1.00 80.31 249 LEU A N 1
ATOM 1941 C CA . LEU A 1 249 ? -4.217 4.783 -19.025 1.00 80.31 249 LEU A CA 1
ATOM 1942 C C . LEU A 1 249 ? -3.557 5.366 -17.767 1.00 80.31 249 LEU A C 1
ATOM 1944 O O . LEU A 1 249 ? -4.020 5.068 -16.668 1.00 80.31 249 LEU A O 1
ATOM 1948 N N . ASP A 1 250 ? -2.561 6.239 -17.917 1.00 77.69 250 ASP A N 1
ATOM 1949 C CA . ASP A 1 250 ? -1.904 6.962 -16.820 1.00 77.69 250 ASP A CA 1
ATOM 1950 C C . ASP A 1 250 ? -2.928 7.727 -15.959 1.00 77.69 250 ASP A C 1
ATOM 1952 O O . ASP A 1 250 ? -3.044 7.495 -14.753 1.00 77.69 250 ASP A O 1
ATOM 1956 N N . LYS A 1 251 ? -3.809 8.521 -16.586 1.00 80.69 251 LYS A N 1
ATOM 1957 C CA . LYS A 1 251 ? -4.915 9.212 -15.892 1.00 80.69 251 LYS A CA 1
ATOM 1958 C C . LYS A 1 251 ? -5.835 8.259 -15.124 1.00 80.69 251 LYS A C 1
ATOM 1960 O O . LYS A 1 251 ? -6.278 8.585 -14.019 1.00 80.69 251 LYS A O 1
ATOM 1965 N N . LYS A 1 252 ? -6.137 7.083 -15.684 1.00 81.62 252 LYS A N 1
ATOM 1966 C CA . LYS A 1 252 ? -6.952 6.054 -15.013 1.00 81.62 252 LYS A CA 1
ATOM 1967 C C . LYS A 1 252 ? -6.220 5.429 -13.828 1.00 81.62 252 LYS A C 1
ATOM 1969 O O . LYS A 1 252 ? -6.851 5.223 -12.791 1.00 81.62 252 LYS A O 1
ATOM 1974 N N . VAL A 1 253 ? -4.915 5.182 -13.946 1.00 81.12 253 VAL A N 1
ATOM 1975 C CA . VAL A 1 253 ? -4.063 4.690 -12.852 1.00 81.12 253 VAL A CA 1
ATOM 1976 C C . VAL A 1 253 ? -3.971 5.728 -11.731 1.00 81.12 253 VAL A C 1
ATOM 1978 O O . VAL A 1 253 ? -4.189 5.373 -10.575 1.00 81.12 253 VAL A O 1
ATOM 1981 N N . HIS A 1 254 ? -3.778 7.012 -12.045 1.00 80.00 254 HIS A N 1
ATOM 1982 C CA . HIS A 1 254 ? -3.815 8.100 -11.062 1.00 80.00 254 HIS A CA 1
ATOM 1983 C C . HIS A 1 254 ? -5.151 8.186 -10.317 1.00 80.00 254 HIS A C 1
ATOM 1985 O O . HIS A 1 254 ? -5.174 8.253 -9.086 1.00 80.00 254 HIS A O 1
ATOM 1991 N N . HIS A 1 255 ? -6.273 8.147 -11.040 1.00 82.88 255 HIS A N 1
ATOM 1992 C CA . HIS A 1 255 ? -7.603 8.191 -10.433 1.00 82.88 255 HIS A CA 1
ATOM 1993 C C . HIS A 1 255 ? -7.883 6.958 -9.551 1.00 82.88 255 HIS A C 1
ATOM 1995 O O . HIS A 1 255 ? -8.446 7.093 -8.461 1.00 82.88 255 HIS A O 1
ATOM 2001 N N . LEU A 1 256 ? -7.452 5.763 -9.975 1.00 81.50 256 LEU A N 1
ATOM 2002 C CA . LEU A 1 256 ? -7.567 4.542 -9.173 1.00 81.50 256 LEU A CA 1
ATOM 2003 C C . LEU A 1 256 ? -6.669 4.598 -7.926 1.00 81.50 256 LEU A C 1
ATOM 2005 O O . LEU A 1 256 ? -7.151 4.335 -6.828 1.00 81.50 256 LEU A O 1
ATOM 2009 N N . SER A 1 257 ? -5.410 5.027 -8.069 1.00 82.31 257 SER A N 1
ATOM 2010 C CA . SER A 1 257 ? -4.480 5.276 -6.956 1.00 82.31 257 SER A CA 1
ATOM 2011 C C . SER A 1 257 ? -5.103 6.208 -5.918 1.00 82.31 257 SER A C 1
ATOM 2013 O O . SER A 1 257 ? -5.098 5.903 -4.726 1.00 82.31 257 SER A O 1
ATOM 2015 N N . HIS A 1 258 ? -5.722 7.305 -6.363 1.00 81.81 258 HIS A N 1
ATOM 2016 C CA . HIS A 1 258 ? -6.387 8.245 -5.469 1.00 81.81 258 HIS A CA 1
ATOM 2017 C C . HIS A 1 258 ? -7.585 7.614 -4.736 1.00 81.81 258 HIS A C 1
ATOM 2019 O O . HIS A 1 258 ? -7.726 7.806 -3.531 1.00 81.81 258 HIS A O 1
ATOM 2025 N N . LYS A 1 259 ? -8.425 6.808 -5.404 1.00 83.19 259 LYS A N 1
ATOM 2026 C CA . LYS A 1 259 ? -9.543 6.100 -4.742 1.00 83.19 259 LYS A CA 1
ATOM 2027 C C . LYS A 1 259 ? -9.095 4.992 -3.775 1.00 83.19 259 LYS A C 1
ATOM 2029 O O . LYS A 1 259 ? -9.748 4.761 -2.754 1.00 83.19 259 LYS A O 1
ATOM 2034 N N . VAL A 1 260 ? -7.998 4.296 -4.069 1.00 85.19 260 VAL A N 1
ATOM 2035 C CA . VAL A 1 260 ? -7.511 3.174 -3.248 1.00 85.19 260 VAL A CA 1
ATOM 2036 C C . VAL A 1 260 ? -6.666 3.670 -2.071 1.00 85.19 260 VAL A C 1
ATOM 2038 O O . VAL A 1 260 ? -6.962 3.324 -0.927 1.00 85.19 260 VAL A O 1
ATOM 2041 N N . CYS A 1 261 ? -5.676 4.525 -2.331 1.00 85.44 261 CYS A N 1
ATOM 2042 C CA . CYS A 1 261 ? -4.702 4.995 -1.342 1.00 85.44 261 CYS A CA 1
ATOM 2043 C C . CYS A 1 261 ? -5.069 6.346 -0.705 1.00 85.44 261 CYS A C 1
ATOM 2045 O O . CYS A 1 261 ? -4.607 6.652 0.387 1.00 85.44 261 CYS A O 1
ATOM 2047 N N . GLY A 1 262 ? -5.911 7.162 -1.347 1.00 78.19 262 GLY A N 1
ATOM 2048 C CA . GLY A 1 262 ? -6.187 8.540 -0.915 1.00 78.19 262 GLY A CA 1
ATOM 2049 C C . GLY A 1 262 ? -5.173 9.565 -1.435 1.00 78.19 262 GLY A C 1
ATOM 2050 O O . GLY A 1 262 ? -5.205 10.714 -1.011 1.00 78.19 262 GLY A O 1
ATOM 2051 N N . GLY A 1 263 ? -4.280 9.158 -2.342 1.00 76.56 263 GLY A N 1
ATOM 2052 C CA . GLY A 1 263 ? -3.276 10.015 -2.964 1.00 76.56 263 GLY A CA 1
ATOM 2053 C C . GLY A 1 263 ? -2.857 9.508 -4.343 1.00 76.56 263 GLY A C 1
ATOM 2054 O O . GLY A 1 263 ? -3.049 8.339 -4.694 1.00 76.56 263 GLY A O 1
ATOM 2055 N N . HIS A 1 264 ? -2.290 10.409 -5.140 1.00 67.12 264 HIS A N 1
ATOM 2056 C CA . HIS A 1 264 ? -1.680 10.084 -6.421 1.00 67.12 264 HIS A CA 1
ATOM 2057 C C . HIS A 1 264 ? -0.252 10.638 -6.464 1.00 67.12 264 HIS A C 1
ATOM 2059 O O . HIS A 1 264 ? -0.003 11.820 -6.231 1.00 67.12 264 HIS A O 1
ATOM 2065 N N . SER A 1 265 ? 0.714 9.786 -6.776 1.00 65.56 265 SER A N 1
ATOM 2066 C CA . SER A 1 265 ? 2.077 10.196 -7.104 1.00 65.56 265 SER A CA 1
ATOM 2067 C C . SER A 1 265 ? 2.679 9.149 -8.009 1.00 65.56 265 SER A C 1
ATOM 2069 O O . SER A 1 265 ? 2.513 7.958 -7.759 1.00 65.56 265 SER A O 1
ATOM 2071 N N . ASN A 1 266 ? 3.360 9.608 -9.055 1.00 61.19 266 ASN A N 1
ATOM 2072 C CA . ASN A 1 266 ? 4.193 8.725 -9.847 1.00 61.19 266 ASN A CA 1
ATOM 2073 C C . ASN A 1 266 ? 5.437 8.395 -9.034 1.00 61.19 266 ASN A C 1
ATOM 2075 O O . ASN A 1 266 ? 6.059 9.285 -8.449 1.00 61.19 266 ASN A O 1
ATOM 2079 N N . ALA A 1 267 ? 5.769 7.107 -8.999 1.00 57.66 267 ALA A N 1
ATOM 2080 C CA . ALA A 1 267 ? 7.018 6.629 -8.443 1.00 57.66 267 ALA A CA 1
ATOM 2081 C C . ALA A 1 267 ? 8.181 7.435 -9.039 1.00 57.66 267 ALA A C 1
ATOM 2083 O O . ALA A 1 267 ? 8.325 7.525 -10.261 1.00 57.66 267 ALA A O 1
ATOM 2084 N N . SER A 1 268 ? 9.020 8.018 -8.179 1.00 60.34 268 SER A N 1
ATOM 2085 C CA . SER A 1 268 ? 10.329 8.500 -8.625 1.00 60.34 268 SER A CA 1
ATOM 2086 C C . SER A 1 268 ? 11.182 7.317 -9.106 1.00 60.34 268 SER A C 1
ATOM 2088 O O . SER A 1 268 ? 10.823 6.156 -8.900 1.00 60.34 268 SER A O 1
ATOM 2090 N N . VAL A 1 269 ? 12.349 7.588 -9.699 1.00 55.25 269 VAL A N 1
ATOM 2091 C CA . VAL A 1 269 ? 13.273 6.546 -10.202 1.00 55.25 269 VAL A CA 1
ATOM 2092 C C . VAL A 1 269 ? 13.629 5.490 -9.132 1.00 55.25 269 VAL A C 1
ATOM 2094 O O . VAL A 1 269 ? 13.904 4.346 -9.476 1.00 55.25 269 VAL A O 1
ATOM 2097 N N . ASN A 1 270 ? 13.526 5.837 -7.841 1.00 55.66 270 ASN A N 1
ATOM 2098 C CA . ASN A 1 270 ? 13.786 4.944 -6.705 1.00 55.66 270 ASN A CA 1
ATOM 2099 C C . ASN A 1 270 ? 12.511 4.416 -6.003 1.00 55.66 270 ASN A C 1
ATOM 2101 O O . ASN A 1 270 ? 12.600 3.875 -4.906 1.00 55.66 270 ASN A O 1
ATOM 2105 N N . GLY A 1 271 ? 11.310 4.619 -6.555 1.00 60.75 271 GLY A N 1
ATOM 2106 C CA . GLY A 1 271 ? 10.039 4.211 -5.930 1.00 60.75 271 GLY A CA 1
ATOM 2107 C C . GLY A 1 271 ? 9.582 5.066 -4.739 1.00 60.75 271 GLY A C 1
ATOM 2108 O O . GLY A 1 271 ? 8.431 4.963 -4.323 1.00 60.75 271 GLY A O 1
ATOM 2109 N N . SER A 1 272 ? 10.435 5.944 -4.207 1.00 62.56 272 SER A N 1
ATOM 2110 C CA . SER A 1 272 ? 10.060 6.888 -3.149 1.00 62.56 272 SER A CA 1
ATOM 2111 C C . SER A 1 272 ? 9.059 7.927 -3.671 1.00 62.56 272 SER A C 1
ATOM 2113 O O . SER A 1 272 ? 9.194 8.414 -4.801 1.00 62.56 272 SER A O 1
ATOM 2115 N N . CYS A 1 273 ? 8.081 8.294 -2.838 1.00 71.88 273 CYS A N 1
ATOM 2116 C CA . CYS A 1 273 ? 7.054 9.299 -3.132 1.00 71.88 273 CYS A CA 1
ATOM 2117 C C . CYS A 1 273 ? 7.022 10.414 -2.062 1.00 71.88 273 CYS A C 1
ATOM 2119 O O . CYS A 1 273 ? 6.044 10.511 -1.319 1.00 71.88 273 CYS A O 1
ATOM 2121 N N . PRO A 1 274 ? 8.041 11.300 -1.989 1.00 61.16 274 PRO A N 1
ATOM 2122 C CA . PRO A 1 274 ? 8.195 12.268 -0.891 1.00 61.16 274 PRO A CA 1
ATOM 2123 C C . PRO A 1 274 ? 7.037 13.267 -0.749 1.00 61.16 274 PRO A C 1
ATOM 2125 O O . PRO A 1 274 ? 6.835 13.850 0.312 1.00 61.16 274 PRO A O 1
ATOM 2128 N N . HIS A 1 275 ? 6.281 13.486 -1.829 1.00 61.78 275 HIS A N 1
ATOM 2129 C CA . HIS A 1 275 ? 5.214 14.483 -1.900 1.00 61.78 275 HIS A CA 1
ATOM 2130 C C . HIS A 1 275 ? 3.799 13.916 -1.687 1.00 61.78 275 HIS A C 1
ATOM 2132 O O . HIS A 1 275 ? 2.855 14.701 -1.623 1.00 61.78 275 HIS A O 1
ATOM 2138 N N . SER A 1 276 ? 3.623 12.594 -1.532 1.00 68.31 276 SER A N 1
ATOM 2139 C CA . SER A 1 276 ? 2.321 11.995 -1.192 1.00 68.31 276 SER A CA 1
ATOM 2140 C C . SER A 1 276 ? 2.375 11.296 0.159 1.00 68.31 276 SER A C 1
ATOM 2142 O O . SER A 1 276 ? 2.803 10.149 0.268 1.00 68.31 276 SER A O 1
ATOM 2144 N N . ARG A 1 277 ? 1.828 11.968 1.180 1.00 76.25 277 ARG A N 1
ATOM 2145 C CA . ARG A 1 277 ? 1.582 11.398 2.519 1.00 76.25 277 ARG A CA 1
ATOM 2146 C C . ARG A 1 277 ? 0.734 10.121 2.501 1.00 76.25 277 ARG A C 1
ATOM 2148 O O . ARG A 1 277 ? 0.787 9.355 3.450 1.00 76.25 277 ARG A O 1
ATOM 2155 N N . CYS A 1 278 ? -0.044 9.917 1.439 1.00 82.12 278 CYS A N 1
ATOM 2156 C CA . CYS A 1 278 ? -0.937 8.773 1.263 1.00 82.12 278 CYS A CA 1
ATOM 2157 C C . CYS A 1 278 ? -0.375 7.703 0.314 1.00 82.12 278 CYS A C 1
ATOM 2159 O O . CYS A 1 278 ? -1.084 6.757 -0.038 1.00 82.12 278 CYS A O 1
ATOM 2161 N N . GLY A 1 279 ? 0.872 7.862 -0.145 1.00 81.31 279 GLY A N 1
ATOM 2162 C CA . GLY A 1 279 ? 1.496 6.973 -1.118 1.00 81.31 279 GLY A CA 1
ATOM 2163 C C . GLY A 1 279 ? 0.788 6.983 -2.477 1.00 81.31 279 GLY A C 1
ATOM 2164 O O . GLY A 1 279 ? 0.285 8.023 -2.922 1.00 81.31 279 GLY A O 1
ATOM 2165 N N . GLY A 1 280 ? 0.765 5.832 -3.150 1.00 79.25 280 GLY A N 1
ATOM 2166 C CA . GLY A 1 280 ? 0.169 5.683 -4.478 1.00 79.25 280 GLY A CA 1
ATOM 2167 C C . GLY A 1 280 ? 0.695 4.486 -5.275 1.00 79.25 280 GLY A C 1
ATOM 2168 O O . GLY A 1 280 ? 1.519 3.705 -4.801 1.00 79.25 280 GLY A O 1
ATOM 2169 N N . ALA A 1 281 ? 0.212 4.330 -6.508 1.00 74.75 281 ALA A N 1
ATOM 2170 C CA . ALA A 1 281 ? 0.618 3.241 -7.396 1.00 74.75 281 ALA A CA 1
ATOM 2171 C C . ALA A 1 281 ? 2.131 3.282 -7.708 1.00 74.75 281 ALA A C 1
ATOM 2173 O O . ALA A 1 281 ? 2.624 4.203 -8.352 1.00 74.75 281 ALA A O 1
ATOM 2174 N N . GLY A 1 282 ? 2.867 2.262 -7.252 1.00 75.31 282 GLY A N 1
ATOM 2175 C CA . GLY A 1 282 ? 4.326 2.174 -7.399 1.00 75.31 282 GLY A CA 1
ATOM 2176 C C . GLY A 1 282 ? 5.132 2.882 -6.302 1.00 75.31 282 GLY A C 1
ATOM 2177 O O . GLY A 1 282 ? 6.351 2.718 -6.269 1.00 75.31 282 GLY A O 1
ATOM 2178 N N . CYS A 1 283 ? 4.480 3.604 -5.387 1.00 80.44 283 CYS A N 1
ATOM 2179 C CA . CYS A 1 283 ? 5.141 4.201 -4.231 1.00 80.44 283 CYS A CA 1
ATOM 2180 C C . CYS A 1 283 ? 5.604 3.130 -3.238 1.00 80.44 283 CYS A C 1
ATOM 2182 O O . CYS A 1 283 ? 4.888 2.159 -2.970 1.00 80.44 283 CYS A O 1
ATOM 2184 N N . ARG A 1 284 ? 6.781 3.339 -2.649 1.00 81.25 284 ARG A N 1
ATOM 2185 C CA . ARG A 1 284 ? 7.329 2.525 -1.562 1.00 81.25 284 ARG A CA 1
ATOM 2186 C C . ARG A 1 284 ? 7.709 3.384 -0.358 1.00 81.25 284 ARG A C 1
ATOM 2188 O O . ARG A 1 284 ? 8.013 4.566 -0.518 1.00 81.25 284 ARG A O 1
ATOM 2195 N N . ASP A 1 285 ? 7.649 2.781 0.824 1.00 76.25 285 ASP A N 1
ATOM 2196 C CA . ASP A 1 285 ? 8.161 3.362 2.066 1.00 76.25 285 ASP A CA 1
ATOM 2197 C C . ASP A 1 285 ? 9.694 3.232 2.162 1.00 76.25 285 ASP A C 1
ATOM 2199 O O . ASP A 1 285 ? 10.339 2.622 1.303 1.00 76.25 285 ASP A O 1
ATOM 2203 N N . ASP A 1 286 ? 10.285 3.788 3.222 1.00 76.00 286 ASP A N 1
ATOM 2204 C CA . ASP A 1 286 ? 11.736 3.752 3.470 1.00 76.00 286 ASP A CA 1
ATOM 2205 C C . ASP A 1 286 ? 12.285 2.327 3.705 1.00 76.00 286 ASP A C 1
ATOM 2207 O O . ASP A 1 286 ? 13.496 2.114 3.716 1.00 76.00 286 ASP A O 1
ATOM 2211 N N . GLN A 1 287 ? 11.401 1.339 3.885 1.00 77.38 287 GLN A N 1
ATOM 2212 C CA . GLN A 1 287 ? 11.717 -0.082 4.054 1.00 77.38 287 GLN A CA 1
ATOM 2213 C C . GLN A 1 287 ? 11.541 -0.866 2.738 1.00 77.38 287 GLN A C 1
ATOM 2215 O O . GLN A 1 287 ? 11.820 -2.064 2.680 1.00 77.38 287 GLN A O 1
ATOM 2220 N N . GLY A 1 288 ? 11.094 -0.200 1.667 1.00 76.62 288 GLY A N 1
ATOM 2221 C CA . GLY A 1 288 ? 10.850 -0.785 0.354 1.00 76.62 288 GLY A CA 1
ATOM 2222 C C . GLY A 1 288 ? 9.488 -1.470 0.196 1.00 76.62 288 GLY A C 1
ATOM 2223 O O . GLY A 1 288 ? 9.245 -2.057 -0.862 1.00 76.62 288 GLY A O 1
ATOM 2224 N N . ASN A 1 289 ? 8.580 -1.404 1.171 1.00 80.56 289 ASN A N 1
ATOM 2225 C CA . ASN A 1 289 ? 7.236 -1.983 1.063 1.00 80.56 289 ASN A CA 1
ATOM 2226 C C . ASN A 1 289 ? 6.280 -1.044 0.305 1.00 80.56 289 ASN A C 1
ATOM 2228 O O . ASN A 1 289 ? 6.505 0.164 0.295 1.00 80.56 289 ASN A O 1
ATOM 2232 N N . PRO A 1 290 ? 5.205 -1.546 -0.336 1.00 80.75 290 PRO A N 1
ATOM 2233 C CA . PRO A 1 290 ? 4.239 -0.695 -1.035 1.00 80.75 290 PRO A CA 1
ATOM 2234 C C . PRO A 1 290 ? 3.548 0.311 -0.098 1.00 80.75 290 PRO A C 1
ATOM 2236 O O . PRO A 1 290 ? 2.816 -0.079 0.810 1.00 80.75 290 PRO A O 1
ATOM 2239 N N . ALA A 1 291 ? 3.730 1.608 -0.355 1.00 82.12 291 ALA A N 1
ATOM 2240 C CA . ALA A 1 291 ? 3.137 2.686 0.431 1.00 82.12 291 ALA A CA 1
ATOM 2241 C C . ALA A 1 291 ? 1.786 3.113 -0.165 1.00 82.12 291 ALA A C 1
ATOM 2243 O O . ALA A 1 291 ? 1.723 3.669 -1.266 1.00 82.12 291 ALA A O 1
ATOM 2244 N N . CYS A 1 292 ? 0.695 2.857 0.560 1.00 85.38 292 CYS A N 1
ATOM 2245 C CA . CYS A 1 292 ? -0.671 3.170 0.137 1.00 85.38 292 C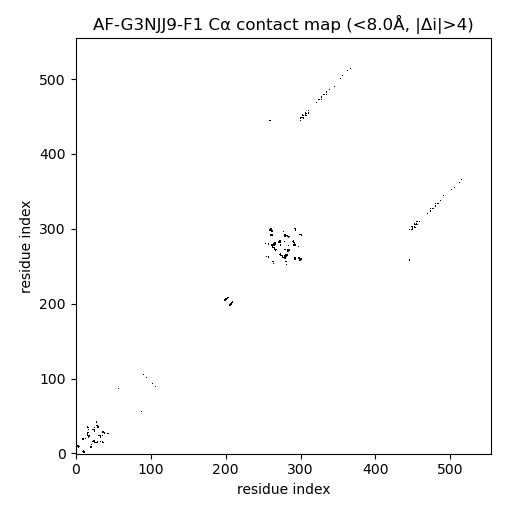YS A CA 1
ATOM 2246 C C . CYS A 1 292 ? -1.595 3.326 1.356 1.00 85.38 292 CYS A C 1
ATOM 2248 O O . CYS A 1 292 ? -1.806 2.368 2.099 1.00 85.38 292 CYS A O 1
ATOM 2250 N N . GLY A 1 293 ? -2.179 4.512 1.543 1.00 81.88 293 GLY A N 1
ATOM 2251 C CA . GLY A 1 293 ? -3.011 4.831 2.708 1.00 81.88 293 GLY A CA 1
ATOM 2252 C C . GLY A 1 293 ? -2.255 5.558 3.825 1.00 81.88 293 GLY A C 1
ATOM 2253 O O . GLY A 1 293 ? -1.187 6.119 3.603 1.00 81.88 293 GLY A O 1
ATOM 2254 N N . GLY A 1 294 ? -2.860 5.582 5.014 1.00 82.38 294 GLY A N 1
ATOM 2255 C CA . GLY A 1 294 ? -2.466 6.401 6.171 1.00 82.38 294 GLY A CA 1
ATOM 2256 C C . GLY A 1 294 ? -3.687 7.016 6.873 1.00 82.38 294 GLY A C 1
ATOM 2257 O O . GLY A 1 294 ? -4.769 7.068 6.284 1.00 82.38 294 GLY A O 1
ATOM 2258 N N . ASP A 1 295 ? -3.546 7.472 8.119 1.00 79.00 295 ASP A N 1
ATOM 2259 C CA . ASP A 1 295 ? -4.690 7.874 8.964 1.00 79.00 295 ASP A CA 1
ATOM 2260 C C . ASP A 1 295 ? -5.479 9.081 8.423 1.00 79.00 295 ASP A C 1
ATOM 2262 O O . ASP A 1 295 ? -6.714 9.081 8.451 1.00 79.00 295 ASP A O 1
ATOM 2266 N N . GLU A 1 296 ? -4.779 10.079 7.869 1.00 81.62 296 GLU A N 1
ATOM 2267 C CA . GLU A 1 296 ? -5.371 11.278 7.243 1.00 81.62 296 GLU A CA 1
ATOM 2268 C C . GLU A 1 296 ? -5.945 11.008 5.835 1.00 81.62 296 GLU A C 1
ATOM 2270 O O . GLU A 1 296 ? -6.562 11.883 5.225 1.00 81.62 296 GLU A O 1
ATOM 2275 N N . CYS A 1 297 ? -5.749 9.806 5.287 1.00 85.94 297 CYS A N 1
ATOM 2276 C CA . CYS A 1 297 ? -6.041 9.508 3.890 1.00 85.94 297 CYS A CA 1
ATOM 2277 C C . CYS A 1 297 ? -7.470 8.980 3.702 1.00 85.94 297 CYS A C 1
ATOM 2279 O O . CYS A 1 297 ? -7.927 8.066 4.389 1.00 85.94 297 CYS A O 1
ATOM 2281 N N . ASN A 1 298 ? -8.172 9.509 2.698 1.00 83.25 298 ASN A N 1
ATOM 2282 C CA . ASN A 1 298 ? -9.548 9.114 2.361 1.00 83.25 298 ASN A CA 1
ATOM 2283 C C . ASN A 1 298 ? -9.627 7.946 1.359 1.00 83.25 298 ASN A C 1
ATOM 2285 O O . ASN A 1 298 ? -10.641 7.756 0.686 1.00 83.25 298 ASN A O 1
ATOM 2289 N N . GLY A 1 299 ? -8.552 7.161 1.259 1.00 85.50 299 GLY A N 1
ATOM 2290 C CA . GLY A 1 299 ? -8.499 5.957 0.440 1.00 85.50 299 GLY A CA 1
ATOM 2291 C C . GLY A 1 299 ? -9.341 4.810 0.998 1.00 85.50 299 GLY A C 1
ATOM 2292 O O . GLY A 1 299 ? -9.658 4.740 2.192 1.00 85.50 299 GLY A O 1
ATOM 2293 N N . THR A 1 300 ? -9.653 3.861 0.121 1.00 86.06 300 THR A N 1
ATOM 2294 C CA . THR A 1 300 ? -10.278 2.577 0.469 1.00 86.06 300 THR A CA 1
ATOM 2295 C C . THR A 1 300 ? -9.474 1.817 1.528 1.00 86.06 300 THR A C 1
ATOM 2297 O O . THR A 1 300 ? -10.062 1.295 2.477 1.00 86.06 300 THR A O 1
ATOM 2300 N N . VAL A 1 301 ? -8.138 1.794 1.413 1.00 86.12 301 VAL A N 1
ATOM 2301 C CA . VAL A 1 301 ? -7.247 1.094 2.359 1.00 86.12 301 VAL A CA 1
ATOM 2302 C C . VAL A 1 301 ? -7.388 1.680 3.766 1.00 86.12 301 VAL A C 1
ATOM 2304 O O . VAL A 1 301 ? -7.782 0.970 4.690 1.00 86.12 301 VAL A O 1
ATOM 2307 N N . SER A 1 302 ? -7.177 2.990 3.922 1.00 85.62 302 SER A N 1
ATOM 2308 C CA . SER A 1 302 ? -7.322 3.693 5.204 1.00 85.62 302 SER A CA 1
ATOM 2309 C C . SER A 1 302 ? -8.715 3.558 5.811 1.00 85.62 302 SER A C 1
ATOM 2311 O O . SER A 1 302 ? -8.855 3.357 7.016 1.00 85.62 302 SER A O 1
ATOM 2313 N N . THR A 1 303 ? -9.762 3.625 4.983 1.00 85.50 303 THR A N 1
ATOM 2314 C CA . THR A 1 303 ? -11.147 3.454 5.446 1.00 85.50 303 THR A CA 1
ATOM 2315 C C . THR A 1 303 ? -11.378 2.041 5.989 1.00 85.50 303 THR A C 1
ATOM 2317 O O . THR A 1 303 ? -11.987 1.888 7.047 1.00 85.50 303 THR A O 1
ATOM 2320 N N . SER A 1 304 ? -10.824 1.022 5.324 1.00 83.62 304 SER A N 1
ATOM 2321 C CA . SER A 1 304 ? -10.904 -0.382 5.748 1.00 83.62 304 SER A CA 1
ATOM 2322 C C . SER A 1 304 ? -10.139 -0.642 7.049 1.00 83.62 304 SER A C 1
ATOM 2324 O O . SER A 1 304 ? -10.675 -1.275 7.958 1.00 83.62 304 SER A O 1
ATOM 2326 N N . VAL A 1 305 ? -8.923 -0.099 7.184 1.00 86.19 305 VAL A N 1
ATOM 2327 C CA . VAL A 1 305 ? -8.121 -0.194 8.419 1.00 86.19 305 VAL A CA 1
ATOM 2328 C C . VAL A 1 305 ? -8.841 0.484 9.587 1.00 86.19 305 VAL A C 1
ATOM 2330 O O . VAL A 1 305 ? -9.000 -0.119 10.647 1.00 86.19 305 VAL A O 1
ATOM 2333 N N . ARG A 1 306 ? -9.362 1.701 9.388 1.00 83.56 306 ARG A N 1
ATOM 2334 C CA . ARG A 1 306 ? -10.113 2.440 10.415 1.00 83.56 306 ARG A CA 1
ATOM 2335 C C . ARG A 1 306 ? -11.385 1.706 10.852 1.00 83.56 306 ARG A C 1
ATOM 2337 O O . ARG A 1 306 ? -11.680 1.670 12.045 1.00 83.56 306 ARG A O 1
ATOM 2344 N N . ALA A 1 307 ? -12.111 1.086 9.921 1.00 82.75 307 ALA A N 1
ATOM 2345 C CA . ALA A 1 307 ? -13.275 0.259 10.238 1.00 82.75 307 ALA A CA 1
ATOM 2346 C C . ALA A 1 307 ? -12.902 -1.002 11.038 1.00 82.75 307 ALA A C 1
ATOM 2348 O O . ALA A 1 307 ? -13.583 -1.327 12.008 1.00 82.75 307 ALA A O 1
ATOM 2349 N N . LEU A 1 308 ? -11.796 -1.672 10.692 1.00 84.31 308 LEU A N 1
ATOM 2350 C CA . LEU A 1 308 ? -11.286 -2.823 11.443 1.00 84.31 308 LEU A CA 1
ATOM 2351 C C . LEU A 1 308 ? -10.885 -2.443 12.878 1.00 84.31 308 LEU A C 1
ATOM 2353 O O . LEU A 1 308 ? -11.217 -3.165 13.817 1.00 84.31 308 LEU A O 1
ATOM 2357 N N . THR A 1 309 ? -10.216 -1.302 13.066 1.00 84.62 309 THR A N 1
ATOM 2358 C CA . THR A 1 309 ? -9.861 -0.787 14.400 1.00 84.62 309 THR A CA 1
ATOM 2359 C C . THR A 1 309 ? -11.106 -0.448 15.223 1.00 84.62 309 THR A C 1
ATOM 2361 O O . THR A 1 309 ? -11.181 -0.819 16.392 1.00 84.62 309 THR A O 1
ATOM 2364 N N . LEU A 1 310 ? -12.126 0.177 14.620 1.00 82.62 310 LEU A N 1
ATOM 2365 C CA . LEU A 1 310 ? -13.412 0.420 15.288 1.00 82.62 310 LEU A CA 1
ATOM 2366 C C . LEU A 1 310 ? -14.122 -0.885 15.681 1.00 82.62 310 LEU A C 1
ATOM 2368 O O . LEU A 1 310 ? -14.636 -0.980 16.794 1.00 82.62 310 LEU A O 1
ATOM 2372 N N . ALA A 1 311 ? -14.113 -1.899 14.811 1.00 77.31 311 ALA A N 1
ATOM 2373 C CA . ALA A 1 311 ? -14.708 -3.203 15.099 1.00 77.31 311 ALA A CA 1
ATOM 2374 C C . ALA A 1 311 ? -13.994 -3.938 16.250 1.00 77.31 311 ALA A C 1
ATOM 2376 O O . ALA A 1 311 ? -14.661 -4.520 17.108 1.00 77.31 311 ALA A O 1
ATOM 2377 N N . ARG A 1 312 ? -12.655 -3.871 16.312 1.00 83.12 312 ARG A N 1
ATOM 2378 C CA . ARG A 1 312 ? -11.863 -4.414 17.432 1.00 83.12 312 ARG A CA 1
ATOM 2379 C C . ARG A 1 312 ? -12.202 -3.714 18.745 1.00 83.12 312 ARG A C 1
ATOM 2381 O O . ARG A 1 312 ? -12.675 -4.370 19.663 1.00 83.12 312 ARG A O 1
ATOM 2388 N N . ASN A 1 313 ? -12.123 -2.382 18.775 1.00 79.75 313 ASN A N 1
ATOM 2389 C CA . ASN A 1 313 ? -12.461 -1.590 19.961 1.00 79.75 313 ASN A CA 1
ATOM 2390 C C . ASN A 1 313 ? -13.901 -1.843 20.455 1.00 79.75 313 ASN A C 1
ATOM 2392 O O . ASN A 1 313 ? -14.153 -1.840 21.659 1.00 79.75 313 ASN A O 1
ATOM 2396 N N . ALA A 1 314 ? -14.858 -2.062 19.544 1.00 74.69 314 ALA A N 1
ATOM 2397 C CA . ALA A 1 314 ? -16.220 -2.452 19.908 1.00 74.69 314 ALA A CA 1
ATOM 2398 C C . ALA A 1 314 ? -16.274 -3.870 20.506 1.00 74.69 314 ALA A C 1
ATOM 2400 O O . ALA A 1 314 ? -16.939 -4.070 21.517 1.00 74.69 314 ALA A O 1
ATOM 2401 N N . THR A 1 315 ? -15.550 -4.834 19.929 1.00 74.62 315 THR A N 1
ATOM 2402 C CA . THR A 1 315 ? -15.463 -6.221 20.429 1.00 74.62 315 THR A CA 1
ATOM 2403 C C . THR A 1 315 ? -14.869 -6.282 21.840 1.00 74.62 315 THR A C 1
ATOM 2405 O O . THR A 1 315 ? -15.413 -6.967 22.709 1.00 74.62 315 THR A O 1
ATOM 2408 N N . ASP A 1 316 ? -13.808 -5.516 22.096 1.00 78.25 316 ASP A N 1
ATOM 2409 C CA . ASP A 1 316 ? -13.162 -5.444 23.410 1.00 78.25 316 ASP A CA 1
ATOM 2410 C C . ASP A 1 316 ? -14.122 -4.852 24.461 1.00 78.25 316 ASP A C 1
ATOM 2412 O O . ASP A 1 316 ? -14.276 -5.403 25.552 1.00 78.25 316 ASP A O 1
ATOM 2416 N N . ARG A 1 317 ? -14.864 -3.789 24.108 1.00 74.31 317 ARG A N 1
ATOM 2417 C CA . ARG A 1 317 ? -15.898 -3.203 24.982 1.00 74.31 317 ARG A CA 1
ATOM 2418 C C . ARG A 1 317 ? -17.086 -4.139 25.237 1.00 74.31 317 ARG A C 1
ATOM 2420 O O . ARG A 1 317 ? -17.553 -4.202 26.370 1.00 74.31 317 ARG A O 1
ATOM 2427 N N . VAL A 1 318 ? -17.568 -4.877 24.228 1.00 72.62 318 VAL A N 1
ATOM 2428 C CA . VAL A 1 318 ? -18.616 -5.906 24.419 1.00 72.62 318 VAL A CA 1
ATOM 2429 C C . VAL A 1 318 ? -18.139 -6.982 25.394 1.00 72.62 318 VAL A C 1
ATOM 2431 O O . VAL A 1 318 ? -18.905 -7.413 26.254 1.00 72.62 318 VAL A O 1
ATOM 2434 N N . SER A 1 319 ? -16.873 -7.389 25.289 1.00 72.19 319 SER A N 1
ATOM 2435 C CA . SER A 1 319 ? -16.281 -8.397 26.173 1.00 72.19 319 SER A CA 1
ATOM 2436 C C . SER A 1 319 ? -16.241 -7.910 27.627 1.00 72.19 319 SER A C 1
ATOM 2438 O O . SER A 1 319 ? -16.721 -8.619 28.510 1.00 72.19 319 SER A O 1
ATOM 2440 N N . ALA A 1 320 ? -15.789 -6.673 27.863 1.00 72.94 320 ALA A N 1
ATOM 2441 C CA . ALA A 1 320 ? -15.784 -6.054 29.191 1.00 72.94 320 ALA A CA 1
ATOM 2442 C C . ALA A 1 320 ? -17.201 -5.905 29.788 1.00 72.94 320 ALA A C 1
ATOM 2444 O O . ALA A 1 320 ? -17.445 -6.330 30.916 1.00 72.94 320 ALA A O 1
ATOM 2445 N N . ALA A 1 321 ? -18.170 -5.393 29.019 1.00 66.44 321 ALA A N 1
ATOM 2446 C CA . ALA A 1 321 ? -19.556 -5.255 29.481 1.00 66.44 321 ALA A CA 1
ATOM 2447 C C . ALA A 1 321 ? -20.208 -6.613 29.820 1.00 66.44 321 ALA A C 1
ATOM 2449 O O . ALA A 1 321 ? -21.009 -6.719 30.750 1.00 66.44 321 ALA A O 1
ATOM 2450 N N . ASN A 1 322 ? -19.843 -7.680 29.102 1.00 65.88 322 ASN A N 1
ATOM 2451 C CA . ASN A 1 322 ? -20.280 -9.041 29.408 1.00 65.88 322 ASN A CA 1
ATOM 2452 C C . ASN A 1 322 ? -19.669 -9.580 30.719 1.00 65.88 322 ASN A C 1
ATOM 2454 O O . ASN A 1 322 ? -20.358 -10.282 31.462 1.00 65.88 322 ASN A O 1
ATOM 2458 N N . GLU A 1 323 ? -18.418 -9.240 31.047 1.00 69.81 323 GLU A N 1
ATOM 2459 C CA . GLU A 1 323 ? -17.821 -9.572 32.351 1.00 69.81 323 GLU A CA 1
ATOM 2460 C C . GLU A 1 323 ? -18.519 -8.833 33.506 1.00 69.81 323 GLU A C 1
ATOM 2462 O O . GLU A 1 323 ? -18.835 -9.449 34.530 1.00 69.81 323 GLU A O 1
ATOM 2467 N N . GLU A 1 324 ? -18.854 -7.551 33.329 1.00 69.06 324 GLU A N 1
ATOM 2468 C CA . GLU A 1 324 ? -19.621 -6.782 34.320 1.00 69.06 324 GLU A CA 1
ATOM 2469 C C . GLU A 1 324 ? -21.037 -7.339 34.526 1.00 69.06 324 GLU A C 1
ATOM 2471 O O . GLU A 1 324 ? -21.465 -7.520 35.670 1.00 69.06 324 GLU A O 1
ATOM 2476 N N . LEU A 1 325 ? -21.742 -7.706 33.448 1.00 63.91 325 LEU A N 1
ATOM 2477 C CA . LEU A 1 325 ? -23.053 -8.366 33.523 1.00 63.91 325 LEU A CA 1
ATOM 2478 C C . LEU A 1 325 ? -22.995 -9.693 34.292 1.00 63.91 325 LEU A C 1
ATOM 2480 O O . LEU A 1 325 ? -23.890 -9.976 35.092 1.00 63.91 325 LEU A O 1
ATOM 2484 N N . GLN A 1 326 ? -21.935 -10.489 34.121 1.00 64.44 326 GLN A N 1
ATOM 2485 C CA . GLN A 1 326 ? -21.722 -11.685 34.945 1.00 64.44 326 GLN A CA 1
ATOM 2486 C C . GLN A 1 326 ? -21.479 -11.336 36.421 1.00 64.44 326 GLN A C 1
ATOM 2488 O O . GLN A 1 326 ? -21.930 -12.068 37.304 1.00 64.44 326 GLN A O 1
ATOM 2493 N N . GLY A 1 327 ? -20.808 -10.217 36.707 1.00 66.88 327 GLY A N 1
ATOM 2494 C CA . GLY A 1 327 ? -20.670 -9.672 38.058 1.00 66.88 327 GLY A CA 1
ATOM 2495 C C . GLY A 1 327 ? -22.018 -9.303 38.690 1.00 66.88 327 GLY A C 1
ATOM 2496 O O . GLY A 1 327 ? -22.298 -9.712 39.819 1.00 66.88 327 GLY A O 1
ATOM 2497 N N . VAL A 1 328 ? -22.885 -8.600 37.954 1.00 61.41 328 VAL A N 1
ATOM 2498 C CA . VAL A 1 328 ? -24.253 -8.259 38.394 1.00 61.41 328 VAL A CA 1
ATOM 2499 C C . VAL A 1 328 ? -25.097 -9.517 38.616 1.00 61.41 328 VAL A C 1
ATOM 2501 O O . VAL A 1 328 ? -25.779 -9.621 39.634 1.00 61.41 328 VAL A O 1
ATOM 2504 N N . ALA A 1 329 ? -25.009 -10.509 37.725 1.00 56.16 329 ALA A N 1
ATOM 2505 C CA . ALA A 1 329 ? -25.729 -11.776 37.864 1.00 56.16 329 ALA A CA 1
ATOM 2506 C C . ALA A 1 329 ? -25.338 -12.549 39.141 1.00 56.16 329 ALA A C 1
ATOM 2508 O O . ALA A 1 329 ? -26.209 -13.109 39.807 1.00 56.16 329 ALA A O 1
ATOM 2509 N N . ARG A 1 330 ? -24.053 -12.536 39.532 1.00 68.81 330 ARG A N 1
ATOM 2510 C CA . ARG A 1 330 ? -23.599 -13.115 40.813 1.00 68.81 330 ARG A CA 1
ATOM 2511 C C . ARG A 1 330 ? -24.181 -12.355 42.010 1.00 68.81 330 ARG A C 1
ATOM 2513 O O . ARG A 1 330 ? -24.789 -12.983 42.869 1.00 68.81 330 ARG A O 1
ATOM 2520 N N . LYS A 1 331 ? -24.113 -11.016 42.014 1.00 64.38 331 LYS A N 1
ATOM 2521 C CA . LYS A 1 331 ? -24.718 -10.182 43.077 1.00 64.38 331 LYS A CA 1
ATOM 2522 C C . LYS A 1 331 ? -26.229 -10.412 43.221 1.00 64.38 331 LYS A C 1
ATOM 2524 O O . LYS A 1 331 ? -26.736 -10.463 44.339 1.00 64.38 331 LYS A O 1
ATOM 2529 N N . LEU A 1 332 ? -26.948 -10.581 42.107 1.00 61.56 332 LEU A N 1
ATOM 2530 C CA . LEU A 1 332 ? -28.369 -10.952 42.092 1.00 61.56 332 LEU A CA 1
ATOM 2531 C C . LEU A 1 332 ? -28.618 -12.311 42.757 1.00 61.56 332 LEU A C 1
ATOM 2533 O O . LEU A 1 332 ? -29.552 -12.439 43.547 1.00 61.56 332 LEU A O 1
ATOM 2537 N N . GLN A 1 333 ? -27.779 -13.310 42.470 1.00 62.16 333 GLN A N 1
ATOM 2538 C CA . GLN A 1 333 ? -27.864 -14.628 43.096 1.00 62.16 333 GLN A CA 1
ATOM 2539 C C . GLN A 1 333 ? -27.600 -14.551 44.611 1.00 62.16 333 GLN A C 1
ATOM 2541 O O . GLN A 1 333 ? -28.361 -15.127 45.392 1.00 62.16 333 GLN A O 1
ATOM 2546 N N . ASP A 1 334 ? -26.590 -13.789 45.036 1.00 67.50 334 ASP A N 1
ATOM 2547 C CA . ASP A 1 334 ? -26.274 -13.574 46.453 1.00 67.50 334 ASP A CA 1
ATOM 2548 C C . ASP A 1 334 ? -27.447 -12.892 47.180 1.00 67.50 334 ASP A C 1
ATOM 2550 O O . ASP A 1 334 ? -27.913 -13.381 48.213 1.00 67.50 334 ASP A O 1
ATOM 2554 N N . ILE A 1 335 ? -28.016 -11.829 46.598 1.00 62.53 335 ILE A N 1
ATOM 2555 C CA . ILE A 1 335 ? -29.195 -11.135 47.141 1.00 62.53 335 ILE A CA 1
ATOM 2556 C C . ILE A 1 335 ? -30.430 -12.043 47.168 1.00 62.53 335 ILE A C 1
ATOM 2558 O O . ILE A 1 335 ? -31.189 -11.990 48.136 1.00 62.53 335 ILE A O 1
ATOM 2562 N N . ALA A 1 336 ? -30.625 -12.927 46.186 1.00 57.75 336 ALA A N 1
ATOM 2563 C CA . ALA A 1 336 ? -31.707 -13.910 46.218 1.00 57.75 336 ALA A CA 1
ATOM 2564 C C . ALA A 1 336 ? -31.553 -14.897 47.393 1.00 57.75 336 ALA A C 1
ATOM 2566 O O . ALA A 1 336 ? -32.536 -15.184 48.082 1.00 57.75 336 ALA A O 1
ATOM 2567 N N . THR A 1 337 ? -30.331 -15.366 47.680 1.00 71.25 337 THR A N 1
ATOM 2568 C CA . THR A 1 337 ? -30.082 -16.232 48.849 1.00 71.25 337 THR A CA 1
ATOM 2569 C C . THR A 1 337 ? -30.285 -15.495 50.176 1.00 71.25 337 THR A C 1
ATOM 2571 O O . THR A 1 337 ? -30.980 -16.016 51.050 1.00 71.25 337 THR A O 1
ATOM 2574 N N . LEU A 1 338 ? -29.795 -14.255 50.306 1.00 68.12 338 LEU A N 1
ATOM 2575 C CA . LEU A 1 338 ? -30.019 -13.415 51.489 1.00 68.12 338 LEU A CA 1
ATOM 2576 C C . LEU A 1 338 ? -31.508 -13.101 51.698 1.00 68.12 338 LEU A C 1
ATOM 2578 O O . LEU A 1 338 ? -32.002 -13.174 52.821 1.00 68.12 338 LEU A O 1
ATOM 2582 N N . THR A 1 339 ? -32.246 -12.808 50.624 1.00 62.22 339 THR A N 1
ATOM 2583 C CA . THR A 1 339 ? -33.699 -12.570 50.668 1.00 62.22 339 THR A CA 1
ATOM 2584 C C . THR A 1 339 ? -34.439 -13.798 51.191 1.00 62.22 339 THR A C 1
ATOM 2586 O O . THR A 1 339 ? -35.351 -13.670 52.006 1.00 62.22 339 THR A O 1
ATOM 2589 N N . GLN A 1 340 ? -34.037 -14.998 50.763 1.00 64.06 340 GLN A N 1
ATOM 2590 C CA . GLN A 1 340 ? -34.634 -16.246 51.232 1.00 64.06 340 GLN A CA 1
ATOM 2591 C C . GLN A 1 340 ? -34.291 -16.532 52.708 1.00 64.06 340 GLN A C 1
ATOM 259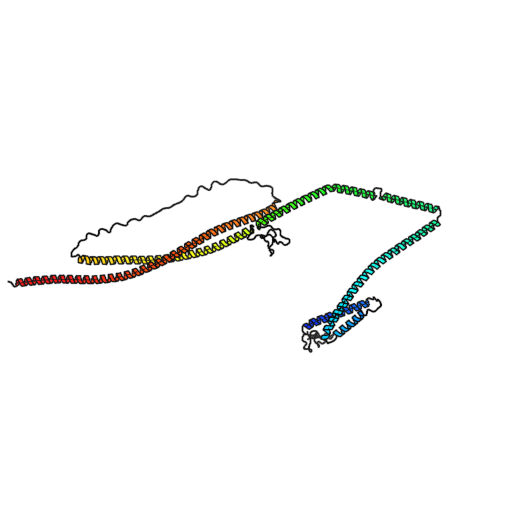3 O O . GLN A 1 340 ? -35.166 -16.986 53.444 1.00 64.06 340 GLN A O 1
ATOM 2598 N N . ASP A 1 341 ? -33.074 -16.217 53.169 1.00 69.44 341 ASP A N 1
ATOM 2599 C CA . ASP A 1 341 ? -32.695 -16.322 54.589 1.00 69.44 341 ASP A CA 1
ATOM 2600 C C . ASP A 1 341 ? -33.491 -15.339 55.466 1.00 69.44 341 ASP A C 1
ATOM 2602 O O . ASP A 1 341 ? -34.136 -15.748 56.432 1.00 69.44 341 ASP A O 1
ATOM 2606 N N . VAL A 1 342 ? -33.559 -14.060 55.073 1.00 65.00 342 VAL A N 1
ATOM 2607 C CA . VAL A 1 342 ? -34.363 -13.034 55.762 1.00 65.00 342 VAL A CA 1
ATOM 2608 C C . VAL A 1 342 ? -35.847 -13.408 55.768 1.00 65.00 342 VAL A C 1
ATOM 2610 O O . VAL A 1 342 ? -36.500 -13.278 56.802 1.00 65.00 342 VAL A O 1
ATOM 2613 N N . LYS A 1 343 ? -36.389 -13.947 54.667 1.00 65.19 343 LYS A N 1
ATOM 2614 C CA . LYS A 1 343 ? -37.764 -14.467 54.610 1.00 65.19 343 LYS A CA 1
ATOM 2615 C C . LYS A 1 343 ? -37.978 -15.616 55.596 1.00 65.19 343 LYS A C 1
ATOM 2617 O O . LYS A 1 343 ? -38.970 -15.602 56.322 1.00 65.19 343 LYS A O 1
ATOM 2622 N N . ASN A 1 344 ? -37.068 -16.587 55.656 1.00 70.38 344 ASN A N 1
ATOM 2623 C CA . ASN A 1 344 ? -37.158 -17.710 56.593 1.00 70.38 344 ASN A CA 1
ATOM 2624 C C . ASN A 1 344 ? -37.071 -17.235 58.055 1.00 70.38 344 ASN A C 1
ATOM 2626 O O . ASN A 1 344 ? -37.863 -17.668 58.896 1.00 70.38 344 ASN A O 1
ATOM 2630 N N . GLN A 1 345 ? -36.160 -16.304 58.354 1.00 67.44 345 GLN A N 1
ATOM 2631 C CA . GLN A 1 345 ? -36.009 -15.698 59.677 1.00 67.44 345 GLN A CA 1
ATOM 2632 C C . GLN A 1 345 ? -37.258 -14.892 60.073 1.00 67.44 345 GLN A C 1
ATOM 2634 O O . GLN A 1 345 ? -37.745 -15.023 61.200 1.00 67.44 345 GLN A O 1
ATOM 2639 N N . ALA A 1 346 ? -37.825 -14.114 59.147 1.00 61.41 346 ALA A N 1
ATOM 2640 C CA . ALA A 1 346 ? -39.060 -13.361 59.350 1.00 61.41 346 ALA A CA 1
ATOM 2641 C C . ALA A 1 346 ? -40.282 -14.276 59.530 1.00 61.41 346 ALA A C 1
ATOM 2643 O O . ALA A 1 346 ? -41.082 -14.024 60.425 1.00 61.41 346 ALA A O 1
ATOM 2644 N N . MET A 1 347 ? -40.411 -15.364 58.760 1.00 68.00 347 MET A N 1
ATOM 2645 C CA . MET A 1 347 ? -41.487 -16.351 58.931 1.00 68.00 347 MET A CA 1
ATOM 2646 C C . MET A 1 347 ? -41.394 -17.082 60.277 1.00 68.00 347 MET A C 1
ATOM 2648 O O . MET A 1 347 ? -42.398 -17.183 60.972 1.00 68.00 347 MET A O 1
ATOM 2652 N N . ASN A 1 348 ? -40.201 -17.520 60.693 1.00 72.31 348 ASN A N 1
ATOM 2653 C CA . ASN A 1 348 ? -39.981 -18.150 62.004 1.00 72.31 348 ASN A CA 1
ATOM 2654 C C . ASN A 1 348 ? -40.275 -17.167 63.154 1.00 72.31 348 ASN A C 1
ATOM 2656 O O . ASN A 1 348 ? -40.903 -17.519 64.153 1.00 72.31 348 ASN A O 1
ATOM 2660 N N . THR A 1 349 ? -39.883 -15.899 62.992 1.00 65.38 349 THR A N 1
ATOM 2661 C CA . THR A 1 349 ? -40.205 -14.837 63.957 1.00 65.38 349 THR A CA 1
ATOM 2662 C C . THR A 1 349 ? -41.707 -14.564 63.989 1.00 65.38 349 THR A C 1
ATOM 2664 O O . THR A 1 349 ? -42.262 -14.477 65.075 1.00 65.38 349 THR A O 1
ATOM 2667 N N . LEU A 1 350 ? -42.391 -14.509 62.843 1.00 65.38 350 LEU A N 1
ATOM 2668 C CA . LEU A 1 350 ? -43.844 -14.340 62.755 1.00 65.38 350 LEU A CA 1
ATOM 2669 C C . LEU A 1 350 ? -44.606 -15.520 63.376 1.00 65.38 350 LEU A C 1
ATOM 2671 O O . LEU A 1 350 ? -45.580 -15.300 64.088 1.00 65.38 350 LEU A O 1
ATOM 2675 N N . GLU A 1 351 ? -44.153 -16.756 63.172 1.00 73.38 351 GLU A N 1
ATOM 2676 C CA . GLU A 1 351 ? -44.727 -17.949 63.805 1.00 73.38 351 GLU A CA 1
ATOM 2677 C C . GLU A 1 351 ? -44.565 -17.900 65.334 1.00 73.38 351 GLU A C 1
ATOM 2679 O O . GLU A 1 351 ? -45.520 -18.148 66.074 1.00 73.38 351 GLU A O 1
ATOM 2684 N N . LYS A 1 352 ? -43.387 -17.484 65.824 1.00 69.38 352 LYS A N 1
ATOM 2685 C CA . LYS A 1 352 ? -43.164 -17.203 67.251 1.00 69.38 352 LYS A CA 1
ATOM 2686 C C . LYS A 1 352 ? -44.073 -16.083 67.754 1.00 69.38 352 LYS A C 1
ATOM 2688 O O . LYS A 1 352 ? -44.708 -16.271 68.787 1.00 69.38 352 LYS A O 1
ATOM 2693 N N . VAL A 1 353 ? -44.182 -14.961 67.035 1.00 66.25 353 VAL A N 1
ATOM 2694 C CA . VAL A 1 353 ? -45.076 -13.837 67.374 1.00 66.25 353 VAL A CA 1
ATOM 2695 C C . VAL A 1 353 ? -46.517 -14.327 67.476 1.00 66.25 353 VAL A C 1
ATOM 2697 O O . VAL A 1 353 ? -47.181 -14.019 68.457 1.00 66.25 353 VAL A O 1
ATOM 2700 N N . GLN A 1 354 ? -46.993 -15.115 66.511 1.00 68.06 354 GLN A N 1
ATOM 2701 C CA . GLN A 1 354 ? -48.360 -15.629 66.484 1.00 68.06 354 GLN A CA 1
ATOM 2702 C C . GLN A 1 354 ? -48.613 -16.581 67.659 1.00 68.06 354 GLN A C 1
ATOM 2704 O O . GLN A 1 354 ? -49.536 -16.363 68.435 1.00 68.06 354 GLN A O 1
ATOM 2709 N N . LYS A 1 355 ? -47.725 -17.555 67.891 1.00 74.75 355 LYS A N 1
ATOM 2710 C CA . LYS A 1 355 ? -47.819 -18.472 69.038 1.00 74.75 355 LYS A CA 1
ATOM 2711 C C . LYS A 1 355 ? -47.760 -17.737 70.385 1.00 74.75 355 LYS A C 1
ATOM 2713 O O . LYS A 1 355 ? -48.457 -18.119 71.325 1.00 74.75 355 LYS A O 1
ATOM 2718 N N . LYS A 1 356 ? -46.951 -16.675 70.491 1.00 67.19 356 LYS A N 1
ATOM 2719 C CA . LYS A 1 356 ? -46.865 -15.812 71.682 1.00 67.19 356 LYS A CA 1
ATOM 2720 C C . LYS A 1 356 ? -48.092 -14.922 71.836 1.00 67.19 356 LYS A C 1
ATOM 2722 O O . LYS A 1 356 ? -48.566 -14.764 72.955 1.00 67.19 356 LYS A O 1
ATOM 2727 N N . LYS A 1 357 ? -48.659 -14.415 70.741 1.00 69.44 357 LYS A N 1
ATOM 2728 C CA . LYS A 1 357 ? -49.940 -13.704 70.719 1.00 69.44 357 LYS A CA 1
ATOM 2729 C C . LYS A 1 357 ? -51.062 -14.614 71.212 1.00 69.44 357 LYS A C 1
ATOM 2731 O O . LYS A 1 357 ? -51.783 -14.205 72.110 1.00 69.44 357 LYS A O 1
ATOM 2736 N N . ASP A 1 358 ? -51.157 -15.847 70.725 1.00 74.25 358 ASP A N 1
ATOM 2737 C CA . ASP A 1 358 ? -52.178 -16.807 71.160 1.00 74.25 358 ASP A CA 1
ATOM 2738 C C . ASP A 1 358 ? -52.012 -17.158 72.658 1.00 74.25 358 ASP A C 1
ATOM 2740 O O . ASP A 1 358 ? -52.988 -17.220 73.411 1.00 74.25 358 ASP A O 1
ATOM 2744 N N . GLN A 1 359 ? -50.767 -17.311 73.138 1.00 70.12 359 GLN A N 1
ATOM 2745 C CA . GLN A 1 359 ? -50.465 -17.450 74.572 1.00 70.12 359 GLN A CA 1
ATOM 2746 C C . GLN A 1 359 ? -50.838 -16.193 75.379 1.00 70.12 359 GLN A C 1
ATOM 2748 O O . GLN A 1 359 ? -51.377 -16.314 76.480 1.00 70.12 359 GLN A O 1
ATOM 2753 N N . PHE A 1 360 ? -50.587 -14.995 74.849 1.00 64.56 360 PHE A N 1
ATOM 2754 C CA . PHE A 1 360 ? -50.931 -13.723 75.481 1.00 64.56 360 PHE A CA 1
ATOM 2755 C C . PHE A 1 360 ? -52.439 -13.487 75.519 1.00 64.56 360 PHE A C 1
ATOM 2757 O O . PHE A 1 360 ? -52.955 -13.124 76.568 1.00 64.56 360 PHE A O 1
ATOM 2764 N N . GLU A 1 361 ? -53.172 -13.765 74.444 1.00 72.19 361 GLU A N 1
ATOM 2765 C CA . GLU A 1 361 ? -54.633 -13.701 74.411 1.00 72.19 361 GLU A CA 1
ATOM 2766 C C . GLU A 1 361 ? -55.256 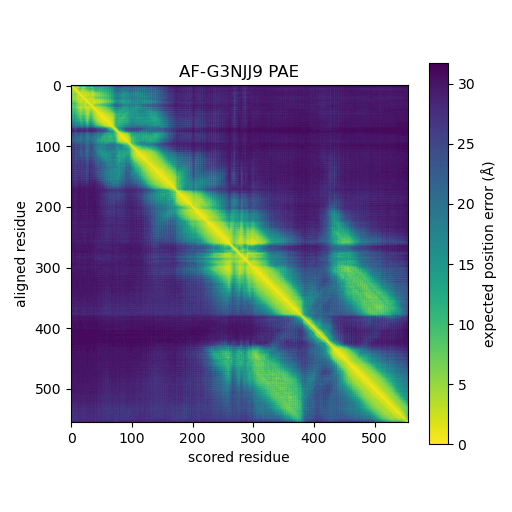-14.720 75.371 1.00 72.19 361 GLU A C 1
ATOM 2768 O O . GLU A 1 361 ? -56.172 -14.365 76.110 1.00 72.19 361 GLU A O 1
ATOM 2773 N N . ASN A 1 362 ? -54.721 -15.943 75.460 1.00 76.44 362 ASN A N 1
ATOM 2774 C CA . ASN A 1 362 ? -55.179 -16.945 76.428 1.00 76.44 362 ASN A CA 1
ATOM 2775 C C . ASN A 1 362 ? -54.883 -16.536 77.883 1.00 76.44 362 ASN A C 1
ATOM 2777 O O . ASN A 1 362 ? -55.757 -16.619 78.742 1.00 76.44 362 ASN A O 1
ATOM 2781 N N . ASN A 1 363 ? -53.680 -16.046 78.186 1.00 70.06 363 ASN A N 1
ATOM 2782 C CA . ASN A 1 363 ? -53.332 -15.599 79.538 1.00 70.06 363 ASN A CA 1
ATOM 2783 C C . ASN A 1 363 ? -54.050 -14.292 79.921 1.00 70.06 363 ASN A C 1
ATOM 2785 O O . ASN A 1 363 ? -54.490 -14.158 81.057 1.00 70.06 363 ASN A O 1
ATOM 2789 N N . ASN A 1 364 ? -54.274 -13.373 78.979 1.00 67.69 364 ASN A N 1
ATOM 2790 C CA . ASN A 1 364 ? -55.111 -12.186 79.173 1.00 67.69 364 ASN A CA 1
ATOM 2791 C C . ASN A 1 364 ? -56.595 -12.570 79.311 1.00 67.69 364 ASN A C 1
ATOM 2793 O O . ASN A 1 364 ? -57.316 -11.949 80.081 1.00 67.69 364 ASN A O 1
ATOM 2797 N N . LYS A 1 365 ? -57.060 -13.640 78.651 1.00 76.56 365 LYS A N 1
ATOM 2798 C CA . LYS A 1 365 ? -58.384 -14.225 78.898 1.00 76.56 365 LYS A CA 1
ATOM 2799 C C . LYS A 1 365 ? -58.473 -14.815 80.306 1.00 76.56 365 LYS A C 1
ATOM 2801 O O . LYS A 1 365 ? -59.389 -14.444 81.020 1.00 76.56 365 LYS A O 1
ATOM 2806 N N . LYS A 1 366 ? -57.501 -15.617 80.757 1.00 71.56 366 LYS A N 1
ATOM 2807 C CA . LYS A 1 366 ? -57.435 -16.106 82.151 1.00 71.56 366 LYS A CA 1
ATOM 2808 C C . LYS A 1 366 ? -57.391 -14.961 83.163 1.00 71.56 366 LYS A C 1
ATOM 2810 O O . LYS A 1 366 ? -58.082 -15.024 84.172 1.00 71.56 366 LYS A O 1
ATOM 2815 N N . LEU A 1 367 ? -56.623 -13.906 82.885 1.00 69.75 367 LEU A N 1
ATOM 2816 C CA . LEU A 1 367 ? -56.562 -12.703 83.712 1.00 69.75 367 LEU A CA 1
ATOM 2817 C C . LEU A 1 367 ? -57.903 -11.959 83.713 1.00 69.75 367 LEU A C 1
ATOM 2819 O O . LEU A 1 367 ? -58.356 -11.562 84.776 1.00 69.75 367 LEU A O 1
ATOM 2823 N N . LYS A 1 368 ? -58.581 -11.816 82.568 1.00 70.56 368 LYS A N 1
ATOM 2824 C CA . LYS A 1 368 ? -59.939 -11.252 82.485 1.00 70.56 368 LYS A CA 1
ATOM 2825 C C . LYS A 1 368 ? -60.972 -12.121 83.191 1.00 70.56 368 LYS A C 1
ATOM 2827 O O . LYS A 1 368 ? -61.831 -11.563 83.855 1.00 70.56 368 LYS A O 1
ATOM 2832 N N . ASP A 1 369 ? -60.878 -13.443 83.100 1.00 76.69 369 ASP A N 1
ATOM 2833 C CA . ASP A 1 369 ? -61.750 -14.394 83.794 1.00 76.69 369 ASP A CA 1
ATOM 2834 C C . ASP A 1 369 ? -61.477 -14.385 85.310 1.00 76.69 369 ASP A C 1
ATOM 2836 O O . ASP A 1 369 ? -62.401 -14.547 86.100 1.00 76.69 369 ASP A O 1
ATOM 2840 N N . PHE A 1 370 ? -60.238 -14.130 85.743 1.00 69.88 370 PHE A N 1
ATOM 2841 C CA . PHE A 1 370 ? -59.877 -13.948 87.152 1.00 69.88 370 PHE A CA 1
ATOM 2842 C C . PHE A 1 370 ? -60.293 -12.573 87.692 1.00 69.88 370 PHE A C 1
ATOM 2844 O O . PHE A 1 370 ? -60.910 -12.501 88.747 1.00 69.88 370 PHE A O 1
ATOM 2851 N N . ILE A 1 371 ? -60.057 -11.491 86.943 1.00 66.31 371 ILE A N 1
ATOM 2852 C CA . ILE A 1 371 ? -60.606 -10.154 87.223 1.00 66.31 371 ILE A CA 1
ATOM 2853 C C . ILE A 1 371 ? -62.132 -10.211 87.223 1.00 66.31 371 ILE A C 1
ATOM 2855 O O . ILE A 1 371 ? -62.751 -9.524 88.024 1.00 66.31 371 ILE A O 1
ATOM 2859 N N . LYS A 1 372 ? -62.748 -11.040 86.373 1.00 71.62 372 LYS A N 1
ATOM 2860 C CA . LYS A 1 372 ? -64.184 -11.295 86.399 1.00 71.62 372 LYS A CA 1
ATOM 2861 C C . LYS A 1 372 ? -64.578 -12.088 87.642 1.00 71.62 372 LYS A C 1
ATOM 2863 O O . LYS A 1 372 ? -65.504 -11.662 88.291 1.00 71.62 372 LYS A O 1
ATOM 2868 N N . LYS A 1 373 ? -63.866 -13.138 88.062 1.00 67.69 373 LYS A N 1
ATOM 2869 C CA . LYS A 1 373 ? -64.141 -13.822 89.345 1.00 67.69 373 LYS A CA 1
ATOM 2870 C C . LYS A 1 373 ? -63.994 -12.897 90.560 1.00 67.69 373 LYS A C 1
ATOM 2872 O O . LYS A 1 373 ? -64.816 -12.967 91.463 1.00 67.69 373 LYS A O 1
ATOM 2877 N N . ILE A 1 374 ? -62.980 -12.028 90.577 1.00 63.94 374 ILE A N 1
ATOM 2878 C CA . ILE A 1 374 ? -62.812 -10.989 91.605 1.00 63.94 374 ILE A CA 1
ATOM 2879 C C . ILE A 1 374 ? -63.941 -9.963 91.510 1.00 63.94 374 ILE A C 1
ATOM 2881 O O . ILE A 1 374 ? -64.500 -9.597 92.534 1.00 63.94 374 ILE A O 1
ATOM 2885 N N . ARG A 1 375 ? -64.307 -9.514 90.304 1.00 59.25 375 ARG A N 1
ATOM 2886 C CA . ARG A 1 375 ? -65.439 -8.606 90.097 1.00 59.25 375 ARG A CA 1
ATOM 2887 C C . ARG A 1 375 ? -66.723 -9.249 90.582 1.00 59.25 375 ARG A C 1
ATOM 2889 O O . ARG A 1 375 ? -67.350 -8.648 91.422 1.00 59.25 375 ARG A O 1
ATOM 2896 N N . ASP A 1 376 ? -67.065 -10.442 90.117 1.00 66.12 376 ASP A N 1
ATOM 2897 C CA . ASP A 1 376 ? -68.268 -11.191 90.471 1.00 66.12 376 ASP A CA 1
ATOM 2898 C C . ASP A 1 376 ? -68.344 -11.413 92.000 1.00 66.12 376 ASP A C 1
ATOM 2900 O O . ASP A 1 376 ? -69.424 -11.297 92.560 1.00 66.12 376 ASP A O 1
ATOM 2904 N N . PHE A 1 377 ? -67.206 -11.611 92.687 1.00 60.84 377 PHE A N 1
ATOM 2905 C CA . PHE A 1 377 ? -67.093 -11.629 94.159 1.00 60.84 377 PHE A CA 1
ATOM 2906 C C . PHE A 1 377 ? -67.276 -10.243 94.820 1.00 60.84 377 PHE A C 1
ATOM 2908 O O . PHE A 1 377 ? -67.841 -10.147 95.903 1.00 60.84 377 PHE A O 1
ATOM 2915 N N . LEU A 1 378 ? -66.825 -9.158 94.182 1.00 57.84 378 LEU A N 1
ATOM 2916 C CA . LEU A 1 378 ? -67.020 -7.771 94.639 1.00 57.84 378 LEU A CA 1
ATOM 2917 C C . LEU A 1 378 ? -68.403 -7.192 94.267 1.00 57.84 378 LEU A C 1
ATOM 2919 O O . LEU A 1 378 ? -68.860 -6.256 94.913 1.00 57.84 378 LEU A O 1
ATOM 2923 N N . THR A 1 379 ? -69.066 -7.730 93.242 1.00 54.38 379 THR A N 1
ATOM 2924 C CA . THR A 1 379 ? -70.414 -7.371 92.769 1.00 54.38 379 THR A CA 1
ATOM 2925 C C . THR A 1 379 ? -71.472 -8.380 93.210 1.00 54.38 379 THR A C 1
ATOM 2927 O O . THR A 1 379 ? -72.629 -8.252 92.813 1.00 54.38 379 THR A O 1
ATOM 2930 N N . GLU A 1 380 ? -71.117 -9.336 94.076 1.00 51.88 380 GLU A N 1
ATOM 2931 C CA . GLU A 1 380 ? -72.086 -10.139 94.838 1.00 51.88 380 GLU A CA 1
ATOM 2932 C C . GLU A 1 380 ? -72.943 -9.237 95.768 1.00 51.88 380 GLU A C 1
ATOM 2934 O O . GLU A 1 380 ? -73.986 -9.667 96.246 1.00 51.88 380 GLU A O 1
ATOM 2939 N N . GLU A 1 381 ? -72.567 -7.953 95.912 1.00 46.28 381 GLU A N 1
ATOM 2940 C CA . GLU A 1 381 ? -73.375 -6.828 96.417 1.00 46.28 381 GLU A CA 1
ATOM 2941 C C . GLU A 1 381 ? -73.407 -5.631 95.408 1.00 46.28 381 GLU A C 1
ATOM 2943 O O . GLU A 1 381 ? -73.004 -4.517 95.723 1.00 46.28 381 GLU A O 1
ATOM 2948 N N . GLY A 1 382 ? -73.881 -5.860 94.171 1.00 45.38 382 GLY A N 1
ATOM 2949 C CA . GLY A 1 382 ? -74.644 -4.896 93.336 1.00 45.38 382 GLY A CA 1
ATOM 2950 C C . GLY A 1 382 ? -73.978 -3.663 92.668 1.00 45.38 382 GLY A C 1
ATOM 2951 O O . GLY A 1 382 ? -73.697 -2.667 93.326 1.00 45.38 382 GLY A O 1
ATOM 2952 N N . ALA A 1 383 ? -73.916 -3.648 91.320 1.00 32.75 383 ALA A N 1
ATOM 2953 C CA . ALA A 1 383 ? -74.006 -2.443 90.456 1.00 32.75 383 ALA A CA 1
ATOM 2954 C C . ALA A 1 383 ? -74.252 -2.797 88.959 1.00 32.75 383 ALA A C 1
ATOM 2956 O O . ALA A 1 383 ? -73.980 -3.917 88.531 1.00 32.75 383 ALA A O 1
ATOM 2957 N N . ASP A 1 384 ? -74.774 -1.837 88.183 1.00 36.72 384 ASP A N 1
ATOM 2958 C CA . ASP A 1 384 ? -75.495 -2.004 86.898 1.00 36.72 384 ASP A CA 1
ATOM 2959 C C . ASP A 1 384 ? -74.636 -1.928 85.590 1.00 36.72 384 ASP A C 1
ATOM 2961 O O . ASP A 1 384 ? -73.596 -1.259 85.599 1.00 36.72 384 ASP A O 1
ATOM 2965 N N . PRO A 1 385 ? -75.023 -2.579 84.456 1.00 46.66 385 PRO A N 1
ATOM 2966 C CA . PRO A 1 385 ? -74.238 -2.606 83.214 1.00 46.66 385 PRO A CA 1
ATOM 2967 C C . PRO A 1 385 ? -74.974 -2.107 81.935 1.00 46.66 385 PRO A C 1
ATOM 2969 O O . PRO A 1 385 ? -75.480 -2.918 81.160 1.00 46.66 385 PRO A O 1
ATOM 2972 N N . GLU A 1 386 ? -74.909 -0.808 81.605 1.00 41.28 386 GLU A N 1
ATOM 2973 C CA . GLU A 1 386 ? -75.571 -0.242 80.400 1.00 41.28 386 GLU A CA 1
ATOM 2974 C C . GLU A 1 386 ? -74.656 0.640 79.503 1.00 41.28 386 GLU A C 1
ATOM 2976 O O . GLU A 1 386 ? -74.988 1.777 79.177 1.00 41.28 386 GLU A O 1
ATOM 2981 N N . SER A 1 387 ? -73.447 0.194 79.108 1.00 39.22 387 SER A N 1
ATOM 2982 C CA . SER A 1 387 ? -72.538 1.056 78.294 1.00 39.22 387 SER A CA 1
ATOM 2983 C C . SER A 1 387 ? -71.524 0.381 77.347 1.00 39.22 387 SER A C 1
ATOM 2985 O O . SER A 1 387 ? -70.586 1.042 76.901 1.00 39.22 387 SER A O 1
ATOM 2987 N N . ILE A 1 388 ? -71.664 -0.904 76.989 1.00 41.81 388 ILE A N 1
ATOM 2988 C CA . ILE A 1 388 ? -70.717 -1.577 76.061 1.00 41.81 388 ILE A CA 1
ATOM 2989 C C . ILE A 1 388 ? -71.430 -2.229 74.861 1.00 41.81 388 ILE A C 1
ATOM 2991 O O . ILE A 1 388 ? -71.171 -3.370 74.489 1.00 41.81 388 ILE A O 1
ATOM 2995 N N . GLU A 1 389 ? -72.291 -1.453 74.200 1.00 40.59 389 GLU A N 1
ATOM 2996 C CA . GLU A 1 389 ? -72.807 -1.731 72.850 1.00 40.59 389 GLU A CA 1
ATOM 2997 C C . GLU A 1 389 ? -72.210 -0.731 71.838 1.00 40.59 389 GLU A C 1
ATOM 2999 O O . GLU A 1 389 ? -72.903 0.125 71.289 1.00 40.59 389 GLU A O 1
ATOM 3004 N N . LYS A 1 390 ? -70.882 -0.761 71.636 1.00 37.62 390 LYS A N 1
ATOM 3005 C CA . LYS A 1 390 ? -70.216 0.099 70.629 1.00 37.62 390 LYS A CA 1
ATOM 3006 C C . LYS A 1 390 ? -68.840 -0.386 70.151 1.00 37.62 390 LYS A C 1
ATOM 3008 O O . LYS A 1 390 ? -67.919 0.401 69.962 1.00 37.62 390 LYS A O 1
ATOM 3013 N N . VAL A 1 391 ? -68.709 -1.696 69.920 1.00 38.16 391 VAL A N 1
ATOM 3014 C CA . VAL A 1 391 ? -67.536 -2.305 69.252 1.00 38.16 391 VAL A CA 1
ATOM 3015 C C . VAL A 1 391 ? -67.993 -3.272 68.151 1.00 38.16 391 VAL A C 1
ATOM 3017 O O . VAL A 1 391 ? -67.657 -4.453 68.144 1.00 38.16 391 VAL A O 1
ATOM 3020 N N . ALA A 1 392 ? -68.805 -2.773 67.219 1.00 35.09 392 ALA A N 1
ATOM 3021 C CA . ALA A 1 392 ? -69.197 -3.504 66.019 1.00 35.09 392 ALA A CA 1
ATOM 3022 C C . ALA A 1 392 ? -69.262 -2.561 64.806 1.00 35.09 392 ALA A C 1
ATOM 3024 O O . ALA A 1 392 ? -69.655 -1.406 64.942 1.00 35.09 392 ALA A O 1
ATOM 3025 N N . LEU A 1 393 ? -68.936 -3.109 63.628 1.00 33.66 393 LEU A N 1
ATOM 3026 C CA . LEU A 1 393 ? -69.113 -2.519 62.289 1.00 33.66 393 LEU A CA 1
ATOM 3027 C C . LEU A 1 393 ? -68.110 -1.439 61.832 1.00 33.66 393 LEU A C 1
ATOM 3029 O O . LEU A 1 393 ? -68.474 -0.302 61.559 1.00 33.66 393 LEU A O 1
ATOM 3033 N N . GLN A 1 394 ? -66.868 -1.875 61.612 1.00 32.59 394 GLN A N 1
ATOM 3034 C CA . GLN A 1 394 ? -66.023 -1.626 60.423 1.00 32.59 394 GLN A CA 1
ATOM 3035 C C . GLN A 1 394 ? -64.867 -2.645 60.547 1.00 32.59 394 GLN A C 1
ATOM 3037 O O . GLN A 1 394 ? -64.320 -2.806 61.630 1.00 32.59 394 GLN A O 1
ATOM 3042 N N . VAL A 1 395 ? -64.532 -3.493 59.571 1.00 31.27 395 VAL A N 1
ATOM 3043 C CA . VAL A 1 395 ? -64.150 -3.219 58.175 1.00 31.27 395 VAL A CA 1
ATOM 3044 C C . VAL A 1 395 ? -64.548 -4.405 57.281 1.00 31.27 395 VAL A C 1
ATOM 3046 O O . VAL A 1 395 ? -64.332 -5.554 57.663 1.00 31.27 395 VAL A O 1
ATOM 3049 N N . LEU A 1 396 ? -65.077 -4.145 56.078 1.00 29.72 396 LEU A N 1
ATOM 3050 C CA . LEU A 1 396 ? -65.402 -5.188 55.093 1.00 29.72 396 LEU A CA 1
ATOM 3051 C C . LEU A 1 396 ? -65.382 -4.616 53.656 1.00 29.72 396 LEU A C 1
ATOM 3053 O O . LEU A 1 396 ? -66.377 -4.049 53.220 1.00 29.72 396 LEU A O 1
ATOM 3057 N N . ALA A 1 397 ? -64.253 -4.735 52.937 1.00 28.48 397 ALA A N 1
ATOM 3058 C CA . ALA A 1 397 ? -64.158 -4.553 51.473 1.00 28.48 397 ALA A CA 1
ATOM 3059 C C . ALA A 1 397 ? -62.773 -4.963 50.912 1.00 28.48 397 ALA A C 1
ATOM 3061 O O . ALA A 1 397 ? -61.771 -4.330 51.237 1.00 28.48 397 ALA A O 1
ATOM 3062 N N . ILE A 1 398 ? -62.725 -5.964 50.020 1.00 27.80 398 ILE A N 1
ATOM 3063 C CA . ILE A 1 398 ? -61.612 -6.260 49.088 1.00 27.80 398 ILE A CA 1
ATOM 3064 C C . ILE A 1 398 ? -62.224 -6.797 47.782 1.00 27.80 398 ILE A C 1
ATOM 3066 O O . ILE A 1 398 ? -63.111 -7.644 47.854 1.00 27.80 398 ILE A O 1
ATOM 3070 N N . THR A 1 399 ? -61.708 -6.385 46.614 1.00 27.41 399 THR A N 1
ATOM 3071 C CA . THR A 1 399 ? -61.928 -7.060 45.310 1.00 27.41 399 THR A CA 1
ATOM 3072 C C . THR A 1 399 ? -60.763 -6.835 44.326 1.00 27.41 399 THR A C 1
ATOM 3074 O O . THR A 1 399 ? -60.073 -5.822 44.392 1.00 27.41 399 THR A O 1
ATOM 3077 N N . LEU A 1 400 ? -60.585 -7.796 43.410 1.00 28.41 400 LEU A N 1
ATOM 3078 C CA . LEU A 1 400 ? -59.606 -7.972 42.309 1.00 28.41 400 LEU A CA 1
ATOM 3079 C C . LEU A 1 400 ? -60.297 -8.901 41.255 1.00 28.41 400 LEU A C 1
ATOM 3081 O O . LEU A 1 400 ? -61.322 -9.483 41.621 1.00 28.41 400 LEU A O 1
ATOM 3085 N N . PRO A 1 401 ? -59.744 -9.247 40.062 1.00 42.22 401 PRO A N 1
ATOM 3086 C CA . PRO A 1 401 ? -58.935 -8.505 39.066 1.00 42.22 401 PRO A CA 1
ATOM 3087 C C . PRO A 1 401 ? -59.308 -8.815 37.566 1.00 42.22 401 PRO A C 1
ATOM 3089 O O . PRO A 1 401 ? -60.202 -9.609 37.296 1.00 42.22 401 PRO A O 1
ATOM 3092 N N . ALA A 1 402 ? -58.491 -8.311 36.612 1.00 30.55 402 ALA A N 1
ATOM 3093 C CA . ALA A 1 402 ? -58.207 -8.864 35.253 1.00 30.55 402 ALA A CA 1
ATOM 3094 C C . ALA A 1 402 ? -59.280 -8.697 34.118 1.00 30.55 402 ALA A C 1
ATOM 3096 O O . ALA A 1 402 ? -60.419 -8.353 34.402 1.00 30.55 402 ALA A O 1
ATOM 3097 N N . ASN A 1 403 ? -58.995 -8.863 32.802 1.00 32.09 403 ASN A N 1
ATOM 3098 C CA . ASN A 1 403 ? -57.806 -9.427 32.118 1.00 32.09 403 ASN A CA 1
ATOM 3099 C C . ASN A 1 403 ? -57.513 -8.900 30.664 1.00 32.09 403 ASN A C 1
ATOM 3101 O O . ASN A 1 403 ? -58.253 -8.086 30.120 1.00 32.09 403 ASN A O 1
ATOM 3105 N N . THR A 1 404 ? -56.418 -9.416 30.073 1.00 35.84 404 THR A N 1
ATOM 3106 C CA . THR A 1 404 ? -55.723 -9.215 28.763 1.00 35.84 404 THR A CA 1
ATOM 3107 C C . THR A 1 404 ? -56.539 -9.314 27.452 1.00 35.84 404 THR A C 1
ATOM 3109 O O . THR A 1 404 ? -57.552 -10.002 27.450 1.00 35.84 404 THR A O 1
ATOM 3112 N N . THR A 1 405 ? -56.229 -8.693 26.289 1.00 42.09 405 THR A N 1
ATOM 3113 C CA . THR A 1 405 ? -55.005 -8.448 25.441 1.00 42.09 405 THR A CA 1
ATOM 3114 C C . THR A 1 405 ? -54.801 -9.469 24.300 1.00 42.09 405 THR A C 1
ATOM 3116 O O . THR A 1 405 ? -54.684 -10.657 24.575 1.00 42.09 405 THR A O 1
ATOM 3119 N N . THR A 1 406 ? -54.573 -8.975 23.061 1.00 36.00 406 THR A N 1
ATOM 3120 C CA . THR A 1 406 ? -54.069 -9.695 21.845 1.00 36.00 406 THR A CA 1
ATOM 3121 C C . THR A 1 406 ? -54.949 -10.846 21.311 1.00 36.00 406 THR A C 1
ATOM 3123 O O . THR A 1 406 ? -55.634 -11.510 22.066 1.00 36.00 406 THR A O 1
ATOM 3126 N N . LEU A 1 407 ? -55.027 -11.138 20.008 1.00 28.73 407 LEU A N 1
ATOM 3127 C CA . LEU A 1 407 ? -54.016 -11.098 18.947 1.00 28.73 407 LEU A CA 1
ATOM 3128 C C . LEU A 1 407 ? -54.734 -11.026 17.577 1.00 28.73 407 LEU A C 1
ATOM 3130 O O . LEU A 1 407 ? -55.686 -11.768 17.401 1.00 28.73 407 LEU A O 1
ATOM 3134 N N . ASP A 1 408 ? -54.290 -10.178 16.637 1.00 32.94 408 ASP A N 1
ATOM 3135 C CA . ASP A 1 408 ? -54.382 -10.433 15.177 1.00 32.94 408 ASP A CA 1
ATOM 3136 C C . ASP A 1 408 ? -53.687 -9.316 14.372 1.00 32.94 408 ASP A C 1
ATOM 3138 O O . ASP A 1 408 ? -54.275 -8.434 13.743 1.00 32.94 408 ASP A O 1
ATOM 3142 N N . LYS A 1 409 ? -52.351 -9.362 14.401 1.00 39.56 409 LYS A N 1
ATOM 3143 C CA . LYS A 1 409 ? -51.542 -8.871 13.278 1.00 39.56 409 LYS A CA 1
ATOM 3144 C C . LYS A 1 409 ? -51.505 -9.973 12.206 1.00 39.56 409 LYS A C 1
ATOM 3146 O O . LYS A 1 409 ? -51.635 -11.139 12.539 1.00 39.56 409 LYS A O 1
ATOM 3151 N N . MET A 1 410 ? -51.119 -9.593 10.982 1.00 33.62 410 MET A N 1
ATOM 3152 C CA . MET A 1 410 ? -50.614 -10.474 9.901 1.00 33.62 410 MET A CA 1
ATOM 3153 C C . MET A 1 410 ? -51.629 -11.107 8.925 1.00 33.62 410 MET A C 1
ATOM 3155 O O . MET A 1 410 ? -51.703 -12.323 8.806 1.00 33.62 410 MET A O 1
ATOM 3159 N N . VAL A 1 411 ? -52.268 -10.288 8.074 1.00 40.28 411 VAL A N 1
ATOM 3160 C CA . VAL A 1 411 ? -52.728 -10.766 6.742 1.00 40.28 411 VAL A CA 1
ATOM 3161 C C . VAL A 1 411 ? -52.347 -9.812 5.597 1.00 40.28 411 VAL A C 1
ATOM 3163 O O . VAL A 1 411 ? -51.822 -10.247 4.574 1.00 40.28 411 VAL A O 1
ATOM 3166 N N . MET A 1 412 ? -52.562 -8.498 5.728 1.00 42.88 412 MET A N 1
ATOM 3167 C CA . MET A 1 412 ? -52.560 -7.595 4.559 1.00 42.88 412 MET A CA 1
ATOM 3168 C C . MET A 1 412 ? -51.305 -6.718 4.400 1.00 42.88 412 MET A C 1
ATOM 3170 O O . MET A 1 412 ? -51.385 -5.498 4.556 1.00 42.88 412 MET A O 1
ATOM 3174 N N . ARG A 1 413 ? -50.144 -7.310 4.053 1.00 37.44 413 ARG A N 1
ATOM 3175 C CA . ARG A 1 413 ? -49.011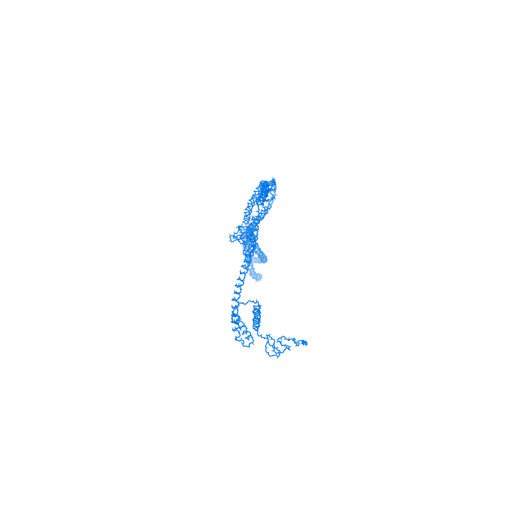 -6.528 3.489 1.00 37.44 413 ARG A CA 1
ATOM 3176 C C . ARG A 1 413 ? -47.927 -7.284 2.686 1.00 37.44 413 ARG A C 1
ATOM 3178 O O . ARG A 1 413 ? -46.774 -6.877 2.706 1.00 37.44 413 ARG A O 1
ATOM 3185 N N . ILE A 1 414 ? -48.282 -8.345 1.950 1.00 39.53 414 ILE A N 1
ATOM 3186 C CA . ILE A 1 414 ? -47.339 -9.092 1.072 1.00 39.53 414 ILE A CA 1
ATOM 3187 C C . ILE A 1 414 ? -47.611 -8.883 -0.440 1.00 39.53 414 ILE A C 1
ATOM 3189 O O . ILE A 1 414 ? -46.795 -9.244 -1.281 1.00 39.53 414 ILE A O 1
ATOM 3193 N N . LYS A 1 415 ? -48.733 -8.258 -0.820 1.00 33.97 415 LYS A N 1
ATOM 3194 C CA . LYS A 1 415 ? -49.282 -8.338 -2.186 1.00 33.97 415 LYS A CA 1
ATOM 3195 C C . LYS A 1 415 ? -49.315 -7.000 -2.951 1.00 33.97 415 LYS A C 1
ATOM 3197 O O . LYS A 1 415 ? -50.407 -6.610 -3.349 1.00 33.97 415 LYS A O 1
ATOM 3202 N N . ASP A 1 416 ? -48.182 -6.304 -3.155 1.00 37.19 416 ASP A N 1
ATOM 3203 C CA . ASP A 1 416 ? -48.176 -5.178 -4.129 1.00 37.19 416 ASP A CA 1
ATOM 3204 C C . ASP A 1 416 ? -46.839 -4.652 -4.722 1.00 37.19 416 ASP A C 1
ATOM 3206 O O . ASP A 1 416 ? -46.801 -3.509 -5.169 1.00 37.19 416 ASP A O 1
ATOM 3210 N N . ARG A 1 417 ? -45.712 -5.390 -4.759 1.00 35.62 417 ARG A N 1
ATOM 3211 C CA . ARG A 1 417 ? -44.498 -4.908 -5.484 1.00 35.62 417 ARG A CA 1
ATOM 3212 C C . ARG A 1 417 ? -43.753 -5.999 -6.252 1.00 35.62 417 ARG A C 1
ATOM 3214 O O . ARG A 1 417 ? -42.695 -6.447 -5.825 1.00 35.62 417 ARG A O 1
ATOM 3221 N N . LEU A 1 418 ? -44.302 -6.395 -7.405 1.00 30.44 418 LEU A N 1
ATOM 3222 C CA . LEU A 1 418 ? -43.629 -7.291 -8.352 1.00 30.44 418 LEU A CA 1
ATOM 3223 C C . LEU A 1 418 ? -44.000 -6.965 -9.817 1.00 30.44 418 LEU A C 1
ATOM 3225 O O . LEU A 1 418 ? -44.940 -7.533 -10.356 1.00 30.44 418 LEU A O 1
ATOM 3229 N N . SER A 1 419 ? -43.251 -6.021 -10.401 1.00 32.31 419 SER A N 1
ATOM 3230 C CA . SER A 1 419 ? -43.135 -5.611 -11.823 1.00 32.31 419 SER A CA 1
ATOM 3231 C C . SER A 1 419 ? -41.865 -4.726 -11.903 1.00 32.31 419 SER A C 1
ATOM 3233 O O . SER A 1 419 ? -41.658 -3.946 -10.978 1.00 32.31 419 SER A O 1
ATOM 3235 N N . ASN A 1 420 ? -40.975 -4.745 -12.905 1.00 30.55 420 ASN A N 1
ATOM 3236 C CA . ASN A 1 420 ? -41.102 -5.213 -14.289 1.00 30.55 420 ASN A CA 1
ATOM 3237 C C . ASN A 1 420 ? -39.733 -5.575 -14.940 1.00 30.55 420 ASN A C 1
ATOM 3239 O O . ASN A 1 420 ? -38.681 -5.309 -14.363 1.00 30.55 420 ASN A O 1
ATOM 3243 N N . LEU A 1 421 ? -39.782 -6.123 -16.163 1.00 28.92 421 LEU A N 1
ATOM 3244 C CA . LEU A 1 421 ? -38.672 -6.552 -17.055 1.00 28.92 421 LEU A CA 1
ATOM 3245 C C . LEU A 1 421 ? -38.432 -5.503 -18.188 1.00 28.92 421 LEU A C 1
ATOM 3247 O O . LEU A 1 421 ? -39.265 -4.607 -18.318 1.00 28.92 421 LEU A O 1
ATOM 3251 N N . THR A 1 422 ? -37.396 -5.476 -19.053 1.00 33.03 422 THR A N 1
ATOM 3252 C CA . THR A 1 422 ? -36.192 -6.309 -19.387 1.00 33.03 422 THR A CA 1
ATOM 3253 C C . THR A 1 422 ? -35.173 -5.377 -20.109 1.00 33.03 422 THR A C 1
ATOM 3255 O O . THR A 1 422 ? -35.614 -4.420 -20.737 1.00 33.03 422 THR A O 1
ATOM 3258 N N . ASP A 1 423 ? -33.853 -5.444 -19.872 1.00 33.00 423 ASP A N 1
ATOM 3259 C CA . ASP A 1 423 ? -32.787 -6.182 -20.615 1.00 33.00 423 ASP A CA 1
ATOM 3260 C C . ASP A 1 423 ? -32.353 -5.639 -22.011 1.00 33.00 423 ASP A C 1
ATOM 3262 O O . ASP A 1 423 ? -33.161 -5.086 -22.753 1.00 33.00 423 ASP A O 1
ATOM 3266 N N . VAL A 1 424 ? -31.059 -5.851 -22.324 1.00 31.20 424 VAL A N 1
ATOM 3267 C CA . VAL A 1 424 ? -30.386 -6.181 -23.611 1.00 31.20 424 VAL A CA 1
ATOM 3268 C C . VAL A 1 424 ? -29.010 -5.492 -23.779 1.00 31.20 424 VAL A C 1
ATOM 3270 O O . VAL A 1 424 ? -28.836 -4.290 -23.584 1.00 31.20 424 VAL A O 1
ATOM 3273 N N . GLU A 1 425 ? -28.018 -6.305 -24.156 1.00 31.47 425 GLU A N 1
ATOM 3274 C CA . GLU A 1 425 ? -26.565 -6.062 -24.159 1.00 31.47 425 GLU A CA 1
ATOM 3275 C C . GLU A 1 425 ? -25.978 -5.831 -25.577 1.00 31.47 425 GLU A C 1
ATOM 3277 O O . GLU A 1 425 ? -26.531 -6.308 -26.569 1.00 31.47 425 GLU A O 1
ATOM 3282 N N . GLY A 1 426 ? -24.814 -5.164 -25.700 1.00 37.84 426 GLY A N 1
ATOM 3283 C CA . GLY A 1 426 ? -24.031 -5.195 -26.951 1.00 37.84 426 GLY A CA 1
ATOM 3284 C C . GLY A 1 426 ? -22.797 -4.275 -27.060 1.00 37.84 426 GLY A C 1
ATOM 3285 O O . GLY A 1 426 ? -22.881 -3.071 -26.853 1.00 37.84 426 GLY A O 1
ATOM 3286 N N . ILE A 1 427 ? -21.674 -4.843 -27.535 1.00 34.69 427 ILE A N 1
ATOM 3287 C CA . ILE A 1 427 ? -20.450 -4.171 -28.054 1.00 34.69 427 ILE A CA 1
ATOM 3288 C C . ILE A 1 427 ? -19.488 -3.523 -27.021 1.00 34.69 427 ILE A C 1
ATOM 3290 O O . ILE A 1 427 ? -19.104 -2.362 -27.144 1.00 34.69 427 ILE A O 1
ATOM 3294 N N . VAL A 1 428 ? -18.959 -4.306 -26.069 1.00 41.50 428 VAL A N 1
ATOM 3295 C CA . VAL A 1 428 ? -17.714 -3.975 -25.328 1.00 41.50 428 VAL A CA 1
ATOM 3296 C C . VAL A 1 428 ? -16.920 -5.262 -25.035 1.00 41.50 428 VAL A C 1
ATOM 3298 O O . VAL A 1 428 ? -17.137 -5.864 -23.991 1.00 41.50 428 VAL A O 1
ATOM 3301 N N . ASN A 1 429 ? -15.997 -5.712 -25.914 1.00 50.22 429 ASN A N 1
ATOM 3302 C CA . ASN A 1 429 ? -15.302 -7.006 -25.682 1.00 50.22 429 ASN A CA 1
ATOM 3303 C C . ASN A 1 429 ? -13.768 -7.103 -25.896 1.00 50.22 429 ASN A C 1
ATOM 3305 O O . ASN A 1 429 ? -13.210 -8.145 -25.581 1.00 50.22 429 ASN A O 1
ATOM 3309 N N . GLN A 1 430 ? -13.034 -6.077 -26.368 1.00 44.22 430 GLN A N 1
ATOM 3310 C CA . GLN A 1 430 ? -11.552 -6.187 -26.480 1.00 44.22 430 GLN A CA 1
ATOM 3311 C C . GLN A 1 430 ? -10.752 -5.042 -25.837 1.00 44.22 430 GLN A C 1
ATOM 3313 O O . GLN A 1 430 ? -9.874 -5.320 -25.025 1.00 44.22 430 GLN A O 1
ATOM 3318 N N . THR A 1 431 ? -11.146 -3.770 -25.982 1.00 43.59 431 THR A N 1
ATOM 3319 C CA . THR A 1 431 ? -10.747 -2.731 -24.996 1.00 43.59 431 THR A CA 1
ATOM 3320 C C . THR A 1 431 ? -11.372 -2.993 -23.620 1.00 43.59 431 THR A C 1
ATOM 3322 O O . THR A 1 431 ? -10.938 -2.453 -22.603 1.00 43.59 431 THR A O 1
ATOM 3325 N N . ALA A 1 432 ? -12.394 -3.855 -23.602 1.00 49.38 432 ALA A N 1
ATOM 3326 C CA . ALA A 1 432 ? -13.062 -4.343 -22.417 1.00 49.38 432 ALA A CA 1
ATOM 3327 C C . ALA A 1 432 ? -12.082 -4.941 -21.422 1.00 49.38 432 ALA A C 1
ATOM 3329 O O . ALA A 1 432 ? -12.151 -4.565 -20.275 1.00 49.38 432 ALA A O 1
ATOM 3330 N N . GLN A 1 433 ? -11.162 -5.826 -21.806 1.00 49.88 433 GLN A N 1
ATOM 3331 C CA . GLN A 1 433 ? -10.513 -6.698 -20.822 1.00 49.88 433 GLN A CA 1
ATOM 3332 C C . GLN A 1 433 ? -9.648 -5.938 -19.797 1.00 49.88 433 GLN A C 1
ATOM 3334 O O . GLN A 1 433 ? -9.757 -6.197 -18.601 1.00 49.88 433 GLN A O 1
ATOM 3339 N N . HIS A 1 434 ? -8.878 -4.931 -20.225 1.00 43.16 434 HIS A N 1
ATOM 3340 C CA . HIS A 1 434 ? -8.107 -4.078 -19.307 1.00 43.16 434 HIS A CA 1
ATOM 3341 C C . HIS A 1 434 ? -8.983 -3.069 -18.550 1.00 43.16 434 HIS A C 1
ATOM 3343 O O . HIS A 1 434 ? -8.795 -2.873 -17.351 1.00 43.16 434 HIS A O 1
ATOM 3349 N N . ILE A 1 435 ? -9.982 -2.470 -19.210 1.00 49.00 435 ILE A N 1
ATOM 3350 C CA . ILE A 1 435 ? -10.934 -1.557 -18.553 1.00 49.00 435 ILE A CA 1
ATOM 3351 C C . ILE A 1 435 ? -11.824 -2.316 -17.559 1.00 49.00 435 ILE A C 1
ATOM 3353 O O . ILE A 1 435 ? -12.179 -1.766 -16.527 1.00 49.00 435 ILE A O 1
ATOM 3357 N N . ARG A 1 436 ? -12.157 -3.576 -17.841 1.00 57.94 436 ARG A N 1
ATOM 3358 C CA . ARG A 1 436 ? -12.933 -4.493 -17.007 1.00 57.94 436 ARG A CA 1
ATOM 3359 C C . ARG A 1 436 ? -12.090 -4.937 -15.829 1.00 57.94 436 ARG A C 1
ATOM 3361 O O . ARG A 1 436 ? -12.580 -4.786 -14.735 1.00 57.94 436 ARG A O 1
ATOM 3368 N N . LYS A 1 437 ? -10.815 -5.304 -16.007 1.00 61.09 437 LYS A N 1
ATOM 3369 C CA . LYS A 1 437 ? -9.887 -5.554 -14.886 1.00 61.09 437 LYS A CA 1
ATOM 3370 C C . LYS A 1 437 ? -9.757 -4.332 -13.963 1.00 61.09 437 LYS A C 1
ATOM 3372 O O . LYS A 1 437 ? -9.833 -4.461 -12.749 1.00 61.09 437 LYS A O 1
ATOM 3377 N N . ALA A 1 438 ? -9.609 -3.131 -14.530 1.00 52.38 438 ALA A N 1
ATOM 3378 C CA . ALA A 1 438 ? -9.534 -1.890 -13.754 1.00 52.38 438 ALA A CA 1
ATOM 3379 C C . ALA A 1 438 ? -10.876 -1.499 -13.099 1.00 52.38 438 ALA A C 1
ATOM 3381 O O . ALA A 1 438 ? -10.875 -0.923 -12.015 1.00 52.38 438 ALA A O 1
ATOM 3382 N N . LYS A 1 439 ? -12.016 -1.814 -13.733 1.00 58.56 439 LYS A N 1
ATOM 3383 C CA . LYS A 1 439 ? -13.362 -1.624 -13.169 1.00 58.56 439 LYS A CA 1
ATOM 3384 C C . LYS A 1 439 ? -13.709 -2.674 -12.113 1.00 58.56 439 LYS A C 1
ATOM 3386 O O . LYS A 1 439 ? -14.276 -2.292 -11.111 1.00 58.56 439 LYS A O 1
ATOM 3391 N N . GLU A 1 440 ? -13.341 -3.939 -12.307 1.00 72.94 440 GLU A N 1
ATOM 3392 C CA . GLU A 1 440 ? -13.443 -5.037 -11.334 1.00 72.94 440 GLU A CA 1
ATOM 3393 C C . GLU A 1 440 ? -12.703 -4.625 -10.057 1.00 72.94 440 GLU A C 1
ATOM 3395 O O . GLU A 1 440 ? -13.329 -4.505 -9.013 1.00 72.94 440 GLU A O 1
ATOM 3400 N N . LEU A 1 441 ? -11.425 -4.239 -10.164 1.00 67.69 441 LEU A N 1
ATOM 3401 C CA . LEU A 1 441 ? -10.633 -3.741 -9.030 1.00 67.69 441 LEU A CA 1
ATOM 3402 C C . LEU A 1 441 ? -11.202 -2.455 -8.400 1.00 67.69 441 LEU A C 1
ATOM 3404 O O . LEU A 1 441 ? -11.107 -2.265 -7.189 1.00 67.69 441 LEU A O 1
ATOM 3408 N N . LEU A 1 442 ? -11.801 -1.562 -9.197 1.00 67.69 442 LEU A N 1
ATOM 3409 C CA . LEU A 1 442 ? -12.484 -0.373 -8.682 1.00 67.69 442 LEU A CA 1
ATOM 3410 C C . LEU A 1 442 ? -13.769 -0.736 -7.923 1.00 67.69 442 LEU A C 1
ATOM 3412 O O . LEU A 1 442 ? -14.011 -0.175 -6.861 1.00 67.69 442 LEU A O 1
ATOM 3416 N N . THR A 1 443 ? -14.573 -1.665 -8.438 1.00 73.69 443 THR A N 1
ATOM 3417 C CA . THR A 1 443 ? -15.797 -2.152 -7.794 1.00 73.69 443 THR A CA 1
ATOM 3418 C C . THR A 1 443 ? -15.462 -2.931 -6.527 1.00 73.69 443 THR A C 1
ATOM 3420 O O . THR A 1 443 ? -16.058 -2.660 -5.494 1.00 73.69 443 THR A O 1
ATOM 3423 N N . GLU A 1 444 ? -14.445 -3.797 -6.543 1.00 74.06 444 GLU A N 1
ATOM 3424 C CA . GLU A 1 444 ? -13.919 -4.463 -5.345 1.00 74.06 444 GLU A CA 1
ATOM 3425 C C . GLU A 1 444 ? -13.488 -3.446 -4.274 1.00 74.06 444 GLU A C 1
ATOM 3427 O O . GLU A 1 444 ? -13.784 -3.634 -3.091 1.00 74.06 444 GLU A O 1
ATOM 3432 N N . ALA A 1 445 ? -12.844 -2.342 -4.674 1.00 65.38 445 ALA A N 1
ATOM 3433 C CA . ALA A 1 445 ? -12.462 -1.259 -3.770 1.00 65.38 445 ALA A CA 1
ATOM 3434 C C . ALA A 1 445 ? -13.673 -0.454 -3.252 1.00 65.38 445 ALA A C 1
ATOM 3436 O O . ALA A 1 445 ? -13.758 -0.168 -2.059 1.00 65.38 445 ALA A O 1
ATOM 3437 N N . GLU A 1 446 ? -14.636 -0.113 -4.109 1.00 70.94 446 GLU A N 1
ATOM 3438 C CA . GLU A 1 446 ? -15.860 0.604 -3.721 1.00 70.94 446 GLU A CA 1
ATOM 3439 C C . GLU A 1 446 ? -16.754 -0.244 -2.804 1.00 70.94 446 GLU A C 1
ATOM 3441 O O . GLU A 1 446 ? -17.263 0.261 -1.803 1.00 70.94 446 GLU A O 1
ATOM 3446 N N . GLU A 1 447 ? -16.865 -1.547 -3.061 1.00 75.75 447 GLU A N 1
ATOM 3447 C CA . GLU A 1 447 ? -17.507 -2.497 -2.158 1.00 75.75 447 GLU A CA 1
ATOM 3448 C C . GLU A 1 447 ? -16.740 -2.657 -0.842 1.00 75.75 447 GLU A C 1
ATOM 3450 O O . GLU A 1 447 ? -17.357 -2.689 0.220 1.00 75.75 447 GLU A O 1
ATOM 3455 N N . ALA A 1 448 ? -15.405 -2.766 -0.872 1.00 67.81 448 ALA A N 1
ATOM 3456 C CA . ALA A 1 448 ? -14.597 -2.855 0.344 1.00 67.81 448 ALA A CA 1
ATOM 3457 C C . ALA A 1 448 ? -14.772 -1.602 1.210 1.00 67.81 448 ALA A C 1
ATOM 3459 O O . ALA A 1 448 ? -14.968 -1.717 2.421 1.00 67.81 448 ALA A O 1
ATOM 3460 N N . LYS A 1 449 ? -14.806 -0.420 0.583 1.00 71.00 449 LYS A N 1
ATOM 3461 C CA . LYS A 1 449 ? -15.130 0.843 1.243 1.00 71.00 449 LYS A CA 1
ATOM 3462 C C . LYS A 1 449 ? -16.550 0.829 1.821 1.00 71.00 449 LYS A C 1
ATOM 3464 O O . LYS A 1 449 ? -16.713 1.158 2.990 1.00 71.00 449 LYS A O 1
ATOM 3469 N N . SER A 1 450 ? -17.558 0.412 1.054 1.00 76.44 450 SER A N 1
ATOM 3470 C CA . SER A 1 450 ? -18.951 0.354 1.521 1.00 76.44 450 SER A CA 1
ATOM 3471 C C . SER A 1 450 ? -19.136 -0.631 2.686 1.00 76.44 450 SER A C 1
ATOM 3473 O O . SER A 1 450 ? -19.785 -0.300 3.678 1.00 76.44 450 SER A O 1
ATOM 3475 N N . ARG A 1 451 ? -18.487 -1.804 2.635 1.00 73.31 451 ARG A N 1
ATOM 3476 C CA . ARG A 1 451 ? -18.426 -2.760 3.753 1.00 73.31 451 ARG A CA 1
ATOM 3477 C C . ARG A 1 451 ? -17.744 -2.146 4.978 1.00 73.31 451 ARG A C 1
ATOM 3479 O O . ARG A 1 451 ? -18.250 -2.301 6.085 1.00 73.31 451 ARG A O 1
ATOM 3486 N N . ALA A 1 452 ? -16.640 -1.423 4.797 1.00 68.19 452 ALA A N 1
ATOM 3487 C CA . ALA A 1 452 ? -15.948 -0.723 5.878 1.00 68.19 452 ALA A CA 1
ATOM 3488 C C . ALA A 1 452 ? -16.808 0.394 6.506 1.00 68.19 452 ALA A C 1
ATOM 3490 O O . ALA A 1 452 ? -16.837 0.536 7.727 1.00 68.19 452 ALA A O 1
ATOM 3491 N N . GLU A 1 453 ? -17.558 1.149 5.701 1.00 73.00 453 GLU A N 1
ATOM 3492 C CA . GLU A 1 453 ? -18.514 2.155 6.181 1.00 73.00 453 GLU A CA 1
ATOM 3493 C C . GLU A 1 453 ? -19.673 1.501 6.956 1.00 73.00 453 GLU A C 1
ATOM 3495 O O . GLU A 1 453 ? -19.962 1.922 8.075 1.00 73.00 453 GLU A O 1
ATOM 3500 N N . GLY A 1 454 ? -20.239 0.397 6.456 1.00 75.38 454 GLY A N 1
ATOM 3501 C CA . GLY A 1 454 ? -21.255 -0.383 7.174 1.00 75.38 454 GLY A CA 1
ATOM 3502 C C . GLY A 1 454 ? -20.754 -0.988 8.494 1.00 75.38 454 GLY A C 1
ATOM 3503 O O . GLY A 1 454 ? -21.479 -0.981 9.490 1.00 75.38 454 GLY A O 1
ATOM 3504 N N . VAL A 1 455 ? -19.499 -1.450 8.548 1.00 73.81 455 VAL A N 1
ATOM 3505 C CA . VAL A 1 455 ? -18.848 -1.906 9.792 1.00 73.81 455 VAL A CA 1
ATOM 3506 C C . VAL A 1 455 ? -18.627 -0.744 10.762 1.00 73.81 455 VAL A C 1
ATOM 3508 O O . VAL A 1 455 ? -18.904 -0.900 11.949 1.00 73.81 455 VAL A O 1
ATOM 3511 N N . LYS A 1 456 ? -18.193 0.430 10.285 1.00 73.50 456 LYS A N 1
ATOM 3512 C CA . LYS A 1 456 ? -18.081 1.653 11.101 1.00 73.50 456 LYS A CA 1
ATOM 3513 C C . LYS A 1 456 ? -19.429 2.040 11.713 1.00 73.50 456 LYS A C 1
ATOM 3515 O O . LYS A 1 456 ? -19.484 2.356 12.898 1.00 73.50 456 LYS A O 1
ATOM 3520 N N . ASP A 1 457 ? -20.498 2.034 10.925 1.00 75.25 457 ASP A N 1
ATOM 3521 C CA . ASP A 1 457 ? -21.815 2.459 11.397 1.00 75.25 457 ASP A CA 1
ATOM 3522 C C . ASP A 1 457 ? -22.413 1.423 12.361 1.00 75.25 457 ASP A C 1
ATOM 3524 O O . ASP A 1 457 ? -22.900 1.798 13.425 1.00 75.25 457 ASP A O 1
ATOM 3528 N N . THR A 1 458 ? -22.230 0.126 12.084 1.00 71.88 458 THR A N 1
ATOM 3529 C CA . THR A 1 458 ? -22.554 -0.956 13.033 1.00 71.88 458 THR A CA 1
ATOM 3530 C C . THR A 1 458 ? -21.778 -0.793 14.343 1.00 71.88 458 THR A C 1
ATOM 3532 O O . THR A 1 458 ? -22.377 -0.843 15.410 1.00 71.88 458 THR A O 1
ATOM 3535 N N . ALA A 1 459 ? -20.467 -0.529 14.293 1.00 69.94 459 ALA A N 1
ATOM 3536 C CA . ALA A 1 459 ? -19.642 -0.318 15.485 1.00 69.94 459 ALA A CA 1
ATOM 3537 C C . ALA A 1 459 ? -20.058 0.933 16.283 1.00 69.94 459 ALA A C 1
ATOM 3539 O O . ALA A 1 459 ? -20.021 0.906 17.512 1.00 69.94 459 ALA A O 1
ATOM 3540 N N . ASN A 1 460 ? -20.507 2.002 15.615 1.00 72.56 460 ASN A N 1
ATOM 3541 C CA . ASN A 1 460 ? -21.080 3.177 16.277 1.00 72.56 460 ASN A CA 1
ATOM 3542 C C . ASN A 1 460 ? -22.409 2.849 16.977 1.00 72.56 460 ASN A C 1
ATOM 3544 O O . ASN A 1 460 ? -22.595 3.245 18.126 1.00 72.56 460 ASN A O 1
ATOM 3548 N N . SER A 1 461 ? -23.305 2.091 16.335 1.00 74.94 461 SER A N 1
ATOM 3549 C CA . SER A 1 461 ? -24.545 1.620 16.969 1.00 74.94 461 SER A CA 1
ATOM 3550 C C . SER A 1 461 ? -24.272 0.673 18.142 1.00 74.94 461 SER A C 1
ATOM 3552 O O . SER A 1 461 ? -24.890 0.824 19.193 1.00 74.94 461 SER A O 1
ATOM 3554 N N . THR A 1 462 ? -23.304 -0.242 18.019 1.00 71.44 462 THR A N 1
ATOM 3555 C CA . THR A 1 462 ? -22.859 -1.104 19.127 1.00 71.44 462 THR A CA 1
ATOM 3556 C C . THR A 1 462 ? -22.275 -0.280 20.270 1.00 71.44 462 THR A C 1
ATOM 3558 O O . THR A 1 462 ? -22.577 -0.558 21.425 1.00 71.44 462 THR A O 1
ATOM 3561 N N . LYS A 1 463 ? -21.486 0.765 19.978 1.00 74.12 463 LYS A N 1
ATOM 3562 C CA . LYS A 1 463 ? -20.979 1.682 21.005 1.00 74.12 463 LYS A CA 1
ATOM 3563 C C . LYS A 1 463 ? -22.125 2.373 21.747 1.00 74.12 463 LYS A C 1
ATOM 3565 O O . LYS A 1 463 ? -22.110 2.376 22.968 1.00 74.12 463 LYS A O 1
ATOM 3570 N N . GLN A 1 464 ? -23.119 2.912 21.039 1.00 77.12 464 GLN A N 1
ATOM 3571 C CA . GLN A 1 464 ? -24.264 3.551 21.692 1.00 77.12 464 GLN A CA 1
ATOM 3572 C C . GLN A 1 464 ? -25.045 2.554 22.566 1.00 77.12 464 GLN A C 1
ATOM 3574 O O . GLN A 1 464 ? -25.349 2.859 23.714 1.00 77.12 464 GLN A O 1
ATOM 3579 N N . ALA A 1 465 ? -25.302 1.342 22.064 1.00 72.81 465 ALA A N 1
ATOM 3580 C CA . ALA A 1 465 ? -25.965 0.289 22.834 1.00 72.81 465 ALA A CA 1
ATOM 3581 C C . ALA A 1 465 ? -25.153 -0.152 24.070 1.00 72.81 465 ALA A C 1
ATOM 3583 O O . ALA A 1 465 ? -25.737 -0.517 25.089 1.00 72.81 465 ALA A O 1
ATOM 3584 N N . LEU A 1 466 ? -23.817 -0.102 24.007 1.00 72.12 466 LEU A N 1
ATOM 3585 C CA . LEU A 1 466 ? -22.933 -0.345 25.150 1.00 72.12 466 LEU A CA 1
ATOM 3586 C C . LEU A 1 466 ? -22.976 0.794 26.168 1.00 72.12 466 LEU A C 1
ATOM 3588 O O . LEU A 1 466 ? -23.147 0.511 27.346 1.00 72.12 466 LEU A O 1
ATOM 3592 N N . ASP A 1 467 ? -22.879 2.051 25.727 1.00 75.12 467 ASP A N 1
ATOM 3593 C CA . ASP A 1 467 ? -22.958 3.223 26.608 1.00 75.12 467 ASP A CA 1
ATOM 3594 C C . ASP A 1 467 ? -24.344 3.258 27.331 1.00 75.12 467 ASP A C 1
ATOM 3596 O O . ASP A 1 467 ? -24.442 3.593 28.513 1.00 75.12 467 ASP A O 1
ATOM 3600 N N . GLU A 1 468 ? -25.426 2.825 26.661 1.00 77.44 468 GLU A N 1
ATOM 3601 C CA . GLU A 1 468 ? -26.759 2.609 27.262 1.00 77.44 468 GLU A CA 1
ATOM 3602 C C . GLU A 1 468 ? -26.796 1.403 28.230 1.00 77.44 468 GLU A C 1
ATOM 3604 O O . GLU A 1 468 ? -27.427 1.476 29.289 1.00 77.44 468 GLU A O 1
ATOM 3609 N N . SER A 1 469 ? -26.091 0.311 27.912 1.00 70.44 469 SER A N 1
ATOM 3610 C CA . SER A 1 469 ? -25.993 -0.883 28.769 1.00 70.44 469 SER A CA 1
ATOM 3611 C C . SER A 1 469 ? -25.191 -0.625 30.047 1.00 70.44 469 SER A C 1
ATOM 3613 O O . SER A 1 469 ? -25.605 -1.064 31.115 1.00 70.44 469 SER A O 1
ATOM 3615 N N . GLU A 1 470 ? -24.087 0.122 29.970 1.00 72.56 470 GLU A N 1
ATOM 3616 C CA . GLU A 1 470 ? -23.251 0.524 31.113 1.00 72.56 470 GLU A CA 1
ATOM 3617 C C . GLU A 1 470 ? -24.070 1.348 32.123 1.00 72.56 470 GLU A C 1
ATOM 3619 O O . GLU A 1 470 ? -24.038 1.098 33.331 1.00 72.56 470 GLU A O 1
ATOM 3624 N N . LYS A 1 471 ? -24.916 2.263 31.626 1.00 78.38 471 LYS A N 1
ATOM 3625 C CA . LYS A 1 471 ? -25.873 3.010 32.454 1.00 78.38 471 LYS A CA 1
ATOM 3626 C C . LYS A 1 471 ? -26.878 2.088 33.153 1.00 78.38 471 LYS A C 1
ATOM 3628 O O . LYS A 1 471 ? -27.101 2.246 34.351 1.00 78.38 471 LYS A O 1
ATOM 3633 N N . ALA A 1 472 ? -27.445 1.111 32.443 1.00 73.88 472 ALA A N 1
ATOM 3634 C CA . ALA A 1 472 ? -28.386 0.148 33.021 1.00 73.88 472 ALA A CA 1
ATOM 3635 C C . ALA A 1 472 ? -27.724 -0.796 34.049 1.00 73.88 472 ALA A C 1
ATOM 3637 O O . ALA A 1 472 ? -28.319 -1.094 35.084 1.00 73.88 472 ALA A O 1
ATOM 3638 N N . ILE A 1 473 ? -26.479 -1.226 33.807 1.00 70.69 473 ILE A N 1
ATOM 3639 C CA . ILE A 1 473 ? -25.651 -2.016 34.739 1.00 70.69 473 ILE A CA 1
ATOM 3640 C C . ILE A 1 473 ? -25.392 -1.233 36.029 1.00 70.69 473 ILE A C 1
ATOM 3642 O O . ILE A 1 473 ? -25.494 -1.791 37.128 1.00 70.69 473 ILE A O 1
ATOM 3646 N N . LYS A 1 474 ? -25.099 0.067 35.910 1.00 77.38 474 LYS A N 1
ATOM 3647 C CA . LYS A 1 474 ? -24.919 0.954 37.058 1.00 77.38 474 LYS A CA 1
ATOM 3648 C C . LYS A 1 474 ? -26.213 1.126 37.854 1.00 77.38 474 LYS A C 1
ATOM 3650 O O . LYS A 1 474 ? -26.206 0.861 39.051 1.00 77.38 474 LYS A O 1
ATOM 3655 N N . GLU A 1 475 ? -27.322 1.472 37.199 1.00 76.56 475 GLU A N 1
ATOM 3656 C CA . GLU A 1 475 ? -28.637 1.612 37.850 1.00 76.56 475 GLU A CA 1
ATOM 3657 C C . GLU A 1 475 ? -29.066 0.314 38.558 1.00 76.56 475 GLU A C 1
ATOM 3659 O O . GLU A 1 475 ? -29.545 0.353 39.692 1.00 76.56 475 GLU A O 1
ATOM 3664 N N . ALA A 1 476 ? -28.819 -0.850 37.945 1.00 67.94 476 ALA A N 1
ATOM 3665 C CA . ALA A 1 476 ? -29.043 -2.144 38.584 1.00 67.94 476 ALA A CA 1
ATOM 3666 C C . ALA A 1 476 ? -28.119 -2.372 39.795 1.00 67.94 476 ALA A C 1
ATOM 3668 O O . ALA A 1 476 ? -28.562 -2.899 40.811 1.00 67.94 476 ALA A O 1
ATOM 3669 N N . THR A 1 477 ? -26.846 -1.975 39.720 1.00 68.25 477 THR A N 1
ATOM 3670 C CA . THR A 1 477 ? -25.887 -2.126 40.829 1.00 68.25 477 THR A CA 1
ATOM 3671 C C . THR A 1 477 ? -26.239 -1.233 42.020 1.00 68.25 477 THR A C 1
ATOM 3673 O O . THR A 1 477 ? -26.164 -1.690 43.164 1.00 68.25 477 THR A O 1
ATOM 3676 N N . ASP A 1 478 ? -26.671 0.001 41.764 1.00 73.75 478 ASP A N 1
ATOM 3677 C CA . ASP A 1 478 ? -27.126 0.936 42.795 1.00 73.75 478 ASP A CA 1
ATOM 3678 C C . ASP A 1 478 ? -28.392 0.384 43.488 1.00 73.75 478 ASP A C 1
ATOM 3680 O O . ASP A 1 478 ? -28.421 0.250 44.713 1.00 73.75 478 ASP A O 1
ATOM 3684 N N . ALA A 1 479 ? -29.382 -0.083 42.715 1.00 72.38 479 ALA A N 1
ATOM 3685 C CA . ALA A 1 479 ? -30.606 -0.699 43.243 1.00 72.38 479 ALA A CA 1
ATOM 3686 C C . ALA A 1 479 ? -30.356 -2.006 44.028 1.00 72.38 479 ALA A C 1
ATOM 3688 O O . ALA A 1 479 ? -31.022 -2.271 45.030 1.00 72.38 479 ALA A O 1
ATOM 3689 N N . LEU A 1 480 ? -29.385 -2.830 43.613 1.00 67.38 480 LEU A N 1
ATOM 3690 C CA . LEU A 1 480 ? -28.975 -4.029 44.358 1.00 67.38 480 LEU A CA 1
ATOM 3691 C C . LEU A 1 480 ? -28.302 -3.675 45.691 1.00 67.38 480 LEU A C 1
ATOM 3693 O O . LEU A 1 480 ? -28.489 -4.389 46.676 1.00 67.38 480 LEU A O 1
ATOM 3697 N N . THR A 1 481 ? -27.552 -2.573 45.736 1.00 74.94 481 THR A N 1
ATOM 3698 C CA . THR A 1 481 ? -26.927 -2.073 46.970 1.00 74.94 481 THR A CA 1
ATOM 3699 C C . THR A 1 481 ? -28.001 -1.596 47.952 1.00 74.94 481 THR A C 1
ATOM 3701 O O . THR A 1 481 ? -28.028 -2.045 49.096 1.00 74.94 481 THR A O 1
ATOM 3704 N N . GLU A 1 482 ? -28.971 -0.805 47.481 1.00 74.00 482 GLU A N 1
ATOM 3705 C CA . GLU A 1 482 ? -30.118 -0.371 48.289 1.00 74.00 482 GLU A CA 1
ATOM 3706 C C . GLU A 1 482 ? -30.959 -1.563 48.794 1.00 74.00 482 GLU A C 1
ATOM 3708 O O . GLU A 1 482 ? -31.367 -1.606 49.958 1.00 74.00 482 GLU A O 1
ATOM 3713 N N . ALA A 1 483 ? -31.188 -2.580 47.955 1.00 66.12 483 ALA A N 1
ATOM 3714 C CA . ALA A 1 483 ? -31.879 -3.804 48.361 1.00 66.12 483 ALA A CA 1
ATOM 3715 C C . ALA A 1 483 ? -31.119 -4.572 49.461 1.00 66.12 483 ALA A C 1
ATOM 3717 O O . ALA A 1 483 ? -31.740 -5.088 50.393 1.00 66.12 483 ALA A O 1
ATOM 3718 N N . HIS A 1 484 ? -29.786 -4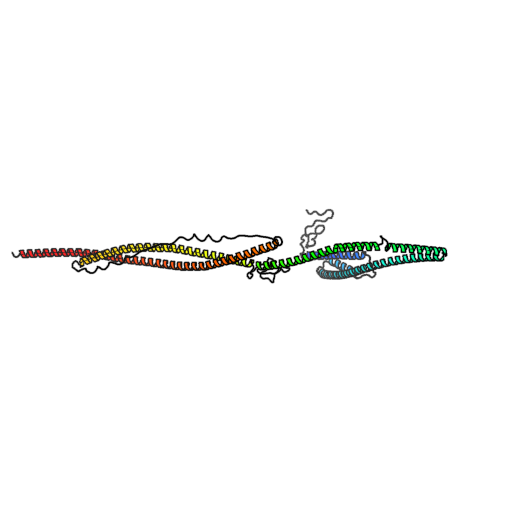.623 49.386 1.00 72.94 484 HIS A N 1
ATOM 3719 C CA . HIS A 1 484 ? -28.941 -5.259 50.398 1.00 72.94 484 HIS A CA 1
ATOM 3720 C C . HIS A 1 484 ? -29.015 -4.528 51.752 1.00 72.94 484 HIS A C 1
ATOM 3722 O O . HIS A 1 484 ? -29.224 -5.167 52.788 1.00 72.94 484 HIS A O 1
ATOM 3728 N N . ASP A 1 485 ? -28.940 -3.196 51.753 1.00 74.75 485 ASP A N 1
ATOM 3729 C CA . ASP A 1 485 ? -29.034 -2.381 52.972 1.00 74.75 485 ASP A CA 1
ATOM 3730 C C . ASP A 1 485 ? -30.427 -2.453 53.622 1.00 74.75 485 ASP A C 1
ATOM 3732 O O . ASP A 1 485 ? -30.552 -2.561 54.849 1.00 74.75 485 ASP A O 1
ATOM 3736 N N . ASN A 1 486 ? -31.487 -2.496 52.809 1.00 74.69 486 ASN A N 1
ATOM 3737 C CA . ASN A 1 486 ? -32.857 -2.716 53.277 1.00 74.69 486 ASN A CA 1
ATOM 3738 C C . ASN A 1 486 ? -33.052 -4.119 53.888 1.00 74.69 486 ASN A C 1
ATOM 3740 O O . ASN A 1 486 ? -33.713 -4.259 54.924 1.00 74.69 486 ASN A O 1
ATOM 3744 N N . LEU A 1 487 ? -32.446 -5.163 53.307 1.00 69.69 487 LEU A N 1
ATOM 3745 C CA . LEU A 1 487 ? -32.459 -6.521 53.872 1.00 69.69 487 LEU A CA 1
ATOM 3746 C C . LEU A 1 487 ? -31.703 -6.591 55.206 1.00 69.69 487 LEU A C 1
ATOM 3748 O O . LEU A 1 487 ? -32.225 -7.160 56.166 1.00 69.69 487 LEU A O 1
ATOM 3752 N N . ASN A 1 488 ? -30.526 -5.966 55.307 1.00 72.94 488 ASN A N 1
ATOM 3753 C CA . ASN A 1 488 ? -29.761 -5.885 56.556 1.00 72.94 488 ASN A CA 1
ATOM 3754 C C . ASN A 1 488 ? -30.526 -5.120 57.649 1.00 72.94 488 ASN A C 1
ATOM 3756 O O . ASN A 1 488 ? -30.603 -5.572 58.794 1.00 72.94 488 ASN A O 1
ATOM 3760 N N . SER A 1 489 ? -31.172 -4.009 57.290 1.00 75.81 489 SER A N 1
ATOM 3761 C CA . SER A 1 489 ? -32.027 -3.239 58.203 1.00 75.81 489 SER A CA 1
ATOM 3762 C C . SER A 1 489 ? -33.226 -4.063 58.690 1.00 75.81 489 SER A C 1
ATOM 3764 O O . SER A 1 489 ? -33.529 -4.084 59.884 1.00 75.81 489 SER A O 1
ATOM 3766 N N . THR A 1 490 ? -33.856 -4.831 57.796 1.00 67.94 490 THR A N 1
ATOM 3767 C CA . THR A 1 490 ? -34.951 -5.759 58.134 1.00 67.94 490 THR A CA 1
ATOM 3768 C C . THR A 1 490 ? -34.475 -6.891 59.054 1.00 67.94 490 THR A C 1
ATOM 3770 O O . THR A 1 490 ? -35.153 -7.235 60.027 1.00 67.94 490 THR A O 1
ATOM 3773 N N . ARG A 1 491 ? -33.278 -7.443 58.813 1.00 71.19 491 ARG A N 1
ATOM 3774 C CA . ARG A 1 491 ? -32.643 -8.452 59.677 1.00 71.19 491 ARG A CA 1
ATOM 3775 C C . ARG A 1 491 ? -32.418 -7.913 61.095 1.00 71.19 491 ARG A C 1
ATOM 3777 O O . ARG A 1 491 ? -32.779 -8.583 62.060 1.00 71.19 491 ARG A O 1
ATOM 3784 N N . ASN A 1 492 ? -31.918 -6.685 61.227 1.00 72.62 492 ASN A N 1
ATOM 3785 C CA . ASN A 1 492 ? -31.732 -6.033 62.527 1.00 72.62 492 ASN A CA 1
ATOM 3786 C C . ASN A 1 492 ? -33.070 -5.769 63.241 1.00 72.62 492 ASN A C 1
ATOM 3788 O O . ASN A 1 492 ? -33.207 -6.093 64.421 1.00 72.62 492 ASN A O 1
ATOM 3792 N N . ALA A 1 493 ? -34.087 -5.276 62.528 1.00 70.69 493 ALA A N 1
ATOM 3793 C CA . ALA A 1 493 ? -35.419 -5.054 63.095 1.00 70.69 493 ALA A CA 1
ATOM 3794 C C . ALA A 1 493 ? -36.082 -6.361 63.577 1.00 70.69 493 ALA A C 1
ATOM 3796 O O . ALA A 1 493 ? -36.662 -6.399 64.663 1.00 70.69 493 ALA A O 1
ATOM 3797 N N . THR A 1 494 ? -35.964 -7.461 62.821 1.00 68.81 494 THR A N 1
ATOM 3798 C CA . THR A 1 494 ? -36.480 -8.775 63.261 1.00 68.81 494 THR A CA 1
ATOM 3799 C C . THR A 1 494 ? -35.740 -9.319 64.487 1.00 68.81 494 THR A C 1
ATOM 3801 O O . THR A 1 494 ? -36.377 -9.926 65.350 1.00 68.81 494 THR A O 1
ATOM 3804 N N . PHE A 1 495 ? -34.434 -9.057 64.621 1.00 71.75 495 PHE A N 1
ATOM 3805 C CA . PHE A 1 495 ? -33.671 -9.390 65.828 1.00 71.75 495 PHE A CA 1
ATOM 3806 C C . PHE A 1 495 ? -34.141 -8.577 67.047 1.00 71.75 495 PHE A C 1
ATOM 3808 O O . PHE A 1 495 ? -34.384 -9.149 68.110 1.00 71.75 495 PHE A O 1
ATOM 3815 N N . GLU A 1 496 ? -34.356 -7.265 66.895 1.00 73.88 496 GLU A N 1
ATOM 3816 C CA . GLU A 1 496 ? -34.862 -6.414 67.980 1.00 73.88 496 GLU A CA 1
ATOM 3817 C C . GLU A 1 496 ? -36.276 -6.828 68.428 1.00 73.88 496 GLU A C 1
ATOM 3819 O O . GLU A 1 496 ? -36.558 -6.904 69.626 1.00 73.88 496 GLU A O 1
ATOM 3824 N N . VAL A 1 497 ? -37.162 -7.158 67.481 1.00 70.56 497 VAL A N 1
ATOM 3825 C CA . VAL A 1 497 ? -38.507 -7.679 67.778 1.00 70.56 497 VAL A CA 1
ATOM 3826 C C . VAL A 1 497 ? -38.432 -9.002 68.545 1.00 70.56 497 VAL A C 1
ATOM 3828 O O . VAL A 1 497 ? -39.194 -9.186 69.496 1.00 70.56 497 VAL A O 1
ATOM 3831 N N . ALA A 1 498 ? -37.507 -9.900 68.190 1.00 67.88 498 ALA A N 1
ATOM 3832 C CA . ALA A 1 498 ? -37.307 -11.160 68.904 1.00 67.88 498 ALA A CA 1
ATOM 3833 C C . ALA A 1 498 ? -36.828 -10.948 70.356 1.00 67.88 498 ALA A C 1
ATOM 3835 O O . ALA A 1 498 ? -37.374 -11.575 71.265 1.00 67.88 498 ALA A O 1
ATOM 3836 N N . GLU A 1 499 ? -35.885 -10.030 70.601 1.00 76.25 499 GLU A N 1
ATOM 3837 C CA . GLU A 1 499 ? -35.452 -9.685 71.966 1.00 76.25 499 GLU A CA 1
ATOM 3838 C C . GLU A 1 499 ? -36.563 -9.003 72.779 1.00 76.25 499 GLU A C 1
ATOM 3840 O O . GLU A 1 499 ? -36.802 -9.371 73.931 1.00 76.25 499 GLU A O 1
ATOM 3845 N N . ARG A 1 500 ? -37.309 -8.059 72.186 1.00 73.50 500 ARG A N 1
ATOM 3846 C CA . ARG A 1 500 ? -38.462 -7.428 72.855 1.00 73.50 500 ARG A CA 1
ATOM 3847 C C . ARG A 1 500 ? -39.540 -8.455 73.216 1.00 73.50 500 ARG A C 1
ATOM 3849 O O . ARG A 1 500 ? -40.118 -8.359 74.295 1.00 73.50 500 ARG A O 1
ATOM 3856 N N . LEU A 1 501 ? -39.789 -9.450 72.359 1.00 71.06 501 LEU A N 1
ATOM 3857 C CA . LEU A 1 501 ? -40.681 -10.578 72.657 1.00 71.06 501 LEU A CA 1
ATOM 3858 C C . LEU A 1 501 ? -40.180 -11.413 73.836 1.00 71.06 501 LEU A C 1
ATOM 3860 O O . LEU A 1 501 ? -40.975 -11.719 74.721 1.00 71.06 501 LEU A O 1
ATOM 3864 N N . ARG A 1 502 ? -38.878 -11.718 73.890 1.00 75.44 502 ARG A N 1
ATOM 3865 C CA . ARG A 1 502 ? -38.258 -12.463 74.998 1.00 75.44 502 ARG A CA 1
ATOM 3866 C C . ARG A 1 502 ? -38.434 -11.737 76.339 1.00 75.44 502 ARG A C 1
ATOM 3868 O O . ARG A 1 502 ? -38.865 -12.343 77.313 1.00 75.44 502 ARG A O 1
ATOM 3875 N N . GLN A 1 503 ? -38.206 -10.423 76.368 1.00 74.94 503 GLN A N 1
ATOM 3876 C CA . GLN A 1 503 ? -38.425 -9.588 77.561 1.00 74.94 503 GLN A CA 1
ATOM 3877 C C . GLN A 1 503 ? -39.905 -9.482 77.968 1.00 74.94 503 GLN A C 1
ATOM 3879 O O . GLN A 1 503 ? -40.226 -9.314 79.146 1.00 74.94 503 GLN A O 1
ATOM 3884 N N . LEU A 1 504 ? -40.822 -9.515 76.997 1.00 72.69 504 LEU A N 1
ATOM 3885 C CA . LEU A 1 504 ? -42.262 -9.434 77.251 1.00 72.69 504 LEU A CA 1
ATOM 3886 C C . LEU A 1 504 ? -42.810 -10.773 77.768 1.00 72.69 504 LEU A C 1
ATOM 3888 O O . LEU A 1 504 ? -43.677 -10.769 78.637 1.00 72.69 504 LEU A O 1
ATOM 3892 N N . GLU A 1 505 ? -42.245 -11.890 77.307 1.00 69.25 505 GLU A N 1
ATOM 3893 C CA . GLU A 1 505 ? -42.470 -13.241 77.830 1.00 69.25 505 GLU A CA 1
ATOM 3894 C C . GLU A 1 505 ? -41.984 -13.383 79.283 1.00 69.25 505 GLU A C 1
ATOM 3896 O O . GLU A 1 505 ? -42.773 -13.774 80.139 1.00 69.25 505 GLU A O 1
ATOM 3901 N N . GLU A 1 506 ? -40.758 -12.952 79.607 1.00 76.12 506 GLU A N 1
ATOM 3902 C CA . GLU A 1 506 ? -40.243 -12.945 80.992 1.00 76.12 506 GLU A CA 1
ATOM 3903 C C . GLU A 1 506 ? -41.163 -12.163 81.953 1.00 76.12 506 GLU A C 1
ATOM 3905 O O . GLU A 1 506 ? -41.489 -12.628 83.047 1.00 76.12 506 GLU A O 1
ATOM 3910 N N . LYS A 1 507 ? -41.644 -10.984 81.530 1.00 73.94 507 LYS A N 1
ATOM 3911 C CA . LYS A 1 507 ? -42.613 -10.186 82.303 1.00 73.94 507 LYS A CA 1
ATOM 3912 C C . LYS A 1 507 ? -43.980 -10.858 82.410 1.00 73.94 507 LYS A C 1
ATOM 3914 O O . LYS A 1 507 ? -44.663 -10.699 83.421 1.00 73.94 507 LYS A O 1
ATOM 3919 N N . 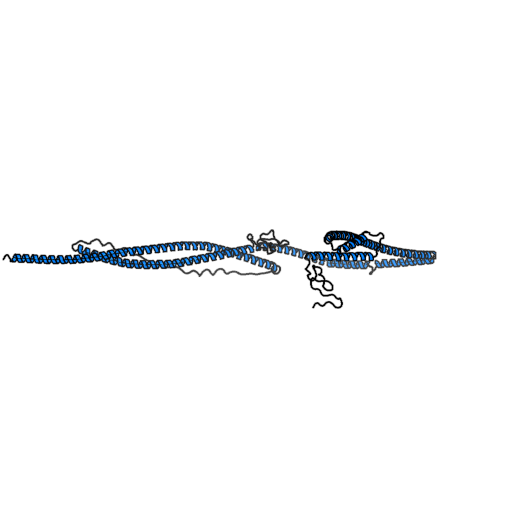GLN A 1 508 ? -44.405 -11.575 81.374 1.00 73.00 508 GLN A N 1
ATOM 3920 C CA . GLN A 1 508 ? -45.673 -12.291 81.376 1.00 73.00 508 GLN A CA 1
ATOM 3921 C C . GLN A 1 508 ? -45.649 -13.466 82.361 1.00 73.00 508 GLN A C 1
ATOM 3923 O O . GLN A 1 508 ? -46.631 -13.660 83.078 1.00 73.00 508 GLN A O 1
ATOM 3928 N N . ASP A 1 509 ? -44.542 -14.203 82.439 1.00 72.69 509 ASP A N 1
ATOM 3929 C CA . ASP A 1 509 ? -44.381 -15.314 83.380 1.00 72.69 509 ASP A CA 1
ATOM 3930 C C . ASP A 1 509 ? -44.290 -14.832 84.840 1.00 72.69 509 ASP A C 1
ATOM 3932 O O . ASP A 1 509 ? -44.896 -15.454 85.717 1.00 72.69 509 ASP A O 1
ATOM 3936 N N . ASP A 1 510 ? -43.659 -13.681 85.119 1.00 76.31 510 ASP A N 1
ATOM 3937 C CA . ASP A 1 510 ? -43.736 -13.023 86.440 1.00 76.31 510 ASP A CA 1
ATOM 3938 C C . ASP A 1 510 ? -45.190 -12.664 86.803 1.00 76.31 510 ASP A C 1
ATOM 3940 O O . ASP A 1 510 ? -45.673 -13.025 87.879 1.00 76.31 510 ASP A O 1
ATOM 3944 N N . VAL A 1 511 ? -45.939 -12.033 85.889 1.00 72.44 511 VAL A N 1
ATOM 3945 C CA . VAL A 1 511 ? -47.356 -11.690 86.117 1.00 72.44 511 VAL A CA 1
ATOM 3946 C C . VAL A 1 511 ? -48.221 -12.939 86.319 1.00 72.44 511 VAL A C 1
ATOM 3948 O O . VAL A 1 511 ? -49.057 -12.950 87.221 1.00 72.44 511 VAL A O 1
ATOM 3951 N N . MET A 1 512 ? -48.016 -14.006 85.543 1.00 72.38 512 MET A N 1
ATOM 3952 C CA . MET A 1 512 ? -48.736 -15.274 85.719 1.00 72.38 512 MET A CA 1
ATOM 3953 C C . MET A 1 512 ? -48.373 -15.966 87.040 1.00 72.38 512 MET A C 1
ATOM 3955 O O . MET A 1 512 ? -49.250 -16.529 87.693 1.00 72.38 512 MET A O 1
ATOM 3959 N N . THR A 1 513 ? -47.117 -15.878 87.481 1.00 75.75 513 THR A N 1
ATOM 3960 C CA . THR A 1 513 ? -46.674 -16.403 88.783 1.00 75.75 513 THR A CA 1
ATOM 3961 C C . THR A 1 513 ? -47.331 -15.639 89.934 1.00 75.75 513 THR A C 1
ATOM 3963 O O . THR A 1 513 ? -47.901 -16.252 90.837 1.00 75.75 513 THR A O 1
ATOM 3966 N N . ARG A 1 514 ? -47.360 -14.300 89.868 1.00 75.56 514 ARG A N 1
ATOM 3967 C CA . ARG A 1 514 ? -48.099 -13.454 90.823 1.00 75.56 514 ARG A CA 1
ATOM 3968 C C . ARG A 1 514 ? -49.596 -13.756 90.823 1.00 75.56 514 ARG A C 1
ATOM 3970 O O . ARG A 1 514 ? -50.195 -13.819 91.891 1.00 75.56 514 ARG A O 1
ATOM 3977 N N . LEU A 1 515 ? -50.193 -13.967 89.649 1.00 74.88 515 LEU A N 1
ATOM 3978 C CA . LEU A 1 515 ? -51.610 -14.303 89.500 1.00 74.88 515 LEU A CA 1
ATOM 3979 C C . LEU A 1 515 ? -51.943 -15.657 90.142 1.00 74.88 515 LEU A C 1
ATOM 3981 O O . LEU A 1 515 ? -52.965 -15.775 90.815 1.00 74.88 515 LEU A O 1
ATOM 3985 N N . ASN A 1 516 ? -51.074 -16.659 89.982 1.00 73.88 516 ASN A N 1
ATOM 3986 C CA . ASN A 1 516 ? -51.224 -17.965 90.624 1.00 73.88 516 ASN A CA 1
ATOM 3987 C C . ASN A 1 516 ? -51.114 -17.856 92.155 1.00 73.88 516 ASN A C 1
ATOM 3989 O O . ASN A 1 516 ? -51.965 -18.399 92.858 1.00 73.88 516 ASN A O 1
ATOM 3993 N N . ASN A 1 517 ? -50.136 -17.100 92.672 1.00 76.88 517 ASN A N 1
ATOM 3994 C CA . ASN A 1 517 ? -50.008 -16.842 94.112 1.00 76.88 517 ASN A CA 1
ATOM 3995 C C . ASN A 1 517 ? -51.247 -16.124 94.667 1.00 76.88 517 ASN A C 1
ATOM 3997 O O . ASN A 1 517 ? -51.836 -16.584 95.641 1.00 76.88 517 ASN A O 1
ATOM 4001 N N . LEU A 1 518 ? -51.707 -15.059 94.001 1.00 74.44 518 LEU A N 1
ATOM 4002 C CA . LEU A 1 518 ? -52.917 -14.331 94.388 1.00 74.44 518 LEU A CA 1
ATOM 4003 C C . LEU A 1 518 ? -54.174 -15.214 94.307 1.00 74.44 518 LEU A C 1
ATOM 4005 O O . LEU A 1 518 ? -55.067 -15.087 95.137 1.00 74.44 518 LEU A O 1
ATOM 4009 N N . THR A 1 519 ? -54.246 -16.140 93.345 1.00 73.44 519 THR A N 1
ATOM 4010 C CA . THR A 1 519 ? -55.337 -17.127 93.270 1.00 73.44 519 THR A CA 1
ATOM 4011 C C . THR A 1 519 ? -55.331 -18.035 94.500 1.00 73.44 519 THR A C 1
ATOM 4013 O O . THR A 1 519 ? -56.376 -18.208 95.124 1.00 73.44 519 THR A O 1
ATOM 4016 N N . ALA A 1 520 ? -54.164 -18.550 94.899 1.00 77.56 520 ALA A N 1
ATOM 4017 C CA . ALA A 1 520 ? -54.024 -19.376 96.098 1.00 77.56 520 ALA A CA 1
ATOM 4018 C C . ALA A 1 520 ? -54.347 -18.599 97.392 1.00 77.56 520 ALA A C 1
ATOM 4020 O O . ALA A 1 520 ? -55.018 -19.131 98.276 1.00 77.56 520 ALA A O 1
ATOM 4021 N N . GLU A 1 521 ? -53.941 -17.329 97.493 1.00 75.88 521 GLU A N 1
ATOM 4022 C CA . GLU A 1 521 ? -54.292 -16.447 98.617 1.00 75.88 521 GLU A CA 1
ATOM 4023 C C . GLU A 1 521 ? -55.801 -16.161 98.682 1.00 75.88 521 GLU A C 1
ATOM 4025 O O . GLU A 1 521 ? -56.396 -16.238 99.759 1.00 75.88 521 GLU A O 1
ATOM 4030 N N . VAL A 1 522 ? -56.451 -15.897 97.543 1.00 76.31 522 VAL A N 1
ATOM 4031 C CA . VAL A 1 522 ? -57.908 -15.686 97.462 1.00 76.31 522 VAL A CA 1
ATOM 4032 C C . VAL A 1 522 ? -58.678 -16.969 97.794 1.00 76.31 522 VAL A C 1
ATOM 4034 O O . VAL A 1 522 ? -59.687 -16.903 98.495 1.00 76.31 522 VAL A O 1
ATOM 4037 N N . GLU A 1 523 ? -58.210 -18.146 97.371 1.00 75.81 523 GLU A N 1
ATOM 4038 C CA . GLU A 1 523 ? -58.811 -19.429 97.763 1.00 75.81 523 GLU A CA 1
ATOM 4039 C C . GLU A 1 523 ? -58.633 -19.716 99.262 1.00 75.81 523 GLU A C 1
ATOM 4041 O O . GLU A 1 523 ? -59.588 -20.126 99.929 1.00 75.81 523 GLU A O 1
ATOM 4046 N N . ALA A 1 524 ? -57.460 -19.425 99.833 1.00 79.19 524 ALA A N 1
ATOM 4047 C CA . ALA A 1 524 ? -57.231 -19.512 101.274 1.00 79.19 524 ALA A CA 1
ATOM 4048 C C . ALA A 1 524 ? -58.146 -18.549 102.057 1.00 79.19 524 ALA A C 1
ATOM 4050 O O . ALA A 1 524 ? -58.758 -18.950 103.052 1.00 79.19 524 ALA A O 1
ATOM 4051 N N . LEU A 1 525 ? -58.313 -17.310 101.582 1.00 76.44 525 LEU A N 1
ATOM 4052 C CA . LEU A 1 525 ? -59.217 -16.319 102.169 1.00 76.44 525 LEU A CA 1
ATOM 4053 C C . LEU A 1 525 ? -60.692 -16.722 102.033 1.00 76.44 525 LEU A C 1
ATOM 4055 O O . LEU A 1 525 ? -61.464 -16.527 102.974 1.00 76.44 525 LEU A O 1
ATOM 4059 N N . ARG A 1 526 ? -61.091 -17.329 100.909 1.00 75.50 526 ARG A N 1
ATOM 4060 C CA . ARG A 1 526 ? -62.441 -17.876 100.703 1.00 75.50 526 ARG A CA 1
ATOM 4061 C C . ARG A 1 526 ? -62.727 -19.008 101.686 1.00 75.50 526 ARG A C 1
ATOM 4063 O O . ARG A 1 526 ? -63.752 -18.977 102.363 1.00 75.50 526 ARG A O 1
ATOM 4070 N N . ASN A 1 527 ? -61.795 -19.951 101.831 1.00 78.12 527 ASN A N 1
ATOM 4071 C CA . ASN A 1 527 ? -61.890 -21.031 102.814 1.00 78.12 527 ASN A CA 1
ATOM 4072 C C . ASN A 1 527 ? -61.966 -20.481 104.247 1.00 78.12 527 ASN A C 1
ATOM 4074 O O . ASN A 1 527 ? -62.768 -20.960 105.049 1.00 78.12 527 ASN A O 1
ATOM 4078 N N . LYS A 1 528 ? -61.191 -19.436 104.571 1.00 80.19 528 LYS A N 1
ATOM 4079 C CA . LYS A 1 528 ? -61.250 -18.779 105.884 1.00 80.19 528 LYS A CA 1
ATOM 4080 C C . LYS A 1 528 ? -62.566 -18.034 106.110 1.00 80.19 528 LYS A C 1
ATOM 4082 O O . LYS A 1 528 ? -63.120 -18.107 107.203 1.00 80.19 528 LYS A O 1
ATOM 4087 N N . THR A 1 529 ? -63.093 -17.368 105.088 1.00 76.44 529 THR A N 1
ATOM 4088 C CA . THR A 1 529 ? -64.389 -16.679 105.141 1.00 76.44 529 THR A CA 1
ATOM 4089 C C . THR A 1 529 ? -65.530 -17.669 105.356 1.00 76.44 529 THR A C 1
ATOM 4091 O O . THR A 1 529 ? -66.369 -17.423 106.217 1.00 76.44 529 THR A O 1
ATOM 4094 N N . GLU A 1 530 ? -65.539 -18.819 104.675 1.00 78.69 530 GLU A N 1
ATOM 4095 C CA . GLU A 1 530 ? -66.575 -19.838 104.895 1.00 78.69 530 GLU A CA 1
ATOM 4096 C C . GLU A 1 530 ? -66.433 -20.520 106.267 1.00 78.69 530 GLU A C 1
ATOM 4098 O O . GLU A 1 530 ? -67.435 -20.709 106.954 1.00 78.69 530 GLU A O 1
ATOM 4103 N N . GLN A 1 531 ? -65.206 -20.777 106.748 1.00 80.00 531 GLN A N 1
ATOM 4104 C CA . GLN A 1 531 ? -64.977 -21.189 108.144 1.00 80.00 531 GLN A CA 1
ATOM 4105 C C . GLN A 1 531 ? -65.539 -20.163 109.138 1.00 80.00 531 GLN A C 1
ATOM 4107 O O . GLN A 1 531 ? -66.230 -20.540 110.081 1.00 80.00 531 GLN A O 1
ATOM 4112 N N . ASN A 1 532 ? -65.280 -18.869 108.930 1.00 78.31 532 ASN A N 1
ATOM 4113 C CA . ASN A 1 532 ? -65.811 -17.800 109.778 1.00 78.31 532 ASN A CA 1
ATOM 4114 C C . ASN A 1 532 ? -67.346 -17.726 109.698 1.00 78.31 532 ASN A C 1
ATOM 4116 O O . ASN A 1 532 ? -68.002 -17.516 110.715 1.00 78.31 532 ASN A O 1
ATOM 4120 N N . ARG A 1 533 ? -67.930 -17.950 108.514 1.00 79.19 533 ARG A N 1
ATOM 4121 C CA . ARG A 1 533 ? -69.382 -17.992 108.291 1.00 79.19 533 ARG A CA 1
ATOM 4122 C C . ARG A 1 533 ? -70.027 -19.181 109.000 1.00 79.19 533 ARG A C 1
ATOM 4124 O O . ARG A 1 533 ? -71.112 -19.028 109.559 1.00 79.19 533 ARG A O 1
ATOM 4131 N N . GLN A 1 534 ? -69.359 -20.334 109.029 1.00 80.38 534 GLN A N 1
ATOM 4132 C CA . GLN A 1 534 ? -69.799 -21.493 109.801 1.00 80.38 534 GLN A CA 1
ATOM 4133 C C . GLN A 1 534 ? -69.665 -21.242 111.308 1.00 80.38 534 GLN A C 1
ATOM 4135 O O . GLN A 1 534 ? -70.660 -21.364 112.013 1.00 80.38 534 GLN A O 1
ATOM 4140 N N . MET A 1 535 ? -68.519 -20.745 111.787 1.00 80.88 535 MET A N 1
ATOM 4141 C CA . MET A 1 535 ? -68.343 -20.361 113.197 1.00 80.88 535 MET A CA 1
ATOM 4142 C C . MET A 1 535 ? -69.374 -19.315 113.655 1.00 80.88 535 MET A C 1
ATOM 4144 O O . MET A 1 535 ? -69.850 -19.383 114.783 1.00 80.88 535 MET A O 1
ATOM 4148 N N . ALA A 1 536 ? -69.786 -18.383 112.788 1.00 77.38 536 ALA A N 1
ATOM 4149 C CA . ALA A 1 536 ? -70.855 -17.429 113.084 1.00 77.38 536 ALA A CA 1
ATOM 4150 C C . ALA A 1 536 ? -72.247 -18.089 113.176 1.00 77.38 536 ALA A C 1
ATOM 4152 O O . ALA A 1 536 ? -73.049 -17.700 114.029 1.00 77.38 536 ALA A O 1
ATOM 4153 N N . LYS A 1 537 ? -72.546 -19.103 112.346 1.00 81.44 537 LYS A N 1
ATOM 4154 C CA . LYS A 1 537 ? -73.766 -19.925 112.484 1.00 81.44 537 LYS A CA 1
ATOM 4155 C C . LYS A 1 537 ? -73.738 -20.731 113.784 1.00 81.44 537 LYS A C 1
ATOM 4157 O O . LYS A 1 537 ? -74.735 -20.734 114.499 1.00 81.44 537 LYS A O 1
ATOM 4162 N N . ASP A 1 538 ? -72.606 -21.351 114.106 1.00 83.06 538 ASP A N 1
ATOM 4163 C CA . ASP A 1 538 ? -72.431 -22.176 115.305 1.00 83.06 538 ASP A CA 1
ATOM 4164 C C . ASP A 1 538 ? -72.529 -21.321 116.579 1.00 83.06 538 ASP A C 1
ATOM 4166 O O . ASP A 1 538 ? -73.258 -21.668 117.505 1.00 83.06 538 ASP A O 1
ATOM 4170 N N . ALA A 1 539 ? -71.900 -20.140 116.596 1.00 80.12 539 ALA A N 1
ATOM 4171 C CA . ALA A 1 539 ? -72.033 -19.161 117.674 1.00 80.12 539 ALA A CA 1
ATOM 4172 C C . ALA A 1 539 ? -73.476 -18.648 117.820 1.00 80.12 539 ALA A C 1
ATOM 4174 O O . ALA A 1 539 ? -73.971 -18.522 118.939 1.00 80.12 539 ALA A O 1
ATOM 4175 N N . LYS A 1 540 ? -74.191 -18.408 116.709 1.00 80.62 540 LYS A N 1
ATOM 4176 C CA . LYS A 1 540 ? -75.621 -18.058 116.741 1.00 80.62 540 LYS A CA 1
ATOM 4177 C C . LYS A 1 540 ? -76.472 -19.205 117.296 1.00 80.62 540 LYS A C 1
ATOM 4179 O O . LYS A 1 540 ? -77.395 -18.943 118.066 1.00 80.62 540 LYS A O 1
ATOM 4184 N N . ALA A 1 541 ? -76.177 -20.454 116.940 1.00 81.25 541 ALA A N 1
ATOM 4185 C CA . ALA A 1 541 ? -76.872 -21.630 117.461 1.00 81.25 541 ALA A CA 1
ATOM 4186 C C . ALA A 1 541 ? -76.610 -21.827 118.965 1.00 81.25 541 ALA A C 1
ATOM 4188 O O . ALA A 1 541 ? -77.559 -22.031 119.720 1.00 81.25 541 ALA A O 1
ATOM 4189 N N . LEU A 1 542 ? -75.359 -21.673 119.412 1.00 83.62 542 LEU A N 1
ATOM 4190 C CA . LEU A 1 542 ? -74.971 -21.695 120.826 1.00 83.62 542 LEU A CA 1
ATOM 4191 C C . LEU A 1 542 ? -75.661 -20.583 121.621 1.00 83.62 542 LEU A C 1
ATOM 4193 O O . LEU A 1 542 ? -76.264 -20.871 122.650 1.00 83.62 542 LEU A O 1
ATOM 4197 N N . ALA A 1 543 ? -75.648 -19.343 121.123 1.00 78.19 543 ALA A N 1
ATOM 4198 C CA . ALA A 1 543 ? -76.358 -18.228 121.747 1.00 78.19 543 ALA A CA 1
ATOM 4199 C C . ALA A 1 543 ? -77.868 -18.506 121.841 1.00 78.19 543 ALA A C 1
ATOM 4201 O O . ALA A 1 543 ? -78.453 -18.331 122.902 1.00 78.19 543 ALA A O 1
ATOM 4202 N N . SER A 1 544 ? -78.478 -19.028 120.771 1.00 79.56 544 SER A N 1
ATOM 4203 C CA . SER A 1 544 ? -79.900 -19.407 120.758 1.00 79.56 544 SER A CA 1
ATOM 4204 C C . SER A 1 544 ? -80.215 -20.514 121.772 1.00 79.56 544 SER A C 1
ATOM 4206 O O . SER A 1 544 ? -81.252 -20.466 122.432 1.00 79.56 544 SER A O 1
ATOM 4208 N N . ASN A 1 545 ? -79.328 -21.505 121.924 1.00 82.06 545 ASN A N 1
ATOM 4209 C CA . ASN A 1 545 ? -79.510 -22.578 122.899 1.00 82.06 545 ASN A CA 1
ATOM 4210 C C . ASN A 1 545 ? -79.318 -22.085 124.340 1.00 82.06 545 ASN A C 1
ATOM 4212 O O . ASN A 1 545 ? -80.134 -22.417 125.191 1.00 82.06 545 ASN A O 1
ATOM 4216 N N . ALA A 1 546 ? -78.320 -21.236 124.598 1.00 77.94 546 ALA A N 1
ATOM 4217 C CA . ALA A 1 546 ? -78.107 -20.612 125.903 1.00 77.94 546 ALA A CA 1
ATOM 4218 C C . ALA A 1 546 ? -79.277 -19.696 126.303 1.00 77.94 546 ALA A C 1
ATOM 4220 O O . ALA A 1 546 ? -79.703 -19.718 127.454 1.00 77.94 546 ALA A O 1
ATOM 4221 N N . THR A 1 547 ? -79.860 -18.943 125.358 1.00 75.19 547 THR A N 1
ATOM 4222 C CA . THR A 1 547 ? -81.103 -18.189 125.598 1.00 75.19 547 THR A CA 1
ATOM 4223 C C . THR A 1 547 ? -82.254 -19.127 125.969 1.00 75.19 547 THR A C 1
ATOM 4225 O O . THR A 1 547 ? -82.975 -18.854 126.921 1.00 75.19 547 THR A O 1
ATOM 4228 N N . ARG A 1 548 ? -82.402 -20.260 125.268 1.00 73.81 548 ARG A N 1
ATOM 4229 C CA . ARG A 1 548 ? -83.445 -21.257 125.555 1.00 73.81 548 ARG A CA 1
ATOM 4230 C C . ARG A 1 548 ? -83.259 -21.948 126.913 1.00 73.81 548 ARG A C 1
ATOM 4232 O O . ARG A 1 548 ? -84.248 -22.185 127.596 1.00 73.81 548 ARG A O 1
ATOM 4239 N N . GLU A 1 549 ? -82.024 -22.254 127.306 1.00 75.88 549 GLU A N 1
ATOM 4240 C CA . GLU A 1 549 ? -81.704 -22.810 128.628 1.00 75.88 549 GLU A CA 1
ATOM 4241 C C . GLU A 1 549 ? -81.956 -21.785 129.743 1.00 75.88 549 GLU A C 1
ATOM 4243 O O . GLU A 1 549 ? -82.586 -22.128 130.742 1.00 75.88 549 GLU A O 1
ATOM 4248 N N . ALA A 1 550 ? -81.586 -20.515 129.545 1.00 68.56 550 ALA A N 1
ATOM 4249 C CA . ALA A 1 550 ? -81.920 -19.437 130.477 1.00 68.56 550 ALA A CA 1
ATOM 4250 C C . ALA A 1 550 ? -83.443 -19.297 130.670 1.00 68.56 550 ALA A C 1
ATOM 4252 O O . ALA A 1 550 ? -83.908 -19.263 131.805 1.00 68.56 550 ALA A O 1
ATOM 4253 N N . SER A 1 551 ? -84.232 -19.339 129.589 1.00 67.69 551 SER A N 1
ATOM 4254 C CA . SER A 1 551 ? -85.704 -19.348 129.664 1.00 67.69 551 SER A CA 1
ATOM 4255 C C . SER A 1 551 ? -86.301 -20.601 130.324 1.00 67.69 551 SER A C 1
ATOM 4257 O O . SER A 1 551 ? -87.477 -20.591 130.674 1.00 67.69 551 SER A O 1
ATOM 4259 N N . SER A 1 552 ? -85.532 -21.685 130.490 1.00 63.44 552 SER A N 1
ATOM 4260 C CA . SER A 1 552 ? -85.982 -22.902 131.188 1.00 63.44 552 SER A CA 1
ATOM 4261 C C . SER A 1 552 ? -85.692 -22.903 132.693 1.00 63.44 552 SER A C 1
ATOM 4263 O O . SER A 1 552 ? -86.185 -23.775 133.399 1.00 63.44 552 SER A O 1
ATOM 4265 N N . LEU A 1 553 ? -84.927 -21.921 133.185 1.00 58.38 553 LEU A N 1
ATOM 4266 C CA . LEU A 1 553 ? -84.647 -21.698 134.610 1.00 58.38 553 LEU A CA 1
ATOM 4267 C C . LEU A 1 553 ? -85.626 -20.702 135.268 1.00 58.38 553 LEU A C 1
ATOM 4269 O O . LEU A 1 553 ? -85.502 -20.420 136.456 1.00 58.38 553 LEU A O 1
ATOM 4273 N N . GLU A 1 554 ? -86.593 -20.176 134.506 1.00 54.09 554 GLU A N 1
ATOM 4274 C CA . GLU A 1 554 ? -87.669 -19.285 134.977 1.00 54.09 554 GLU A CA 1
ATOM 4275 C C . GLU A 1 554 ? -89.012 -20.028 135.209 1.00 54.09 554 GLU A C 1
ATOM 4277 O O . GLU A 1 554 ? -90.072 -19.397 135.241 1.00 54.09 554 GLU A O 1
ATOM 4282 N N . GLN A 1 555 ? -88.978 -21.361 135.371 1.00 49.44 555 GLN A N 1
ATOM 4283 C CA . GLN A 1 555 ? -90.107 -22.222 135.777 1.00 49.44 555 GLN A CA 1
ATOM 4284 C C . GLN A 1 555 ? -89.786 -22.999 137.058 1.00 49.44 555 GLN A C 1
ATOM 4286 O O . GLN A 1 555 ? -90.712 -23.116 137.891 1.00 49.44 555 GLN A O 1
#

Solvent-accessible surface area (backbone atoms only — not comparable to full-atom values): 31048 Å² total; per-residue (Å²): 133,84,73,52,42,89,87,81,60,39,37,75,51,57,92,44,34,23,61,55,76,39,74,37,44,18,93,69,26,40,68,64,65,92,61,38,41,74,50,62,75,68,51,55,64,50,51,53,50,54,54,49,51,51,53,52,50,56,52,50,53,54,51,54,52,53,56,67,74,66,71,81,81,73,88,76,84,64,62,63,61,55,49,48,53,52,50,51,50,52,53,55,54,54,73,73,52,91,60,66,79,61,48,57,61,51,52,53,52,54,50,53,52,49,50,52,53,48,53,54,48,49,55,48,49,55,49,51,53,52,49,53,51,52,53,49,53,50,49,53,51,50,50,51,52,49,55,48,52,52,48,52,50,52,53,49,50,52,48,50,59,48,52,51,49,54,47,53,49,55,74,71,49,54,76,71,56,57,50,54,51,52,54,49,53,51,52,53,48,51,57,48,49,55,52,52,44,47,45,59,45,59,89,82,3,63,48,45,47,48,51,51,52,46,54,55,49,52,51,52,48,61,73,43,46,65,56,50,53,51,50,52,52,51,51,54,51,52,48,52,56,46,54,54,50,49,59,52,48,52,53,50,51,41,55,47,18,28,53,40,10,36,17,60,41,76,43,42,100,81,22,46,38,96,88,29,87,13,20,13,61,66,12,26,46,100,85,68,47,82,25,58,15,43,92,94,23,80,3,27,49,24,43,34,53,53,17,52,53,42,42,49,59,40,52,56,51,52,52,53,55,51,54,50,50,53,51,51,53,49,54,52,52,53,49,52,52,52,50,50,50,48,49,52,54,49,50,55,47,48,52,49,51,50,56,48,46,56,50,47,54,51,52,51,45,53,48,50,53,47,54,41,52,52,43,55,64,65,45,74,73,70,83,87,92,90,84,86,90,79,89,77,92,84,87,90,88,87,90,87,84,90,84,87,83,89,86,87,82,91,79,93,84,85,87,86,89,90,83,86,89,82,93,90,87,87,93,74,80,70,79,31,58,63,54,44,54,55,44,50,56,48,48,54,39,52,50,47,30,52,52,19,50,52,42,38,52,51,30,51,53,50,45,52,55,44,61,54,44,54,52,51,53,47,56,51,51,55,53,52,49,53,51,51,55,52,50,54,52,50,51,51,52,54,50,51,51,52,51,53,47,53,56,51,48,57,53,47,53,52,51,51,50,52,49,51,52,51,47,54,52,51,51,53,49,48,54,50,48,52,51,50,53,47,52,51,51,52,50,50,50,50,51,54,49,52,52,53,52,56,64,62,74,78,117

Mean 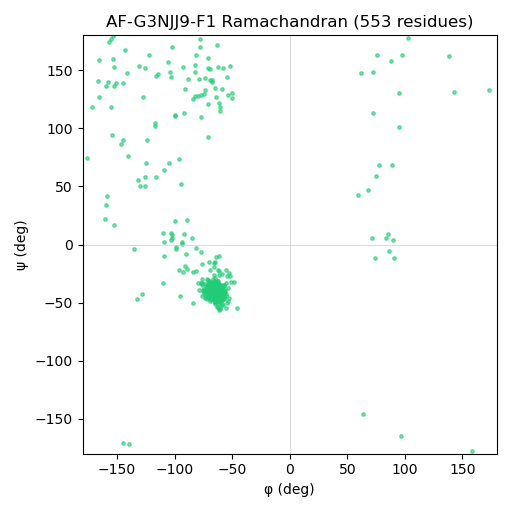predicted aligned error: 22.77 Å

InterPro domains:
  IPR000742 EGF-like domain [PS00022] (917-928)
  IPR000742 EGF-like domain [SM00181] (325-369)
  IPR000742 EGF-like domain [SM00181] (839-888)
  IPR000742 EGF-like domain [SM00181] (905-947)
  IPR000742 EGF-like domain [SM00181] (962-999)
  IPR000742 EGF-like domain [SM00181] (1002-1039)
  IPR000742 EGF-like domain [SM00181] (1040-1088)
  IPR000742 EGF-like domain [SM00181] (1104-1150)
  IPR002049 Laminin-type EGF domain [PF00053] (265-317)
  IPR002049 Laminin-type EGF domain [PF00053] (415-451)
  IPR002049 Laminin-type EGF domain [PF00053] (462-501)
  IPR002049 Laminin-type EGF domain [PF00053] (771-816)
  IPR002049 Laminin-type EGF domain [PF00053] (890-946)
  IPR002049 Laminin-type EGF domain [PF00053] (949-998)
  IPR002049 Laminin-type EGF domain [PF00053] (1001-1054)
  IPR002049 Laminin-type EGF domain [PF00053] (1057-1099)
  IPR002049 Laminin-type EGF domain [PF00053] (1105-1145)
  IPR002049 Laminin-type EGF domain [PS01248] (790-821)
  IPR002049 Laminin-type EGF domain [PS01248] (1027-1059)
  IPR002049 Laminin-type EGF domain [PS01248] (1124-1155)